Protein AF-0000000080753839 (afdb_homodimer)

Radius of gyration: 36.13 Å; Cα contacts (8 Å, |Δi|>4): 1279; chains: 2; bounding box: 130×116×112 Å

Nearest PDB structures (foldseek):
  6gi2-assembly2_B  TM=8.281E-01  e=1.535E-22  Pseudomonas aeruginosa
  6gug-assembly1_A  TM=8.124E-01  e=8.899E-22  Aspergillus fumigatus Af293
  6gi0-assembly2_B  TM=8.141E-01  e=7.424E-21  Pseudomonas aeruginosa
  6gun-assembly2_C-2  TM=7.912E-01  e=4.572E-21  Aspergillus nidulans FGSC A4
  6gun-assembly1_B  TM=7.885E-01  e=1.135E-20  Aspergillus nidulans FGSC A4

InterPro domains:
  IPR000801 Esterase-like [PF00756] (96-262)
  IPR029058 Alpha/Beta hydrolase fold [G3DSA:3.40.50.1820] (85-363)
  IPR029058 Alpha/Beta hydrolase fold [SSF53474] (83-361)
  IPR052558 Siderophore Hydrolyzing Esterase D [PTHR40841] (93-362)

pLDDT: mean 77.45, std 29.73, range [13.98, 98.94]

Solvent-accessible surface area (backbone atoms only — not comparable to full-atom values): 41559 Å² total; per-residue (Å²): 137,76,89,88,87,86,94,87,88,93,84,90,93,87,92,87,88,90,84,93,84,90,82,90,84,91,85,88,84,85,82,89,83,88,86,84,88,84,87,83,90,83,84,74,82,71,77,75,76,72,75,73,76,73,76,74,72,77,70,76,73,71,76,65,58,38,58,54,59,50,74,76,75,49,67,89,57,63,85,68,51,35,81,47,70,46,76,40,22,31,24,39,71,52,70,37,88,63,66,69,45,52,29,26,38,36,41,36,60,48,66,50,78,61,54,95,64,24,19,28,29,34,40,31,43,46,9,60,48,37,40,66,56,23,52,80,63,48,82,62,68,75,47,89,63,46,42,67,66,57,34,52,70,62,46,74,79,56,68,38,40,35,39,37,18,45,27,41,33,70,43,42,41,70,47,56,43,61,46,38,19,36,26,27,61,66,64,80,49,67,46,82,63,88,68,49,90,53,66,32,28,26,69,36,38,50,44,32,49,64,69,45,50,45,56,59,52,40,73,76,42,61,55,19,88,78,29,27,21,39,37,14,45,30,51,33,5,30,31,40,53,49,37,52,65,74,52,46,84,76,44,27,32,34,36,20,20,42,34,44,55,44,39,16,70,26,40,66,67,70,44,38,70,67,39,62,74,70,62,74,53,96,49,72,27,39,38,40,40,36,31,20,39,33,46,51,63,45,98,68,67,95,39,69,67,55,45,52,50,27,57,70,46,30,45,46,60,49,52,51,48,52,46,52,52,56,53,70,60,63,48,68,47,56,46,74,47,74,46,76,39,64,90,20,36,69,69,50,27,47,57,56,41,34,38,42,39,62,69,66,49,44,51,54,132,138,79,84,73,84,80,82,84,75,86,78,92,78,78,88,83,81,84,71,88,78,80,85,82,80,83,82,86,74,90,79,90,82,84,92,81,86,86,76,82,82,81,83,79,79,81,78,75,80,74,81,72,79,74,76,76,72,76,71,76,73,73,77,65,58,40,58,54,60,49,75,77,77,49,67,90,55,62,84,70,52,34,80,48,70,46,78,38,21,32,25,39,73,52,71,35,88,64,66,70,45,52,29,27,37,36,41,36,59,48,65,49,78,60,55,97,64,24,17,28,30,34,39,30,41,46,10,59,48,36,41,66,56,23,52,81,63,48,80,61,67,78,47,90,65,44,42,66,67,57,34,52,71,63,48,73,79,59,66,38,41,34,38,36,18,45,28,40,33,69,43,42,42,70,48,57,43,60,46,38,18,36,25,26,60,68,66,80,47,65,47,81,62,90,68,48,90,53,65,31,30,27,68,35,38,50,44,33,49,65,70,45,49,44,56,58,52,42,74,77,42,60,56,18,89,79,30,27,20,38,38,13,46,30,51,33,5,31,30,40,53,50,39,54,64,74,53,46,84,76,45,29,30,34,36,20,21,42,35,44,56,43,40,16,71,26,41,65,68,70,43,38,69,65,39,62,74,69,61,74,53,94,50,72,28,39,38,40,37,36,31,20,38,33,46,50,62,45,97,69,67,96,39,69,68,56,46,51,50,27,56,70,46,29,47,46,61,48,53,52,49,51,46,51,51,58,52,70,61,63,48,67,46,56,47,74,47,74,46,75,39,65,91,20,36,70,69,51,27,46,57,56,41,35,38,42,40,62,70,67,49,45,50,54,132

Organism: Azotobacter vinelandii (strain DJ / ATCC BAA-1303) (NCBI:txid322710)

Foldseek 3Di:
DDDDDDDDDDDDDDDDYDDDDDDDDDDDDDDDDDDYDDDDDDDDPPPPPPPPPPPPPPPPPDPPAQVQPDPVQQPPHDPQFGDPRAHQKTWHWDADPLQRFIKIKIKRGWQDAADPLFAQEEEEELQLQLVVLQRVQFLHDDDPVDDPVVNCVNPPDFGTHMYMGIGGPVSDSDPPAVLQAQLAADAPAAFLDPPYDHHHNPVSNVCCVQVPVVVVVCVPGPYRQQFYEYEAAASSLSSQVVCCLPPVRRHQEYERFLYQCPGNVNVCVVCVVVSLVPHADPAQHEYEYEYEPCLQDNPDDPDPVSNVSSVSSVSVVSSVVVQVVVVVSVHPNYHYDYYHHYPDHRVSRSSVRSNCCNNPNRRDD/DCPPPDPPDDDDDDDDDDDPDDDDPDDDDDDDDDDDDDDDDDDDPDPPPPPPPPPPPPPPPDPPAQPQPDPVQQPPHDPQFGDPRAHQKTWHWDADPLQRFIKIKIKRGWQDAADPLFAQEEEEELQLQLVVLQRVQFLHDDDPVDDPVVNCVNPPDFGTHMYMGIGGPVSDSDPPAVLQAQLAADAPADFLDPPYDHHHNPVSNVCCVQVPVVVVVCVPGPHRQQFYEYEAAASSLSSQVVCCLPPVRRHQEYERFLYQCPGNVNVCVVCVVVSLVPRADPAQHEYEYEYEPCLQDNPDDPDPVRNVSSVSSVSVVSSVVVQVVVVVSVHPNYHYDYYHHYPDHRVSRSSVRSNCCNNPNRRDD

Secondary structure (DSSP, 8-state):
-----------------------------------------------------------------S----GGGGTTS-TT-EE-SSTTEEEEEEE-TTT--EEEEEEEPPSSPPBTTBEEEEEESSHHHHHHHHHTTS-----TTS-HHHHHHHHTT----EEEEEEETT--S--HHHHHHHHSPPPSS----SS-S----HHHHHHIIIIIIHHHHHTTS-EEEEEEEEEEETHHHHHHHHHHHH-TTS-SEEEEES--TTHHHHHHHHHHHHHHHH---SS-EEEEEEEEGGGTS-SS-S-HHHHHHHHHH-HHHHHHHHHHHHHHHT-TTEEEEEEEETT--HHHHHHHHHHHIIIIITT--/-----------------------------------------------------------------S----GGGGTTS-TT-EE-SSTTEEEEEEE-TTT--EEEEEEEPPSSPPBTTBEEEEEESSHHHHHHHHHTTS-----TTS-HHHHHHHHTT----EEEEEEETT--S--HHHHHHHHSPPPSS----SS-S----HHHHHHIIIIIIHHHHHTTS-EEEEEEEEEEETHHHHHHHHHHHH-TTS-SEEEEES--TTHHHHHHHHHHHHHHHH---SS-EEEEEEEEGGGTS-SS-S-HHHHHHHHHH-HHHHHHHHHHHHHHHT-TTEEEEEEEETT--HHHHHHHHHHHIIIIITT--

Sequence (730 aa):
MPVEKRRAFSTGTAENRRIGRDRAVTNPRRELILPTHPSRPSARLLTGFGALALALGLMAGMPAHAETPTAEDWAGLPADWRPAGLSRTLGFEMTSKNTGQRYRILVGLPHRAPLPSGYPTLWMLDGLASYPIAEYVRPRPVSAGQSAQWVAKKLKDTPAGLVIGVGYASGDPFDVNARALDYTPVPAGRTGDQFSSEHGGAAAFLKFLTEELRPLIARYFPMNPRQHSLFGFSYGGLFAVHTLLTEPGHFQRYWAASPSLWFGERQLLRQLPERLETLRFEQPTRLMITVGLDEQYPASFPSEEQKRHMQERAIVDLVRDAARRLEAARLPNLQVTARVVPEQDHLDMLMHGARRVVEKFAFTPMPVEKRRAFSTGTAENRRIGRDRAVTNPRRELILPTHPSRPSARLLTGFGALALALGLMAGMPAHAETPTAEDWAGLPADWRPAGLSRTLGFEMTSKNTGQRYRILVGLPHRAPLPSGYPTLWMLDGLASYPIAEYVRPRPVSAGQSAQWVAKKLKDTPAGLVIGVGYASGDPFDVNARALDYTPVPAGRTGDQFSSEHGGAAAFLKFLTEELRPLIARYFPMNPRQHSLFGFSYGGLFAVHTLLTEPGHFQRYWAASPSLWFGERQLLRQLPERLETLRFEQPTRLMITVGLDEQYPASFPSEEQKRHMQERAIVDLVRDAARRLEAARLPNLQVTARVVPEQDHLDMLMHGARRVVEKFAFTP

Structure (mmCIF, N/CA/C/O backbone):
data_AF-0000000080753839-model_v1
#
loop_
_entity.id
_entity.type
_entity.pdbx_description
1 polymer Esterase
#
loop_
_atom_site.group_PDB
_atom_site.id
_atom_site.type_symbol
_atom_site.label_atom_id
_atom_site.label_alt_id
_atom_site.label_comp_id
_atom_site.label_asym_id
_atom_site.label_entity_id
_atom_site.label_seq_id
_atom_site.pdbx_PDB_ins_code
_atom_site.Cartn_x
_atom_site.Cartn_y
_atom_site.Cartn_z
_atom_site.occupancy
_atom_site.B_iso_or_equiv
_atom_site.auth_seq_id
_atom_site.auth_comp_id
_atom_site.auth_asym_id
_atom_site.auth_atom_id
_atom_site.pdbx_PDB_model_num
ATOM 1 N N . MET A 1 1 ? -22.375 -31.094 51.906 1 17.98 1 MET A N 1
ATOM 2 C CA . MET A 1 1 ? -23.047 -32.375 52.156 1 17.98 1 MET A CA 1
ATOM 3 C C . MET A 1 1 ? -23.625 -32.938 50.875 1 17.98 1 MET A C 1
ATOM 5 O O . MET A 1 1 ? -23.625 -32.281 49.844 1 17.98 1 MET A O 1
ATOM 9 N N . PRO A 1 2 ? -24.984 -33.188 50.75 1 15.59 2 PRO A N 1
ATOM 10 C CA . PRO A 1 2 ? -25.797 -34.344 50.438 1 15.59 2 PRO A CA 1
ATOM 11 C C . PRO A 1 2 ? -26.375 -34.312 49 1 15.59 2 PRO A C 1
ATOM 13 O O . PRO A 1 2 ? -27.062 -35.219 48.594 1 15.59 2 PRO A O 1
ATOM 16 N N . VAL A 1 3 ? -26.391 -33.219 48.281 1 17.91 3 VAL A N 1
ATOM 17 C CA . VAL A 1 3 ? -27.609 -33.125 47.5 1 17.91 3 VAL A CA 1
ATOM 18 C C . VAL A 1 3 ? -27.719 -34.281 46.531 1 17.91 3 VAL A C 1
ATOM 20 O O . VAL A 1 3 ? -26.797 -34.531 45.75 1 17.91 3 VAL A O 1
ATOM 23 N N . GLU A 1 4 ? -28.828 -35 46.312 1 15.81 4 GLU A N 1
ATOM 24 C CA . GLU A 1 4 ? -29.531 -36.281 46.125 1 15.81 4 GLU A CA 1
ATOM 25 C C . GLU A 1 4 ? -29.672 -36.594 44.625 1 15.81 4 GLU A C 1
ATOM 27 O O . GLU A 1 4 ? -29.656 -35.688 43.812 1 15.81 4 GLU A O 1
ATOM 32 N N . LYS A 1 5 ? -30.453 -37.812 44.156 1 15.9 5 LYS A N 1
ATOM 33 C CA . LYS A 1 5 ? -30.531 -39.094 43.469 1 15.9 5 LYS A CA 1
ATOM 34 C C . LYS A 1 5 ? -31.375 -39 42.188 1 15.9 5 LYS A C 1
ATOM 36 O O . LYS A 1 5 ? -30.984 -39.5 41.125 1 15.9 5 LYS A O 1
ATOM 41 N N . ARG A 1 6 ? -32.875 -38.812 42.094 1 14.23 6 ARG A N 1
ATOM 42 C CA . ARG A 1 6 ? -33.719 -40 41.906 1 14.23 6 ARG A CA 1
ATOM 43 C C . ARG A 1 6 ? -34.062 -40.188 40.406 1 14.23 6 ARG A C 1
ATOM 45 O O . ARG A 1 6 ? -33.906 -41.281 39.875 1 14.23 6 ARG A O 1
ATOM 52 N N . ARG A 1 7 ? -35.406 -39.75 39.844 1 14.27 7 ARG A N 1
ATOM 53 C CA . ARG A 1 7 ? -36.531 -40.625 39.594 1 14.27 7 ARG A CA 1
ATOM 54 C C . ARG A 1 7 ? -36.531 -41.156 38.156 1 14.27 7 ARG A C 1
ATOM 56 O O . ARG A 1 7 ? -36 -40.5 37.281 1 14.27 7 ARG A O 1
ATOM 63 N N . ALA A 1 8 ? -37.469 -42.25 37.594 1 15.55 8 ALA A N 1
ATOM 64 C CA . ALA A 1 8 ? -37.75 -43.594 37.094 1 15.55 8 ALA A CA 1
ATOM 65 C C . ALA A 1 8 ? -38.406 -43.562 35.719 1 15.55 8 ALA A C 1
ATOM 67 O O . ALA A 1 8 ? -37.969 -44.25 34.812 1 15.55 8 ALA A O 1
ATOM 68 N N . PHE A 1 9 ? -39.812 -43.188 35.531 1 14.33 9 PHE A N 1
ATOM 69 C CA . PHE A 1 9 ? -40.875 -44.125 35.25 1 14.33 9 PHE A CA 1
ATOM 70 C C . PHE A 1 9 ? -41 -44.438 33.781 1 14.33 9 PHE A C 1
ATOM 72 O O . PHE A 1 9 ? -40.5 -43.656 32.938 1 14.33 9 PHE A O 1
ATOM 79 N N . SER A 1 10 ? -42.375 -44.469 33.031 1 14.23 10 SER A N 1
ATOM 80 C CA . SER A 1 10 ? -43.312 -45.531 32.688 1 14.23 10 SER A CA 1
ATOM 81 C C . SER A 1 10 ? -43.344 -45.781 31.188 1 14.23 10 SER A C 1
ATOM 83 O O . SER A 1 10 ? -42.906 -44.938 30.406 1 14.23 10 SER A O 1
ATOM 85 N N . THR A 1 11 ? -44.594 -46.312 30.484 1 14.98 11 THR A N 1
ATOM 86 C CA . THR A 1 11 ? -45.25 -47.531 30.047 1 14.98 11 THR A CA 1
ATOM 87 C C . THR A 1 11 ? -45.562 -47.469 28.547 1 14.98 11 THR A C 1
ATOM 89 O O . THR A 1 11 ? -45.219 -48.406 27.812 1 14.98 11 THR A O 1
ATOM 92 N N . GLY A 1 12 ? -46.781 -46.906 27.984 1 13.98 12 GLY A N 1
ATOM 93 C CA . GLY A 1 12 ? -47.844 -47.75 27.453 1 13.98 12 GLY A CA 1
ATOM 94 C C . GLY A 1 12 ? -47.656 -48.094 26 1 13.98 12 GLY A C 1
ATOM 95 O O . GLY A 1 12 ? -46.812 -47.5 25.312 1 13.98 12 GLY A O 1
ATOM 96 N N . THR A 1 13 ? -48.875 -48.312 25.078 1 14.66 13 THR A N 1
ATOM 97 C CA . THR A 1 13 ? -49.688 -49.406 24.547 1 14.66 13 THR A CA 1
ATOM 98 C C . THR A 1 13 ? -49.562 -49.5 23.031 1 14.66 13 THR A C 1
ATOM 100 O O . THR A 1 13 ? -49.062 -48.562 22.391 1 14.66 13 THR A O 1
ATOM 103 N N . ALA A 1 14 ? -50.812 -49.719 22.062 1 14.32 14 ALA A N 1
ATOM 104 C CA . ALA A 1 14 ? -51.469 -50.844 21.406 1 14.32 14 ALA A CA 1
ATOM 105 C C . ALA A 1 14 ? -51.344 -50.75 19.891 1 14.32 14 ALA A C 1
ATOM 107 O O . ALA A 1 14 ? -50.875 -51.688 19.234 1 14.32 14 ALA A O 1
ATOM 108 N N . GLU A 1 15 ? -52.531 -50.375 19.094 1 14.19 15 GLU A N 1
ATOM 109 C CA . GLU A 1 15 ? -53.406 -51.281 18.359 1 14.19 15 GLU A CA 1
ATOM 110 C C . GLU A 1 15 ? -52.969 -51.438 16.906 1 14.19 15 GLU A C 1
ATOM 112 O O . GLU A 1 15 ? -52.25 -50.594 16.391 1 14.19 15 GLU A O 1
ATOM 117 N N . ASN A 1 16 ? -54 -51.781 15.891 1 14 16 ASN A N 1
ATOM 118 C CA . ASN A 1 16 ? -54.5 -52.906 15.086 1 14 16 ASN A CA 1
ATOM 119 C C . ASN A 1 16 ? -54.156 -52.719 13.609 1 14 16 ASN A C 1
ATOM 121 O O . ASN A 1 16 ? -53.344 -53.438 13.047 1 14 16 ASN A O 1
ATOM 125 N N . ARG A 1 17 ? -55.281 -52.5 12.586 1 14.39 17 ARG A N 1
ATOM 126 C CA . ARG A 1 17 ? -55.875 -53.5 11.711 1 14.39 17 ARG A CA 1
ATOM 127 C C . ARG A 1 17 ? -55.375 -53.375 10.281 1 14.39 17 ARG A C 1
ATOM 129 O O . ARG A 1 17 ? -54.688 -52.375 9.945 1 14.39 17 ARG A O 1
ATOM 136 N N . ARG A 1 18 ? -56.406 -53.156 9.234 1 14.44 18 ARG A N 1
ATOM 137 C CA . ARG A 1 18 ? -56.969 -54.094 8.266 1 14.44 18 ARG A CA 1
ATOM 138 C C . ARG A 1 18 ? -56.344 -53.906 6.895 1 14.44 18 ARG A C 1
ATOM 140 O O . ARG A 1 18 ? -55.719 -52.875 6.617 1 14.44 18 ARG A O 1
ATOM 147 N N . ILE A 1 19 ? -57.062 -54.469 5.68 1 14.3 19 ILE A N 1
ATOM 148 C CA . ILE A 1 19 ? -57.031 -55.531 4.68 1 14.3 19 ILE A CA 1
ATOM 149 C C . ILE A 1 19 ? -56.812 -54.938 3.293 1 14.3 19 ILE A C 1
ATOM 151 O O . ILE A 1 19 ? -55.938 -55.375 2.545 1 14.3 19 ILE A O 1
ATOM 155 N N . GLY A 1 20 ? -57.812 -54.031 2.662 1 14.44 20 GLY A N 1
ATOM 156 C CA . GLY A 1 20 ? -58.531 -54.562 1.521 1 14.44 20 GLY A CA 1
ATOM 157 C C . GLY A 1 20 ? -57.75 -54.531 0.232 1 14.44 20 GLY A C 1
ATOM 158 O O . GLY A 1 20 ? -56.781 -53.781 0.118 1 14.44 20 GLY A O 1
ATOM 159 N N . ARG A 1 21 ? -58.219 -55.25 -0.943 1 14.26 21 ARG A N 1
ATOM 160 C CA . ARG A 1 21 ? -58.062 -56.188 -2.039 1 14.26 21 ARG A CA 1
ATOM 161 C C . ARG A 1 21 ? -57.812 -55.469 -3.357 1 14.26 21 ARG A C 1
ATOM 163 O O . ARG A 1 21 ? -56.875 -55.781 -4.07 1 14.26 21 ARG A O 1
ATOM 170 N N . ASP A 1 22 ? -58.906 -54.906 -4.035 1 14.42 22 ASP A N 1
ATOM 171 C CA . ASP A 1 22 ? -59.406 -55.594 -5.242 1 14.42 22 ASP A CA 1
ATOM 172 C C . ASP A 1 22 ? -58.594 -55.156 -6.465 1 14.42 22 ASP A C 1
ATOM 174 O O . ASP A 1 22 ? -57.906 -54.156 -6.438 1 14.42 22 ASP A O 1
ATOM 178 N N . ARG A 1 23 ? -59.344 -55.031 -7.723 1 14.16 23 ARG A N 1
ATOM 179 C CA . ARG A 1 23 ? -59.5 -55.812 -8.945 1 14.16 23 ARG A CA 1
ATOM 180 C C . ARG A 1 23 ? -58.812 -55.125 -10.125 1 14.16 23 ARG A C 1
ATOM 182 O O . ARG A 1 23 ? -58.031 -55.719 -10.836 1 14.16 23 ARG A O 1
ATOM 189 N N . ALA A 1 24 ? -59.594 -54.156 -10.898 1 15.3 24 ALA A N 1
ATOM 190 C CA . ALA A 1 24 ? -60.094 -54.562 -12.203 1 15.3 24 ALA A CA 1
ATOM 191 C C . ALA A 1 24 ? -59.062 -54.344 -13.305 1 15.3 24 ALA A C 1
ATOM 193 O O . ALA A 1 24 ? -58.156 -53.531 -13.133 1 15.3 24 ALA A O 1
ATOM 194 N N . VAL A 1 25 ? -59.594 -54.312 -14.594 1 14.3 25 VAL A N 1
ATOM 195 C CA . VAL A 1 25 ? -59.625 -55.031 -15.852 1 14.3 25 VAL A CA 1
ATOM 196 C C . VAL A 1 25 ? -58.75 -54.344 -16.891 1 14.3 25 VAL A 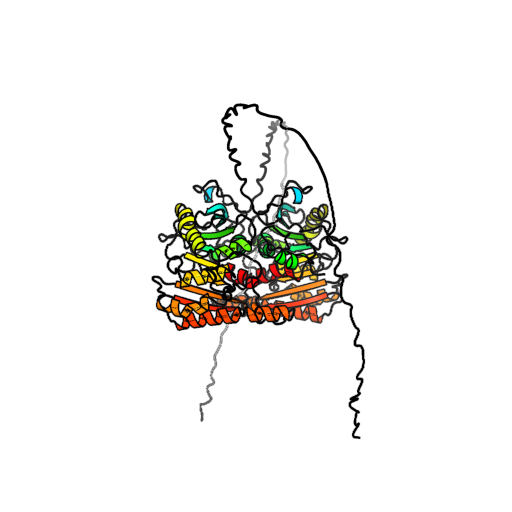C 1
ATOM 198 O O . VAL A 1 25 ? -57.844 -54.969 -17.453 1 14.3 25 VAL A O 1
ATOM 201 N N . THR A 1 26 ? -59.375 -53.594 -17.969 1 14.85 26 THR A N 1
ATOM 202 C CA . THR A 1 26 ? -59.594 -54.062 -19.328 1 14.85 26 THR A CA 1
ATOM 203 C C . THR A 1 26 ? -58.469 -53.594 -20.25 1 14.85 26 THR A C 1
ATOM 205 O O . THR A 1 26 ? -57.719 -52.688 -19.906 1 14.85 26 THR A O 1
ATOM 208 N N . ASN A 1 27 ? -58.75 -53.688 -21.609 1 14.2 27 ASN A N 1
ATOM 209 C CA . ASN A 1 27 ? -58.312 -54.406 -22.812 1 14.2 27 ASN A CA 1
ATOM 210 C C . ASN A 1 27 ? -57.438 -53.531 -23.688 1 14.2 27 ASN A C 1
ATOM 212 O O . ASN A 1 27 ? -56.312 -53.938 -24.016 1 14.2 27 ASN A O 1
ATOM 216 N N . PRO A 1 28 ? -58.031 -52.938 -24.906 1 14.84 28 PRO A N 1
ATOM 217 C CA . PRO A 1 28 ? -57.812 -53.438 -26.266 1 14.84 28 PRO A CA 1
ATOM 218 C C . PRO A 1 28 ? -56.719 -52.688 -27.016 1 14.84 28 PRO A C 1
ATOM 220 O O . PRO A 1 28 ? -56.375 -51.562 -26.656 1 14.84 28 PRO A O 1
ATOM 223 N N . ARG A 1 29 ? -56.156 -53.344 -28.109 1 15.45 29 ARG A N 1
ATOM 224 C CA . ARG A 1 29 ? -55.062 -53.5 -29.031 1 15.45 29 ARG A CA 1
ATOM 225 C C . ARG A 1 29 ? -55.062 -52.438 -30.094 1 15.45 29 ARG A C 1
ATOM 227 O O . ARG A 1 29 ? -54.094 -52.219 -30.812 1 15.45 29 ARG A O 1
ATOM 234 N N . ARG A 1 30 ? -56.406 -51.75 -30.469 1 14.98 30 ARG A N 1
ATOM 235 C CA . ARG A 1 30 ? -56.656 -51.938 -31.891 1 14.98 30 ARG A CA 1
ATOM 236 C C . ARG A 1 30 ? -55.562 -51.281 -32.719 1 14.98 30 ARG A C 1
ATOM 238 O O . ARG A 1 30 ? -54.906 -50.375 -32.281 1 14.98 30 ARG A O 1
ATOM 245 N N . GLU A 1 31 ? -55.938 -51.125 -34.031 1 14.84 31 GLU A N 1
ATOM 246 C CA . GLU A 1 31 ? -55.625 -51.562 -35.406 1 14.84 31 GLU A CA 1
ATOM 247 C C . GLU A 1 31 ? -54.906 -50.469 -36.156 1 14.84 31 GLU A C 1
ATOM 249 O O . GLU A 1 31 ? -53.844 -50.688 -36.719 1 14.84 31 GLU A O 1
ATOM 254 N N . LEU A 1 32 ? -55.719 -49.688 -37.031 1 15.73 32 LEU A N 1
ATOM 255 C CA . LEU A 1 32 ? -55.719 -49.844 -38.469 1 15.73 32 LEU A CA 1
ATOM 256 C C . LEU A 1 32 ? -54.688 -48.938 -39.125 1 15.73 32 LEU A C 1
ATOM 258 O O . LEU A 1 32 ? -54.312 -47.906 -38.562 1 15.73 32 LEU A O 1
ATOM 262 N N . ILE A 1 33 ? -54.969 -48.656 -40.469 1 15.34 33 ILE A N 1
ATOM 263 C CA . ILE A 1 33 ? -54.5 -48.875 -41.812 1 15.34 33 ILE A CA 1
ATOM 264 C C . ILE A 1 33 ? -53.875 -47.594 -42.375 1 15.34 33 ILE A C 1
ATOM 266 O O . ILE A 1 33 ? -52.75 -47.594 -42.875 1 15.34 33 ILE A O 1
ATOM 270 N N . LEU A 1 34 ? -54.781 -46.562 -42.781 1 15.85 34 LEU A N 1
ATOM 271 C CA . LEU A 1 34 ? -54.875 -46.438 -44.25 1 15.85 34 LEU A CA 1
ATOM 272 C C . LEU A 1 34 ? -53.781 -45.562 -44.781 1 15.85 34 LEU A C 1
ATOM 274 O O . LEU A 1 34 ? -53.219 -44.719 -44.062 1 15.85 34 LEU A O 1
ATOM 278 N N . PRO A 1 35 ? -54.125 -45 -46.125 1 16.09 35 PRO A N 1
ATOM 279 C CA . PRO A 1 35 ? -53.5 -45.062 -47.438 1 16.09 35 PRO A CA 1
ATOM 280 C C . PRO A 1 35 ? -52.594 -43.875 -47.75 1 16.09 35 PRO A C 1
ATOM 282 O O . PRO A 1 35 ? -51.406 -44.031 -48.062 1 16.09 35 PRO A O 1
ATOM 285 N N . THR A 1 36 ? -53.25 -42.875 -48.594 1 15.48 36 THR A N 1
ATOM 286 C CA . THR A 1 36 ? -53 -42.719 -50 1 15.48 36 THR A CA 1
ATOM 287 C C . THR A 1 36 ? -52 -41.562 -50.25 1 15.48 36 THR A C 1
ATOM 289 O O . THR A 1 36 ? -50.906 -41.781 -50.75 1 15.48 36 THR A O 1
ATOM 292 N N . HIS A 1 37 ? -52.562 -40.438 -51.031 1 16.39 37 HIS A N 1
ATOM 293 C CA . HIS A 1 37 ? -52.219 -40.125 -52.406 1 16.39 37 HIS A CA 1
ATOM 294 C C . HIS A 1 37 ? -51.125 -39.062 -52.438 1 16.39 37 HIS A C 1
ATOM 296 O O . HIS A 1 37 ? -50.844 -38.375 -51.438 1 16.39 37 HIS A O 1
ATOM 302 N N . PRO A 1 38 ? -51.406 -38.062 -53.5 1 16.52 38 PRO A N 1
ATOM 303 C CA . PRO A 1 38 ? -50.656 -37.812 -54.719 1 16.52 38 PRO A CA 1
ATOM 304 C C . PRO A 1 38 ? -49.688 -36.625 -54.562 1 16.52 38 PRO A C 1
ATOM 306 O O . PRO A 1 38 ? -48.5 -36.75 -54.875 1 16.52 38 PRO A O 1
ATOM 309 N N . SER A 1 39 ? -50.25 -35.312 -54.719 1 16.5 39 SER A N 1
ATOM 310 C CA . SER A 1 39 ? -50.031 -34.531 -55.938 1 16.5 39 SER A CA 1
ATOM 311 C C . SER A 1 39 ? -48.812 -33.656 -55.812 1 16.5 39 SER A C 1
ATOM 313 O O . SER A 1 39 ? -48.375 -33.344 -54.688 1 16.5 39 SER A O 1
ATOM 315 N N . ARG A 1 40 ? -48.688 -32.844 -56.938 1 16.92 40 ARG A N 1
ATOM 316 C CA . ARG A 1 40 ? -47.594 -32.5 -57.844 1 16.92 40 ARG A CA 1
ATOM 317 C C . ARG A 1 40 ? -46.781 -31.297 -57.312 1 16.92 40 ARG A C 1
ATOM 319 O O . ARG A 1 40 ? -45.562 -31.359 -57.219 1 16.92 40 ARG A O 1
ATOM 326 N N . PRO A 1 41 ? -47.312 -29.984 -57.688 1 18.7 41 PRO A N 1
ATOM 327 C CA . PRO A 1 41 ? -46.562 -29.312 -58.75 1 18.7 41 PRO A CA 1
ATOM 328 C C . PRO A 1 41 ? -45.438 -28.438 -58.188 1 18.7 41 PRO A C 1
ATOM 330 O O . PRO A 1 41 ? -45.375 -28.219 -56.969 1 18.7 41 PRO A O 1
ATOM 333 N N . SER A 1 42 ? -45.156 -27.344 -59 1 16.64 42 SER A N 1
ATOM 334 C CA . SER A 1 42 ? -44.062 -26.766 -59.781 1 16.64 42 SER A CA 1
ATOM 335 C C . SER A 1 42 ? -43.375 -25.641 -59 1 16.64 42 SER A C 1
ATOM 337 O O . SER A 1 42 ? -42.156 -25.594 -58.906 1 16.64 42 SER A O 1
ATOM 339 N N . ALA A 1 43 ? -44.125 -24.359 -58.938 1 18.88 43 ALA A N 1
ATOM 340 C CA . ALA A 1 43 ? -43.594 -23.141 -59.562 1 18.88 43 ALA A CA 1
ATOM 341 C C . ALA A 1 43 ? -42.562 -22.484 -58.656 1 18.88 43 ALA A C 1
ATOM 343 O O . ALA A 1 43 ? -42.562 -22.641 -57.438 1 18.88 43 ALA A O 1
ATOM 344 N N . ARG A 1 44 ? -41.719 -21.672 -59.375 1 19.34 44 ARG A N 1
ATOM 345 C CA . ARG A 1 44 ? -40.406 -21.031 -59.5 1 19.34 44 ARG A CA 1
ATOM 346 C C . ARG A 1 44 ? -40.281 -19.828 -58.562 1 19.34 44 ARG A C 1
ATOM 348 O O . ARG A 1 44 ? -39.656 -18.828 -58.906 1 19.34 44 ARG A O 1
ATOM 355 N N . LEU A 1 45 ? -41.062 -19.812 -57.438 1 18.95 45 LEU A N 1
ATOM 356 C CA . LEU A 1 45 ? -41.094 -18.422 -57 1 18.95 45 LEU A CA 1
ATOM 357 C C . LEU A 1 45 ? -39.656 -17.891 -56.812 1 18.95 45 LEU A C 1
ATOM 359 O O . LEU A 1 45 ? -38.844 -18.5 -56.125 1 18.95 45 LEU A O 1
ATOM 363 N N . LEU A 1 46 ? -39.344 -16.938 -57.688 1 21.64 46 LEU A N 1
ATOM 364 C CA . LEU A 1 46 ? -38.219 -16.062 -57.969 1 21.64 46 LEU A CA 1
ATOM 365 C C . LEU A 1 46 ? -37.812 -15.25 -56.75 1 21.64 46 LEU A C 1
ATOM 367 O O . LEU A 1 46 ? -37.656 -14.031 -56.844 1 21.64 46 LEU A O 1
ATOM 371 N N . THR A 1 47 ? -37.938 -15.781 -55.531 1 20.98 47 THR A N 1
ATOM 372 C CA . THR A 1 47 ? -37.812 -14.758 -54.5 1 20.98 47 THR A CA 1
ATOM 373 C C . THR A 1 47 ? -36.469 -14.047 -54.625 1 20.98 47 THR A C 1
ATOM 375 O O . THR A 1 47 ? -35.438 -14.688 -54.844 1 20.98 47 THR A O 1
ATOM 378 N N . GLY A 1 48 ? -36.562 -12.781 -55.062 1 22.12 48 GLY A N 1
ATOM 379 C CA . GLY A 1 48 ? -35.625 -11.664 -55.188 1 22.12 48 GLY A CA 1
ATOM 380 C C . GLY A 1 48 ? -34.781 -11.461 -53.938 1 22.12 48 GLY A C 1
ATOM 381 O O . GLY A 1 48 ? -35.312 -11.258 -52.844 1 22.12 48 GLY A O 1
ATOM 382 N N . PHE A 1 49 ? -33.719 -12.266 -53.812 1 23.53 49 PHE A N 1
ATOM 383 C CA . PHE A 1 49 ? -32.75 -12.227 -52.719 1 23.53 49 PHE A CA 1
ATOM 384 C C . PHE A 1 49 ? -32.156 -10.836 -52.562 1 23.53 49 PHE A C 1
ATOM 386 O O . PHE A 1 49 ? -31.375 -10.406 -53.406 1 23.53 49 PHE A O 1
ATOM 393 N N . GLY A 1 50 ? -33.062 -9.844 -52.188 1 21.23 50 GLY A N 1
ATOM 394 C CA . GLY A 1 50 ? -32.5 -8.547 -51.875 1 21.23 50 GLY A CA 1
ATOM 395 C C . GLY A 1 50 ? -31.281 -8.633 -50.969 1 21.23 50 GLY A C 1
ATOM 396 O O . GLY A 1 50 ? -31.328 -9.312 -49.938 1 21.23 50 GLY A O 1
ATOM 397 N N . ALA A 1 51 ? -30.109 -8.562 -51.594 1 22.88 51 ALA A N 1
ATOM 398 C CA . ALA A 1 51 ? -28.781 -8.539 -51 1 22.88 51 ALA A CA 1
ATOM 399 C C . ALA A 1 51 ? -28.688 -7.496 -49.875 1 22.88 51 ALA A C 1
ATOM 401 O O . ALA A 1 51 ? -28.719 -6.293 -50.156 1 22.88 51 ALA A O 1
ATOM 402 N N . LEU A 1 52 ? -29.531 -7.66 -48.812 1 23.97 52 LEU A N 1
ATOM 403 C CA . LEU A 1 52 ? -29.312 -6.688 -47.75 1 23.97 52 LEU A CA 1
ATOM 404 C C . LEU A 1 52 ? -27.844 -6.672 -47.344 1 23.97 52 LEU A C 1
ATOM 406 O O . LEU A 1 52 ? -27.312 -7.684 -46.875 1 23.97 52 LEU A O 1
ATOM 410 N N . ALA A 1 53 ? -27.031 -5.898 -48.062 1 24.48 53 ALA A N 1
ATOM 411 C CA . ALA A 1 53 ? -25.672 -5.559 -47.688 1 24.48 53 ALA A CA 1
ATOM 412 C C . ALA A 1 53 ? -25.609 -5.105 -46.219 1 24.48 53 ALA A C 1
ATOM 414 O O . ALA A 1 53 ? -26.172 -4.062 -45.875 1 24.48 53 ALA A O 1
ATOM 415 N N . LEU A 1 54 ? -25.703 -6.078 -45.312 1 25.08 54 LEU A N 1
ATOM 416 C CA . LEU A 1 54 ? -25.5 -5.727 -43.906 1 25.08 54 LEU A CA 1
ATOM 417 C C . LEU A 1 54 ? -24.172 -5 -43.719 1 25.08 54 LEU A C 1
ATOM 419 O O . LEU A 1 54 ? -23.109 -5.574 -43.969 1 25.08 54 LEU A O 1
ATOM 423 N N . ALA A 1 55 ? -24.094 -3.717 -44 1 25.81 55 ALA A N 1
ATOM 424 C CA . ALA A 1 55 ? -23.031 -2.836 -43.562 1 25.81 55 ALA A CA 1
ATOM 425 C C . ALA A 1 55 ? -22.672 -3.1 -42.094 1 25.81 55 ALA A C 1
ATOM 427 O O . ALA A 1 55 ? -23.469 -2.807 -41.188 1 25.81 55 ALA A O 1
ATOM 428 N N . LEU A 1 56 ? -22.031 -4.277 -41.875 1 27.59 56 LEU A N 1
ATOM 429 C CA . LEU A 1 56 ? -21.438 -4.508 -40.531 1 27.59 56 LEU A CA 1
ATOM 430 C C . LEU A 1 56 ? -20.625 -3.305 -40.094 1 27.59 56 LEU A C 1
ATOM 432 O O . LEU A 1 56 ? -19.594 -2.977 -40.719 1 27.59 56 LEU A O 1
ATOM 436 N N . GLY A 1 57 ? -21.281 -2.256 -39.625 1 26.34 57 GLY A N 1
ATOM 437 C CA . GLY A 1 57 ? -20.625 -1.186 -38.906 1 26.34 57 GLY A CA 1
ATOM 438 C C . GLY A 1 57 ? -19.562 -1.685 -37.938 1 26.34 57 GLY A C 1
ATOM 439 O O . GLY A 1 57 ? -19.844 -2.504 -37.062 1 26.34 57 GLY A O 1
ATOM 440 N N . LEU A 1 58 ? -18.359 -1.802 -38.438 1 28.94 58 LEU A N 1
ATOM 441 C CA . LEU A 1 58 ? -17.156 -1.912 -37.625 1 28.94 58 LEU A CA 1
ATOM 442 C C . LEU A 1 58 ? -17.219 -0.966 -36.438 1 28.94 58 LEU A C 1
ATOM 444 O O . LEU A 1 58 ? -16.984 0.236 -36.562 1 28.94 58 LEU A O 1
ATOM 448 N N . MET A 1 59 ? -18.234 -1.16 -35.562 1 27.27 59 MET A N 1
ATOM 449 C CA . MET A 1 59 ? -18.047 -0.432 -34.312 1 27.27 59 MET A CA 1
ATOM 450 C C . MET A 1 59 ? -16.656 -0.664 -33.75 1 27.27 59 MET A C 1
ATOM 452 O O . MET A 1 59 ? -16.297 -1.796 -33.406 1 27.27 59 MET A O 1
ATOM 456 N N . ALA A 1 60 ? -15.656 0.099 -34.188 1 29.47 60 ALA A N 1
ATOM 457 C CA . ALA A 1 60 ? -14.422 0.338 -33.438 1 29.47 60 ALA A CA 1
ATOM 458 C C . ALA A 1 60 ? -14.68 0.394 -31.938 1 29.47 60 ALA A C 1
ATOM 460 O O . ALA A 1 60 ? -15.336 1.317 -31.453 1 29.47 60 ALA A O 1
ATOM 461 N N . GLY A 1 61 ? -14.914 -0.758 -31.359 1 28.81 61 GLY A N 1
ATOM 462 C CA . GLY A 1 61 ? -15.008 -0.888 -29.906 1 28.81 61 GLY A CA 1
ATOM 463 C C . GLY A 1 61 ? -13.977 -0.057 -29.172 1 28.81 61 GLY A C 1
ATOM 464 O O . GLY A 1 61 ? -12.766 -0.241 -29.359 1 28.81 61 GLY A O 1
ATOM 465 N N . MET A 1 62 ? -14.367 1.145 -28.875 1 31.33 62 MET A N 1
ATOM 466 C CA . MET A 1 62 ? -13.586 2.025 -28.016 1 31.33 62 MET A CA 1
ATOM 467 C C . MET A 1 62 ? -13.094 1.277 -26.781 1 31.33 62 MET A C 1
ATOM 469 O O . MET A 1 62 ? -13.859 0.566 -26.125 1 31.33 62 MET A O 1
ATOM 473 N N . PRO A 1 63 ? -11.836 0.961 -26.609 1 32.66 63 PRO A N 1
ATOM 474 C CA . PRO A 1 63 ? -11.195 0.249 -25.5 1 32.66 63 PRO A CA 1
ATOM 475 C C . PRO A 1 63 ? -11.742 0.666 -24.141 1 32.66 63 PRO A C 1
ATOM 477 O O . PRO A 1 63 ? -11.961 1.854 -23.891 1 32.66 63 PRO A O 1
ATOM 480 N N . ALA A 1 64 ? -12.57 -0.096 -23.547 1 31.17 64 ALA A N 1
ATOM 481 C CA . ALA A 1 64 ? -13.164 0.116 -22.234 1 31.17 64 ALA A CA 1
ATOM 482 C C . ALA A 1 64 ? -12.109 0.502 -21.203 1 31.17 64 ALA A C 1
ATOM 484 O O . ALA A 1 64 ? -11.281 -0.328 -20.812 1 31.17 64 ALA A O 1
ATOM 485 N N . HIS A 1 65 ? -11.484 1.751 -21.047 1 33.94 65 HIS A N 1
ATOM 486 C CA . HIS A 1 65 ? -10.578 2.455 -20.156 1 33.94 65 HIS A CA 1
ATOM 487 C C . HIS A 1 65 ? -10.984 2.254 -18.688 1 33.94 65 HIS A C 1
ATOM 489 O O . HIS A 1 65 ? -12.148 1.958 -18.406 1 33.94 65 HIS A O 1
ATOM 495 N N . ALA A 1 66 ? -10.18 2.037 -17.688 1 38.38 66 ALA A N 1
ATOM 496 C CA . ALA A 1 66 ? -10.406 2.354 -16.281 1 38.38 66 ALA A CA 1
ATOM 497 C C . ALA A 1 66 ? -11.523 3.381 -16.125 1 38.38 66 ALA A C 1
ATOM 499 O O . ALA A 1 66 ? -11.633 4.312 -16.922 1 38.38 66 ALA A O 1
ATOM 500 N N . GLU A 1 67 ? -12.664 3.049 -15.453 1 43.97 67 GLU A N 1
ATOM 501 C CA . GLU A 1 67 ? -13.742 4.023 -15.555 1 43.97 67 GLU A CA 1
ATOM 502 C C . GLU A 1 67 ? -13.211 5.449 -15.484 1 43.97 67 GLU A C 1
ATOM 504 O O . GLU A 1 67 ? -12.914 5.957 -14.398 1 43.97 67 GLU A O 1
ATOM 509 N N . THR A 1 68 ? -12.312 5.797 -16.469 1 48.62 68 THR A N 1
ATOM 510 C CA . THR A 1 68 ? -12.109 7.227 -16.672 1 48.62 68 THR A CA 1
ATOM 511 C C . THR A 1 68 ? -13.367 8.016 -16.312 1 48.62 68 THR A C 1
ATOM 513 O O . THR A 1 68 ? -14.469 7.641 -16.703 1 48.62 68 THR A O 1
ATOM 516 N N . PRO A 1 69 ? -13.148 8.703 -15.102 1 50.94 69 PRO A N 1
ATOM 517 C CA . PRO A 1 69 ? -14.344 9.516 -14.875 1 50.94 69 PRO A CA 1
ATOM 518 C C . PRO A 1 69 ? -15.102 9.812 -16.172 1 50.94 69 PRO A C 1
ATOM 520 O O . PRO A 1 69 ? -14.484 10.031 -17.219 1 50.94 69 PRO A O 1
ATOM 523 N N . THR A 1 70 ? -16.297 9.273 -16.188 1 54.94 70 THR A N 1
ATOM 524 C CA . THR A 1 70 ? -17.141 9.594 -17.344 1 54.94 70 THR A CA 1
ATOM 525 C C . THR A 1 70 ? -17.359 11.102 -17.453 1 54.94 70 THR A C 1
ATOM 527 O O . THR A 1 70 ? -17.172 11.836 -16.469 1 54.94 70 THR A O 1
ATOM 530 N N . ALA A 1 71 ? -17.375 11.562 -18.656 1 52.94 71 ALA A N 1
ATOM 531 C CA . ALA A 1 71 ? -17.656 12.969 -18.969 1 52.94 71 ALA A CA 1
ATOM 532 C C . ALA A 1 71 ? -18.734 13.531 -18.047 1 52.94 71 ALA A C 1
ATOM 534 O O . ALA A 1 71 ? -18.688 14.703 -17.672 1 52.94 71 ALA A O 1
ATOM 535 N N . GLU A 1 72 ? -19.609 12.695 -17.562 1 57.72 72 GLU A N 1
ATOM 536 C CA . GLU A 1 72 ? -20.688 13.172 -16.719 1 57.72 72 GLU A CA 1
ATOM 537 C C . GLU A 1 72 ? -20.219 13.453 -15.297 1 57.72 72 GLU A C 1
ATOM 539 O O . GLU A 1 72 ? -20.703 14.367 -14.633 1 57.72 72 GLU A O 1
ATOM 544 N N . ASP A 1 73 ? -19.156 12.742 -14.938 1 60.28 73 ASP A N 1
ATOM 545 C CA . ASP A 1 73 ? -18.703 12.867 -13.547 1 60.28 73 ASP A CA 1
ATOM 546 C C . ASP A 1 73 ? -18 14.195 -13.32 1 60.28 73 ASP A C 1
ATOM 548 O O . ASP A 1 73 ? -17.938 14.68 -12.188 1 60.28 73 ASP A O 1
ATOM 552 N N . TRP A 1 74 ? -17.688 14.805 -14.461 1 67.12 74 TRP A N 1
ATOM 553 C CA . TRP A 1 74 ? -16.812 15.961 -14.242 1 67.12 74 TRP A CA 1
ATOM 554 C C . TRP A 1 74 ? -17.375 17.188 -14.93 1 67.12 74 TRP A C 1
ATOM 556 O O . TRP A 1 74 ? -16.672 18.188 -15.125 1 67.12 74 TRP A O 1
ATOM 566 N N . ALA A 1 75 ? -18.562 17.062 -15.242 1 70.19 75 ALA A N 1
ATOM 567 C CA . ALA A 1 75 ? -19.156 18.234 -15.867 1 70.19 75 ALA A CA 1
ATOM 568 C C . ALA A 1 75 ? -19.109 19.438 -14.93 1 70.19 75 ALA A C 1
ATOM 570 O O . ALA A 1 75 ? -19.453 19.328 -13.75 1 70.19 75 ALA A O 1
ATOM 571 N N . GLY A 1 76 ? -18.469 20.547 -15.32 1 83.12 76 GLY A N 1
ATOM 572 C CA . GLY A 1 76 ? -18.453 21.797 -14.562 1 83.12 76 GLY A CA 1
ATOM 573 C C . GLY A 1 76 ? -17.125 22.047 -13.867 1 83.12 76 GLY A C 1
ATOM 574 O O . GLY A 1 76 ? -16.922 23.109 -13.273 1 83.12 76 GLY A O 1
ATOM 575 N N . LEU A 1 77 ? -16.297 21.016 -13.945 1 88.75 77 LEU A N 1
ATOM 576 C CA . LEU A 1 77 ? -14.984 21.203 -13.328 1 88.75 77 LEU A CA 1
ATOM 577 C C . LEU A 1 77 ? -14.023 21.891 -14.289 1 88.75 77 LEU A C 1
ATOM 579 O O . LEU A 1 77 ? -14.273 21.938 -15.492 1 88.75 77 LEU A O 1
ATOM 583 N N . PRO A 1 78 ? -12.984 22.5 -13.734 1 91.44 78 PRO A N 1
ATOM 584 C CA . PRO A 1 78 ? -12.039 23.203 -14.609 1 91.44 78 PRO A CA 1
ATOM 585 C C . PRO A 1 78 ? -11.453 22.297 -15.688 1 91.44 78 PRO A C 1
ATOM 587 O O . PRO A 1 78 ? -11.195 21.109 -15.438 1 91.44 78 PRO A O 1
ATOM 590 N N . ALA A 1 79 ? -11.109 22.891 -16.828 1 87.25 79 ALA A N 1
ATOM 591 C CA . ALA A 1 79 ? -10.648 22.141 -17.984 1 87.25 79 ALA A CA 1
ATOM 592 C C . ALA A 1 79 ? -9.25 21.578 -17.766 1 87.25 79 ALA A C 1
ATOM 594 O O . ALA A 1 79 ? -8.875 20.578 -18.375 1 87.25 79 ALA A O 1
ATOM 595 N N . ASP A 1 80 ? -8.594 22.203 -16.875 1 90.62 80 ASP A N 1
ATOM 596 C CA . ASP A 1 80 ? -7.223 21.766 -16.656 1 90.62 80 ASP A CA 1
ATOM 597 C C . ASP A 1 80 ? -7.16 20.625 -15.648 1 90.62 80 ASP A C 1
ATOM 599 O O . ASP A 1 80 ? -6.09 20.062 -15.391 1 90.62 80 ASP A O 1
ATOM 603 N N . TRP A 1 81 ? -8.289 20.359 -15.078 1 93 81 TRP A N 1
ATOM 604 C CA . TRP A 1 81 ? -8.352 19.125 -14.297 1 93 81 TRP A CA 1
ATOM 605 C C . TRP A 1 81 ? -8.531 17.906 -15.203 1 93 81 TRP A C 1
ATOM 607 O O . TRP A 1 81 ? -9.57 17.766 -15.852 1 93 81 TRP A O 1
ATOM 617 N N . ARG A 1 82 ? -7.605 17.078 -15.219 1 87.62 82 ARG A N 1
ATOM 618 C CA . ARG A 1 82 ? -7.609 15.969 -16.156 1 87.62 82 ARG A CA 1
ATOM 619 C C . ARG A 1 82 ? -7.559 14.633 -15.422 1 87.62 82 ARG A C 1
ATOM 621 O O . ARG A 1 82 ? -7.109 14.57 -14.273 1 87.62 82 ARG A O 1
ATOM 628 N N . PRO A 1 83 ? -8.031 13.602 -16.125 1 82.19 83 PRO A N 1
ATOM 629 C CA . PRO A 1 83 ? -7.895 12.289 -15.492 1 82.19 83 PRO A CA 1
ATOM 630 C C . PRO A 1 83 ? -6.457 11.977 -15.086 1 82.19 83 PRO A C 1
ATOM 632 O O . PRO A 1 83 ? -5.523 12.211 -15.867 1 82.19 83 PRO A O 1
ATOM 635 N N . ALA A 1 84 ? -6.34 11.453 -13.938 1 80.5 84 ALA A N 1
ATOM 636 C CA . ALA A 1 84 ? -5.008 11.266 -13.367 1 80.5 84 ALA A CA 1
ATOM 637 C C . ALA A 1 84 ? -4.574 9.805 -13.461 1 80.5 84 ALA A C 1
ATOM 639 O O . ALA A 1 84 ? -3.594 9.398 -12.836 1 80.5 84 ALA A O 1
ATOM 640 N N . GLY A 1 85 ? -5.324 8.992 -14.133 1 72.12 85 GLY A N 1
ATOM 641 C CA . GLY A 1 85 ? -4.957 7.598 -14.305 1 72.12 85 GLY A CA 1
ATOM 642 C C . GLY A 1 85 ? -5.426 6.711 -13.164 1 72.12 85 GLY A C 1
ATOM 643 O O . GLY A 1 85 ? -5 5.559 -13.047 1 72.12 85 GLY A O 1
ATOM 644 N N . LEU A 1 86 ? -6.023 7.176 -12.25 1 74.94 86 LEU A N 1
ATOM 645 C CA . LEU A 1 86 ? -6.629 6.457 -11.141 1 74.94 86 LEU A CA 1
ATOM 646 C C . LEU A 1 86 ? -8.148 6.543 -11.195 1 74.94 86 LEU A C 1
ATOM 648 O O . LEU A 1 86 ? -8.703 7.438 -11.844 1 74.94 86 LEU A O 1
ATOM 652 N N . SER A 1 87 ? -8.781 5.621 -10.57 1 72.31 87 SER A N 1
ATOM 653 C CA . SER A 1 87 ? -10.234 5.559 -10.625 1 72.31 87 SER A CA 1
ATOM 654 C C . SER A 1 87 ? -10.867 6.828 -10.07 1 72.31 87 SER A C 1
ATOM 656 O O . SER A 1 87 ? -10.555 7.246 -8.953 1 72.31 87 SER A O 1
ATOM 658 N N . ARG A 1 88 ? -11.734 7.465 -10.914 1 80.38 88 ARG A N 1
ATOM 659 C CA . ARG A 1 88 ? -12.516 8.641 -10.523 1 80.38 88 ARG A CA 1
ATOM 660 C C . ARG A 1 88 ? -11.625 9.695 -9.883 1 80.38 88 ARG A C 1
ATOM 662 O O . ARG A 1 88 ? -11.969 10.25 -8.828 1 80.38 88 ARG A O 1
ATOM 669 N N . THR A 1 89 ? -10.516 9.867 -10.43 1 86.81 89 THR A N 1
ATOM 670 C CA . THR A 1 89 ? -9.539 10.805 -9.891 1 86.81 89 THR A CA 1
ATOM 671 C C . THR A 1 89 ? -9.086 11.789 -10.969 1 86.81 89 THR A C 1
ATOM 673 O O . THR A 1 89 ? -8.789 11.391 -12.094 1 86.81 89 THR A O 1
ATOM 676 N N . LEU A 1 90 ? -9.102 12.992 -10.594 1 90.5 90 LEU A N 1
ATOM 677 C CA . LEU A 1 90 ? -8.578 14.047 -11.453 1 90.5 90 LEU A CA 1
ATOM 678 C C . LEU A 1 90 ? -7.277 14.609 -10.891 1 90.5 90 LEU A C 1
ATOM 680 O O . LEU A 1 90 ? -6.988 14.445 -9.703 1 90.5 90 LEU A O 1
ATOM 684 N N . GLY A 1 91 ? -6.535 15.188 -11.789 1 93.06 91 GLY A N 1
ATOM 685 C CA . GLY A 1 91 ? -5.301 15.844 -11.391 1 93.06 91 GLY A CA 1
ATOM 686 C C . GLY A 1 91 ? -5.105 17.203 -12.047 1 93.06 91 GLY A C 1
ATOM 687 O O . GLY A 1 91 ? -5.625 17.438 -13.141 1 93.06 91 GLY A O 1
ATOM 688 N N . PHE A 1 92 ? -4.422 18.016 -11.344 1 95.62 92 PHE A N 1
ATOM 689 C CA . PHE A 1 92 ? -4.004 19.312 -11.891 1 95.62 92 PHE A CA 1
ATOM 690 C C . PHE A 1 92 ? -2.777 19.828 -11.148 1 95.62 92 PHE A C 1
ATOM 692 O O . PHE A 1 92 ? -2.381 19.281 -10.117 1 95.62 92 PHE A O 1
ATOM 699 N N . GLU A 1 93 ? -2.162 20.828 -11.711 1 96.81 93 GLU A N 1
ATOM 700 C CA . GLU A 1 93 ? -1.008 21.453 -11.078 1 96.81 93 GLU A CA 1
ATOM 701 C C . GLU A 1 93 ? -1.289 22.922 -10.75 1 96.81 93 GLU A C 1
ATOM 703 O O . GLU A 1 93 ? -2.094 23.562 -11.422 1 96.81 93 GLU A O 1
ATOM 708 N N . MET A 1 94 ? -0.633 23.438 -9.727 1 97.56 94 MET A N 1
ATOM 709 C CA . MET A 1 94 ? -0.754 24.844 -9.359 1 97.56 94 MET A CA 1
ATOM 710 C C . MET A 1 94 ? 0.497 25.328 -8.633 1 97.56 94 MET A C 1
ATOM 712 O O . MET A 1 94 ? 1.179 24.531 -7.973 1 97.56 94 MET A O 1
ATOM 716 N N . THR A 1 95 ? 0.745 26.562 -8.75 1 98.12 95 THR A N 1
ATOM 717 C CA . THR A 1 95 ? 1.84 27.203 -8.039 1 98.12 95 THR A CA 1
ATOM 718 C C . THR A 1 95 ? 1.312 28.016 -6.848 1 98.12 95 THR A C 1
ATOM 720 O O . THR A 1 95 ? 0.343 28.766 -6.977 1 98.12 95 THR A O 1
ATOM 723 N N . SER A 1 96 ? 1.935 27.812 -5.746 1 98.62 96 SER A N 1
ATOM 724 C CA . SER A 1 96 ? 1.515 28.531 -4.543 1 98.62 96 SER A CA 1
ATOM 725 C C . SER A 1 96 ? 2.217 29.875 -4.422 1 98.62 96 SER A C 1
ATOM 727 O O . SER A 1 96 ? 3.432 29.969 -4.613 1 98.62 96 SER A O 1
ATOM 729 N N . LYS A 1 97 ? 1.499 30.875 -4.008 1 98.31 97 LYS A N 1
ATOM 730 C CA . LYS A 1 97 ? 2.066 32.188 -3.711 1 98.31 97 LYS A CA 1
ATOM 731 C C . LYS A 1 97 ? 2.717 32.219 -2.33 1 98.31 97 LYS A C 1
ATOM 733 O O . LYS A 1 97 ? 3.623 33 -2.074 1 98.31 97 LYS A O 1
ATOM 738 N N . ASN A 1 98 ? 2.289 31.359 -1.499 1 98.44 98 ASN A N 1
ATOM 739 C CA . ASN A 1 98 ? 2.787 31.328 -0.127 1 98.44 98 ASN A CA 1
ATOM 740 C C . ASN A 1 98 ? 4.121 30.594 -0.034 1 98.44 98 ASN A C 1
ATOM 742 O O . ASN A 1 98 ? 4.988 30.969 0.758 1 98.44 98 ASN A O 1
ATOM 746 N N . THR A 1 99 ? 4.289 29.516 -0.859 1 98.31 99 THR A N 1
ATOM 747 C CA . THR A 1 99 ? 5.48 28.672 -0.736 1 98.31 99 THR A CA 1
ATOM 748 C C . THR A 1 99 ? 6.406 28.875 -1.932 1 98.31 99 THR A C 1
ATOM 750 O O . THR A 1 99 ? 7.59 28.531 -1.87 1 98.31 99 THR A O 1
ATOM 753 N N . GLY A 1 100 ? 5.863 29.344 -3.033 1 97.44 100 GLY A N 1
ATOM 754 C CA . GLY A 1 100 ? 6.605 29.406 -4.281 1 97.44 100 GLY A CA 1
ATOM 755 C C . GLY A 1 100 ? 6.762 28.062 -4.961 1 97.44 100 GLY A C 1
ATOM 756 O O . GLY A 1 100 ? 7.34 27.969 -6.047 1 97.44 100 GLY A O 1
ATOM 757 N N . GLN A 1 101 ? 6.234 27.031 -4.434 1 97.06 101 GLN A N 1
ATOM 758 C CA . GLN A 1 101 ? 6.344 25.672 -4.949 1 97.06 101 GLN A CA 1
ATOM 759 C C . GLN A 1 101 ? 5.238 25.375 -5.953 1 97.06 101 GLN A C 1
ATOM 761 O O . GLN A 1 101 ? 4.16 25.969 -5.895 1 97.06 101 GLN A O 1
ATOM 766 N N . ARG A 1 102 ? 5.562 24.516 -6.855 1 97.25 102 ARG A N 1
ATOM 767 C CA . ARG A 1 102 ? 4.555 23.969 -7.758 1 97.25 102 ARG A CA 1
ATOM 768 C C . ARG A 1 102 ? 4.086 22.594 -7.289 1 97.25 102 ARG A C 1
ATOM 770 O O . ARG A 1 102 ? 4.898 21.688 -7.09 1 97.25 102 ARG A O 1
ATOM 777 N N . TYR A 1 103 ? 2.789 22.484 -7.129 1 97.94 103 TYR A N 1
ATOM 778 C CA . TYR A 1 103 ? 2.219 21.25 -6.586 1 97.94 103 TYR A CA 1
ATOM 779 C C . TYR A 1 103 ? 1.431 20.5 -7.652 1 97.94 103 TYR A C 1
ATOM 781 O O . TYR A 1 103 ? 0.928 21.094 -8.602 1 97.94 103 TYR A O 1
ATOM 789 N N . ARG A 1 104 ? 1.457 19.234 -7.566 1 95.62 104 ARG A N 1
ATOM 790 C CA . ARG A 1 104 ? 0.536 18.359 -8.273 1 95.62 104 ARG A CA 1
ATOM 791 C C . ARG A 1 104 ? -0.56 17.844 -7.336 1 95.62 104 ARG A C 1
ATOM 793 O O . ARG A 1 104 ? -0.275 17.188 -6.34 1 95.62 104 ARG A O 1
ATOM 800 N N . ILE A 1 105 ? -1.788 18.141 -7.754 1 97.56 105 ILE A N 1
ATOM 801 C CA . ILE A 1 105 ? -2.922 17.859 -6.883 1 97.56 105 ILE A CA 1
ATOM 802 C C . ILE A 1 105 ? -3.76 16.734 -7.484 1 97.56 105 ILE A C 1
ATOM 804 O O . ILE A 1 105 ? -4.051 16.734 -8.688 1 97.56 105 ILE A O 1
ATOM 808 N N . LEU A 1 106 ? -4.062 15.781 -6.656 1 93.69 106 LEU A N 1
ATOM 809 C CA . LEU A 1 106 ? -5.023 14.742 -7.016 1 93.69 106 LEU A CA 1
ATOM 810 C C . LEU A 1 106 ? -6.352 14.953 -6.297 1 93.69 106 LEU A C 1
ATOM 812 O O . LEU A 1 106 ? -6.371 15.258 -5.102 1 93.69 106 LEU A O 1
ATOM 816 N N . VAL A 1 107 ? -7.422 14.812 -7.016 1 95.12 107 VAL A N 1
ATOM 817 C CA . VAL A 1 107 ? -8.766 14.977 -6.461 1 95.12 107 VAL A CA 1
ATOM 818 C C . VAL A 1 107 ? -9.57 13.703 -6.672 1 95.12 107 VAL A C 1
ATOM 820 O O . VAL A 1 107 ? -9.945 13.375 -7.801 1 95.12 107 VAL A O 1
ATOM 823 N N . GLY A 1 108 ? -9.781 12.977 -5.605 1 91.38 108 GLY A N 1
ATOM 824 C CA . GLY A 1 108 ? -10.672 11.828 -5.637 1 91.38 108 GLY A CA 1
ATOM 825 C C . GLY A 1 108 ? -12.141 12.203 -5.531 1 91.38 108 GLY A C 1
ATOM 826 O O . GLY A 1 108 ? -12.594 12.656 -4.48 1 91.38 108 GLY A O 1
ATOM 827 N N . LEU A 1 109 ? -12.867 11.898 -6.496 1 88.44 109 LEU A N 1
ATOM 828 C CA . LEU A 1 109 ? -14.258 12.344 -6.594 1 88.44 109 LEU A CA 1
ATOM 829 C C . LEU A 1 109 ? -15.156 11.5 -5.699 1 88.44 109 LEU A C 1
ATOM 831 O O . LEU A 1 109 ? -15.016 10.281 -5.637 1 88.44 109 LEU A O 1
ATOM 835 N N . PRO A 1 110 ? -16.062 12.242 -4.934 1 86.94 110 PRO A N 1
ATOM 836 C CA . PRO A 1 110 ? -17.016 11.477 -4.137 1 86.94 110 PRO A CA 1
ATOM 837 C C . PRO A 1 110 ? -17.953 10.633 -4.996 1 86.94 110 PRO A C 1
ATOM 839 O O . PRO A 1 110 ? -18.219 10.969 -6.156 1 86.94 110 PRO A O 1
ATOM 842 N N . HIS A 1 111 ? -18.422 9.508 -4.418 1 79.12 111 HIS A N 1
ATOM 843 C CA . HIS A 1 111 ? -19.219 8.562 -5.191 1 79.12 111 HIS A CA 1
ATOM 844 C C . HIS A 1 111 ? -20.688 8.961 -5.199 1 79.12 111 HIS A C 1
ATOM 846 O O . HIS A 1 111 ? -21.484 8.375 -5.934 1 79.12 111 HIS A O 1
ATOM 852 N N . ARG A 1 112 ? -21.031 9.922 -4.379 1 83.06 112 ARG A N 1
ATOM 853 C CA . ARG A 1 112 ? -22.406 10.422 -4.336 1 83.06 112 ARG A CA 1
ATOM 854 C C . ARG A 1 112 ? -22.438 11.875 -3.857 1 83.06 112 ARG A C 1
ATOM 856 O O . ARG A 1 112 ? -21.406 12.43 -3.475 1 83.06 112 ARG A O 1
ATOM 863 N N . ALA A 1 113 ? -23.594 12.461 -3.941 1 86.25 113 ALA A N 1
ATOM 864 C CA . ALA A 1 113 ? -23.781 13.852 -3.523 1 86.25 113 ALA A CA 1
ATOM 865 C C . ALA A 1 113 ? -23.516 14.016 -2.027 1 86.25 113 ALA A C 1
ATOM 867 O O . ALA A 1 113 ? -23.703 13.07 -1.255 1 86.25 113 ALA A O 1
ATOM 868 N N . PRO A 1 114 ? -23.141 15.211 -1.698 1 89.06 114 PRO A N 1
ATOM 869 C CA . PRO A 1 114 ? -22.859 15.438 -0.281 1 89.06 114 PRO A CA 1
ATOM 870 C C . PRO A 1 114 ? -24.109 15.516 0.574 1 89.06 114 PRO A C 1
ATOM 872 O O . PRO A 1 114 ? -25.203 15.781 0.055 1 89.06 114 PRO A O 1
ATOM 875 N N . LEU A 1 115 ? -23.891 15.32 1.88 1 89.56 115 LEU A N 1
ATOM 876 C CA . LEU A 1 115 ? -24.906 15.734 2.85 1 89.56 115 LEU A CA 1
ATOM 877 C C . LEU A 1 115 ? -25.016 17.25 2.908 1 89.56 115 LEU A C 1
ATOM 879 O O . LEU A 1 115 ? -24.172 17.953 2.354 1 89.56 115 LEU A O 1
ATOM 883 N N . PRO A 1 116 ? -26.031 17.672 3.547 1 92.25 116 PRO A N 1
ATOM 884 C CA . PRO A 1 116 ? -26.172 19.125 3.668 1 92.25 116 PRO A CA 1
ATOM 885 C C . PRO A 1 116 ? -24.969 19.781 4.34 1 92.25 116 PRO A C 1
ATOM 887 O O . PRO A 1 116 ? -24.641 20.938 4.027 1 92.25 116 PRO A O 1
ATOM 890 N N . SER A 1 117 ? -24.281 19.078 5.152 1 93.69 117 SER A N 1
ATOM 891 C CA . SER A 1 117 ? -23.125 19.609 5.863 1 93.69 117 SER A CA 1
ATOM 892 C C . SER A 1 117 ? -21.906 19.703 4.953 1 93.69 117 SER A C 1
ATOM 894 O O . SER A 1 117 ? -20.906 20.328 5.309 1 93.69 117 SER A O 1
ATOM 896 N N . GLY A 1 118 ? -21.984 19.109 3.783 1 95.5 118 GLY A N 1
ATOM 897 C CA . GLY A 1 118 ? -20.859 19.062 2.867 1 95.5 118 GLY A CA 1
ATOM 898 C C . GLY A 1 118 ? -20.078 17.766 2.939 1 95.5 118 GLY A C 1
ATOM 899 O O . GLY A 1 118 ? -20.406 16.875 3.734 1 95.5 118 GLY A O 1
ATOM 900 N N . TYR A 1 119 ? -19.047 17.703 2.086 1 95.75 119 TYR A N 1
ATOM 901 C CA . TYR A 1 119 ? -18.219 16.5 2.047 1 95.75 119 TYR A CA 1
ATOM 902 C C . TYR A 1 119 ? -17.203 16.5 3.189 1 95.75 119 TYR A C 1
ATOM 904 O O . TYR A 1 119 ? -16.438 17.438 3.35 1 95.75 119 TYR A O 1
ATOM 912 N N . PRO A 1 120 ? -17.234 15.422 4.062 1 96.25 120 PRO A N 1
ATOM 913 C CA . PRO A 1 120 ? -15.977 15.219 4.797 1 96.25 120 PRO A CA 1
ATOM 914 C C . PRO A 1 120 ? -14.766 15.109 3.875 1 96.25 120 PRO A C 1
ATOM 916 O O . PRO A 1 120 ? -14.859 14.547 2.783 1 96.25 120 PRO A O 1
ATOM 919 N N . THR A 1 121 ? -13.648 15.75 4.285 1 97.38 121 THR A N 1
ATOM 920 C CA . THR A 1 121 ? -12.539 15.891 3.35 1 97.38 121 THR A CA 1
ATOM 921 C C . THR A 1 121 ? -11.234 15.383 3.971 1 97.38 121 THR A C 1
ATOM 923 O O . THR A 1 121 ? -10.914 15.727 5.109 1 97.38 121 THR A O 1
ATOM 926 N N . LEU A 1 122 ? -10.609 14.5 3.229 1 97.5 122 LEU A N 1
ATOM 927 C CA . LEU A 1 122 ? -9.305 13.977 3.611 1 97.5 122 LEU A CA 1
ATOM 928 C C . LEU A 1 122 ? -8.195 14.617 2.787 1 97.5 122 LEU A C 1
ATOM 930 O O . LEU A 1 122 ? -8.227 14.578 1.555 1 97.5 122 LEU A O 1
ATOM 934 N N . TRP A 1 123 ? -7.246 15.227 3.455 1 98.75 123 TRP A N 1
ATOM 935 C CA . TRP A 1 123 ? -6.035 15.781 2.861 1 98.75 123 TRP A CA 1
ATOM 936 C C . TRP A 1 123 ? -4.844 14.859 3.084 1 98.75 123 TRP A C 1
ATOM 938 O O . TRP A 1 123 ? -4.41 14.664 4.219 1 98.75 123 TRP A O 1
ATOM 948 N N . MET A 1 124 ? -4.34 14.32 2.021 1 98.12 124 MET A N 1
ATOM 949 C CA . MET A 1 124 ? -3.23 13.375 2.137 1 98.12 124 MET A CA 1
ATOM 950 C C . MET A 1 124 ? -1.926 14.016 1.671 1 98.12 124 MET A C 1
ATOM 952 O O . MET A 1 124 ? -1.784 14.359 0.497 1 98.12 124 MET A O 1
ATOM 956 N N . LEU A 1 125 ? -0.989 14.156 2.572 1 98.56 125 LEU A N 1
ATOM 957 C CA . LEU A 1 125 ? 0.341 14.641 2.213 1 98.56 125 LEU A CA 1
ATOM 958 C C . LEU A 1 125 ? 1.141 13.547 1.512 1 98.56 125 LEU A C 1
ATOM 960 O O . LEU A 1 125 ? 0.773 12.367 1.566 1 98.56 125 LEU A O 1
ATOM 964 N N . ASP A 1 126 ? 2.232 14.016 0.815 1 95.69 126 ASP A N 1
ATOM 965 C CA . ASP A 1 126 ? 2.895 13.07 -0.082 1 95.69 126 ASP A CA 1
ATOM 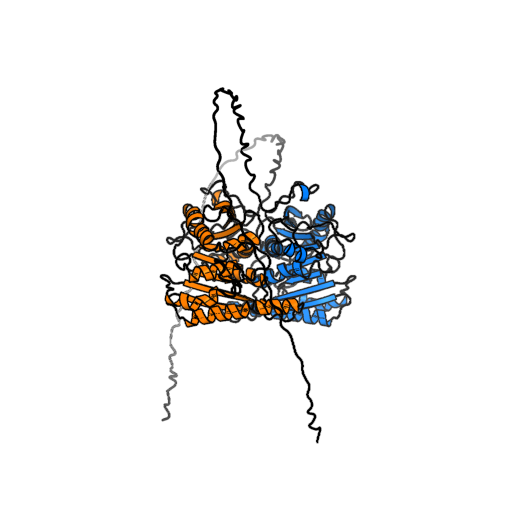966 C C . ASP A 1 126 ? 1.878 12.312 -0.933 1 95.69 126 ASP A C 1
ATOM 968 O O . ASP A 1 126 ? 1.907 11.086 -0.996 1 95.69 126 ASP A O 1
ATOM 972 N N . GLY A 1 127 ? 1.074 13.094 -1.605 1 94.62 127 GLY A N 1
ATOM 973 C CA . GLY A 1 127 ? -0.127 12.555 -2.229 1 94.62 127 GLY A CA 1
ATOM 974 C C . GLY A 1 127 ? 0.166 11.555 -3.33 1 94.62 127 GLY A C 1
ATOM 975 O O . GLY A 1 127 ? -0.635 10.656 -3.584 1 94.62 127 GLY A O 1
ATOM 976 N N . LEU A 1 128 ? 1.268 11.719 -3.982 1 87.75 128 LEU A N 1
ATOM 977 C CA . LEU A 1 128 ? 1.582 10.805 -5.074 1 87.75 128 LEU A CA 1
ATOM 978 C C . LEU A 1 128 ? 2.029 9.453 -4.535 1 87.75 128 LEU A C 1
ATOM 980 O O . LEU A 1 128 ? 2.051 8.461 -5.27 1 87.75 128 LEU A O 1
ATOM 984 N N . ALA A 1 129 ? 2.375 9.438 -3.305 1 87.19 129 ALA A N 1
ATOM 985 C CA . ALA A 1 129 ? 2.713 8.164 -2.66 1 87.19 129 ALA A CA 1
ATOM 986 C C . ALA A 1 129 ? 1.525 7.617 -1.877 1 87.19 129 ALA A C 1
ATOM 988 O O . ALA A 1 129 ? 1.207 6.43 -1.972 1 87.19 129 ALA A O 1
ATOM 989 N N . SER A 1 130 ? 0.877 8.438 -1.144 1 92.5 130 SER A N 1
ATOM 990 C CA . SER A 1 130 ? -0.136 8.008 -0.186 1 92.5 130 SER A CA 1
ATOM 991 C C . SER A 1 130 ? -1.476 7.758 -0.873 1 92.5 130 SER A C 1
ATOM 993 O O . SER A 1 130 ? -2.168 6.789 -0.56 1 92.5 130 SER A O 1
ATOM 995 N N . TYR A 1 131 ? -1.857 8.516 -1.806 1 90.5 131 TYR A N 1
ATOM 996 C CA . TYR A 1 131 ? -3.176 8.484 -2.428 1 90.5 131 TYR A CA 1
ATOM 997 C C . TYR A 1 131 ? -3.391 7.18 -3.188 1 90.5 131 TYR A C 1
ATOM 999 O O . TYR A 1 131 ? -4.441 6.547 -3.061 1 90.5 131 TYR A O 1
ATOM 1007 N N . PRO A 1 132 ? -2.42 6.723 -3.988 1 82.5 132 PRO A N 1
ATOM 1008 C CA . PRO A 1 132 ? -2.645 5.469 -4.715 1 82.5 132 PRO A CA 1
ATOM 1009 C C . PRO A 1 132 ? -2.902 4.285 -3.781 1 82.5 132 PRO A C 1
ATOM 1011 O O . PRO A 1 132 ? -3.65 3.371 -4.133 1 82.5 132 PRO A O 1
ATOM 1014 N N . ILE A 1 133 ? -2.273 4.309 -2.66 1 82.12 133 ILE A N 1
ATOM 1015 C CA . ILE A 1 133 ? -2.482 3.252 -1.677 1 82.12 133 ILE A CA 1
ATOM 1016 C C . ILE A 1 133 ? -3.924 3.291 -1.174 1 82.12 133 ILE A C 1
ATOM 1018 O O . ILE A 1 133 ? -4.559 2.246 -1.007 1 82.12 133 ILE A O 1
ATOM 1022 N N . ALA A 1 134 ? -4.438 4.43 -0.953 1 81.06 134 ALA A N 1
ATOM 1023 C CA . ALA A 1 134 ? -5.777 4.656 -0.422 1 81.06 134 ALA A CA 1
ATOM 1024 C C . ALA A 1 134 ? -6.84 4.387 -1.483 1 81.06 134 ALA A C 1
ATOM 1026 O O . ALA A 1 134 ? -7.988 4.066 -1.157 1 81.06 134 ALA A O 1
ATOM 1027 N N . GLU A 1 135 ? -6.516 4.535 -2.682 1 73.69 135 GLU A N 1
ATOM 1028 C CA . GLU A 1 135 ? -7.453 4.449 -3.797 1 73.69 135 GLU A CA 1
ATOM 1029 C C . GLU A 1 135 ? -8.188 3.111 -3.803 1 73.69 135 GLU A C 1
ATOM 1031 O O . GLU A 1 135 ? -9.391 3.059 -4.066 1 73.69 135 GLU A O 1
ATOM 1036 N N . TYR A 1 136 ? -7.539 2.088 -3.447 1 67 136 TYR A N 1
ATOM 1037 C CA . TYR A 1 136 ? -8.141 0.765 -3.58 1 67 136 TYR A CA 1
ATOM 1038 C C . TYR A 1 136 ? -9.25 0.563 -2.557 1 67 136 TYR A C 1
ATOM 1040 O O . TYR A 1 136 ? -10.125 -0.28 -2.746 1 67 136 TYR A O 1
ATOM 1048 N N . VAL A 1 137 ? -9.172 1.426 -1.526 1 74.12 137 VAL A N 1
ATOM 1049 C CA . VAL A 1 137 ? -10.148 1.205 -0.467 1 74.12 137 VAL A CA 1
ATOM 1050 C C . VAL A 1 137 ? -11.188 2.326 -0.478 1 74.12 137 VAL A C 1
ATOM 1052 O O . VAL A 1 137 ? -12.094 2.352 0.358 1 74.12 137 VAL A O 1
ATOM 1055 N N . ARG A 1 138 ? -11.031 3.232 -1.406 1 76.38 138 ARG A N 1
ATOM 1056 C CA . ARG A 1 138 ? -12.031 4.289 -1.519 1 76.38 138 ARG A CA 1
ATOM 1057 C C . ARG A 1 138 ? -13.375 3.723 -1.952 1 76.38 138 ARG A C 1
ATOM 1059 O O . ARG A 1 138 ? -13.438 2.846 -2.816 1 76.38 138 ARG A O 1
ATOM 1066 N N . PRO A 1 139 ? -14.414 4.164 -1.243 1 66 139 PRO A N 1
ATOM 1067 C CA . PRO A 1 139 ? -15.734 3.709 -1.674 1 66 139 PRO A CA 1
ATOM 1068 C C . PRO A 1 139 ? -16.016 4.012 -3.145 1 66 139 PRO A C 1
ATOM 1070 O O . PRO A 1 139 ? -15.633 5.074 -3.643 1 66 139 PRO A O 1
ATOM 1073 N N . ARG A 1 140 ? -16.422 3.012 -3.934 1 62.25 140 ARG A N 1
ATOM 1074 C CA . ARG A 1 140 ? -16.719 3.158 -5.352 1 62.25 140 ARG A CA 1
ATOM 1075 C C . ARG A 1 140 ? -18.172 2.771 -5.641 1 62.25 140 ARG A C 1
ATOM 1077 O O . ARG A 1 140 ? -18.781 2.01 -4.887 1 62.25 140 ARG A O 1
ATOM 1084 N N . PRO A 1 141 ? -18.594 3.578 -6.762 1 59.69 141 PRO A N 1
ATOM 1085 C CA . PRO A 1 141 ? -19.922 3.143 -7.195 1 59.69 141 PRO A CA 1
ATOM 1086 C C . PRO A 1 141 ? -19.938 1.684 -7.645 1 59.69 141 PRO A C 1
ATOM 1088 O O . PRO A 1 141 ? -18.922 1.152 -8.086 1 59.69 141 PRO A O 1
ATOM 1091 N N . VAL A 1 142 ? -21 1.016 -7.406 1 53.12 142 VAL A N 1
ATOM 1092 C CA . VAL A 1 142 ? -21.219 -0.376 -7.781 1 53.12 142 VAL A CA 1
ATOM 1093 C C . VAL A 1 142 ? -20.984 -0.556 -9.281 1 53.12 142 VAL A C 1
ATOM 1095 O O . VAL A 1 142 ? -21.5 0.207 -10.094 1 53.12 142 VAL A O 1
ATOM 1098 N N . SER A 1 143 ? -19.812 -1.064 -9.688 1 53.09 143 SER A N 1
ATOM 1099 C CA . SER A 1 143 ? -19.562 -1.335 -11.102 1 53.09 143 SER A CA 1
ATOM 1100 C C . SER A 1 143 ? -20.172 -2.674 -11.516 1 53.09 143 SER A C 1
ATOM 1102 O O . SER A 1 143 ? -20.469 -3.518 -10.672 1 53.09 143 SER A O 1
ATOM 1104 N N . ALA A 1 144 ? -20.641 -2.734 -12.734 1 46.69 144 ALA A N 1
ATOM 1105 C CA . ALA A 1 144 ? -21.25 -3.922 -13.328 1 46.69 144 ALA A CA 1
ATOM 1106 C C . ALA A 1 144 ? -20.469 -5.18 -12.969 1 46.69 144 ALA A C 1
ATOM 1108 O O . ALA A 1 144 ? -21.047 -6.258 -12.812 1 46.69 144 ALA A O 1
ATOM 1109 N N . GLY A 1 145 ? -19.188 -5.051 -12.883 1 50.31 145 GLY A N 1
ATOM 1110 C CA . GLY A 1 145 ? -18.406 -6.258 -12.648 1 50.31 145 GLY A CA 1
ATOM 1111 C C . GLY A 1 145 ? -18.375 -6.672 -11.188 1 50.31 145 GLY A C 1
ATOM 1112 O O . GLY A 1 145 ? -17.75 -7.668 -10.836 1 50.31 145 GLY A O 1
ATOM 1113 N N . GLN A 1 146 ? -18.969 -5.809 -10.312 1 54.75 146 GLN A N 1
ATOM 1114 C CA . GLN A 1 146 ? -19 -6.156 -8.898 1 54.75 146 GLN A CA 1
ATOM 1115 C C . GLN A 1 146 ? -20.312 -6.871 -8.539 1 54.75 146 GLN A C 1
ATOM 1117 O O . GLN A 1 146 ? -21.344 -6.641 -9.172 1 54.75 146 GLN A O 1
ATOM 1122 N N . SER A 1 147 ? -20.203 -7.941 -7.805 1 52.69 147 SER A N 1
ATOM 1123 C CA . SER A 1 147 ? -21.391 -8.602 -7.293 1 52.69 147 SER A CA 1
ATOM 1124 C C . SER A 1 147 ? -22.281 -7.617 -6.535 1 52.69 147 SER A C 1
ATOM 1126 O O . SER A 1 147 ? -21.797 -6.805 -5.75 1 52.69 147 SER A O 1
ATOM 1128 N N . ALA A 1 148 ? -23.547 -7.465 -7.066 1 51.03 148 ALA A N 1
ATOM 1129 C CA . ALA A 1 148 ? -24.547 -6.621 -6.418 1 51.03 148 ALA A CA 1
ATOM 1130 C C . ALA A 1 148 ? -24.5 -6.777 -4.902 1 51.03 148 ALA A C 1
ATOM 1132 O O . ALA A 1 148 ? -24.672 -5.805 -4.164 1 51.03 148 ALA A O 1
ATOM 1133 N N . GLN A 1 149 ? -24.281 -7.953 -4.523 1 50.81 149 GLN A N 1
ATOM 1134 C CA . GLN A 1 149 ? -24.281 -8.234 -3.094 1 50.81 149 GLN A CA 1
ATOM 1135 C C . GLN A 1 149 ? -23.078 -7.594 -2.408 1 50.81 149 GLN A C 1
ATOM 1137 O O . GLN A 1 149 ? -23.203 -7.047 -1.31 1 50.81 149 GLN A O 1
ATOM 1142 N N . TRP A 1 150 ? -21.969 -7.582 -3.025 1 54.12 150 TRP A N 1
ATOM 1143 C CA . TRP A 1 150 ? -20.766 -6.973 -2.475 1 54.12 150 TRP A CA 1
ATOM 1144 C C . TRP A 1 150 ? -20.922 -5.461 -2.355 1 54.12 150 TRP A C 1
ATOM 1146 O O . TRP A 1 150 ? -20.578 -4.871 -1.326 1 54.12 150 TRP A O 1
ATOM 1156 N N . VAL A 1 151 ? -21.469 -4.992 -3.41 1 53.97 151 VAL A N 1
ATOM 1157 C CA . VAL A 1 151 ? -21.688 -3.551 -3.463 1 53.97 151 VAL A CA 1
ATOM 1158 C C . VAL A 1 151 ? -22.672 -3.135 -2.367 1 53.97 151 VAL A C 1
ATOM 1160 O O . VAL A 1 151 ? -22.453 -2.133 -1.682 1 53.97 151 VAL A O 1
ATOM 1163 N N . ALA A 1 152 ? -23.766 -3.891 -2.354 1 50.69 152 ALA A N 1
ATOM 1164 C CA . ALA A 1 152 ? -24.766 -3.555 -1.349 1 50.69 152 ALA A CA 1
ATOM 1165 C C . ALA A 1 152 ? -24.172 -3.557 0.054 1 50.69 152 ALA A C 1
ATOM 1167 O O . ALA A 1 152 ? -24.484 -2.691 0.874 1 50.69 152 ALA A O 1
ATOM 1168 N N . LYS A 1 153 ? -23.469 -4.422 0.313 1 54.34 153 LYS A N 1
ATOM 1169 C CA . LYS A 1 153 ? -22.859 -4.543 1.638 1 54.34 153 LYS A CA 1
ATOM 1170 C C . LYS A 1 153 ? -21.859 -3.422 1.891 1 54.34 153 LYS A C 1
ATOM 1172 O O . LYS A 1 153 ? -21.781 -2.898 3.004 1 54.34 153 LYS A O 1
ATOM 1177 N N . LYS A 1 154 ? -21.125 -3.1 0.867 1 54.97 154 LYS A N 1
ATOM 1178 C CA . LYS A 1 154 ? -20.047 -2.141 1.064 1 54.97 154 LYS A CA 1
ATOM 1179 C C . LYS A 1 154 ? -20.562 -0.707 1.021 1 54.97 154 LYS A C 1
ATOM 1181 O O . LYS A 1 154 ? -20.109 0.147 1.786 1 54.97 154 LYS A O 1
ATOM 1186 N N . LEU A 1 155 ? -21.516 -0.35 0.003 1 51.66 155 LEU A N 1
ATOM 1187 C CA . LEU A 1 155 ? -21.844 1.043 -0.287 1 51.66 155 LEU A CA 1
ATOM 1188 C C . LEU A 1 155 ? -22.938 1.549 0.636 1 51.66 155 LEU A C 1
ATOM 1190 O O . LEU A 1 155 ? -23.094 2.758 0.821 1 51.66 155 LEU A O 1
ATOM 1194 N N . LYS A 1 156 ? -23.953 0.665 0.945 1 50.06 156 LYS A N 1
ATOM 1195 C CA . LYS A 1 156 ? -25.172 1.254 1.509 1 50.06 156 LYS A CA 1
ATOM 1196 C C . LYS A 1 156 ? -24.828 2.391 2.469 1 50.06 156 LYS A C 1
ATOM 1198 O O . LYS A 1 156 ? -25.5 3.426 2.475 1 50.06 156 LYS A O 1
ATOM 1203 N N . ASP A 1 157 ? -23.844 2.275 3.359 1 57.25 157 ASP A N 1
ATOM 1204 C CA . ASP A 1 157 ? -23.922 3.262 4.434 1 57.25 157 ASP A CA 1
ATOM 1205 C C . ASP A 1 157 ? -22.625 4.066 4.523 1 57.25 157 ASP A C 1
ATOM 1207 O O . ASP A 1 157 ? -22.391 4.785 5.5 1 57.25 157 ASP A O 1
ATOM 1211 N N . THR A 1 158 ? -21.828 4.125 3.379 1 61.69 158 THR A N 1
ATOM 1212 C CA . THR A 1 158 ? -20.594 4.844 3.652 1 61.69 158 THR A CA 1
ATOM 1213 C C . THR A 1 158 ? -20.672 6.277 3.137 1 61.69 158 THR A C 1
ATOM 1215 O O . THR A 1 158 ? -21 6.504 1.971 1 61.69 158 THR A O 1
ATOM 1218 N N . PRO A 1 159 ? -20.562 7.27 4.047 1 66.38 159 PRO A N 1
ATOM 1219 C CA . PRO A 1 159 ? -20.562 8.648 3.564 1 66.38 159 PRO A CA 1
ATOM 1220 C C . PRO A 1 159 ? -19.562 8.867 2.426 1 66.38 159 PRO A C 1
ATOM 1222 O O . PRO A 1 159 ? -18.5 8.234 2.389 1 66.38 159 PRO A O 1
ATOM 1225 N N . ALA A 1 160 ? -20.031 9.742 1.479 1 83.19 160 ALA A N 1
ATOM 1226 C CA . ALA A 1 160 ? -19.172 10.109 0.358 1 83.19 160 ALA A CA 1
ATOM 1227 C C . ALA A 1 160 ? -18.109 11.109 0.792 1 83.19 160 ALA A C 1
ATOM 1229 O O . ALA A 1 160 ? -18.422 12.188 1.304 1 83.19 160 ALA A O 1
ATOM 1230 N N . GLY A 1 161 ? -16.859 10.719 0.783 1 90.94 161 GLY A N 1
ATOM 1231 C CA . GLY A 1 161 ? -15.773 11.586 1.176 1 90.94 161 GLY A CA 1
ATOM 1232 C C . GLY A 1 161 ? -14.977 12.109 -0.003 1 90.94 161 GLY A C 1
ATOM 1233 O O . GLY A 1 161 ? -14.93 11.477 -1.061 1 90.94 161 GLY A O 1
ATOM 1234 N N . LEU A 1 162 ? -14.555 13.336 0.132 1 94.31 162 LEU A N 1
ATOM 1235 C CA . LEU A 1 162 ? -13.609 13.953 -0.792 1 94.31 162 LEU A CA 1
ATOM 1236 C C . LEU A 1 162 ? -12.172 13.695 -0.351 1 94.31 162 LEU A C 1
ATOM 1238 O O . LEU A 1 162 ? -11.836 13.875 0.821 1 94.31 162 LEU A O 1
ATOM 1242 N N . VAL A 1 163 ? -11.367 13.172 -1.279 1 95.75 163 VAL A N 1
ATOM 1243 C CA . VAL A 1 163 ? -9.969 12.883 -0.959 1 95.75 163 VAL A CA 1
ATOM 1244 C C . VAL A 1 163 ? -9.055 13.75 -1.82 1 95.75 163 VAL A C 1
ATOM 1246 O O . VAL A 1 163 ? -9.148 13.727 -3.051 1 95.75 163 VAL A O 1
ATOM 1249 N N . ILE A 1 164 ? -8.195 14.492 -1.197 1 97.75 164 ILE A N 1
ATOM 1250 C CA . ILE A 1 164 ? -7.25 15.367 -1.879 1 97.75 164 ILE A CA 1
ATOM 1251 C C . ILE A 1 164 ? -5.824 14.891 -1.605 1 97.75 164 ILE A C 1
ATOM 1253 O O . ILE A 1 164 ? -5.398 14.812 -0.45 1 97.75 164 ILE A O 1
ATOM 1257 N N . GLY A 1 165 ? -5.121 14.477 -2.637 1 97.19 165 GLY A N 1
ATOM 1258 C CA . GLY A 1 165 ? -3.697 14.195 -2.539 1 97.19 165 GLY A CA 1
ATOM 1259 C C . GLY A 1 165 ? -2.826 15.375 -2.938 1 97.19 165 GLY A C 1
ATOM 1260 O O . GLY A 1 165 ? -2.979 15.922 -4.027 1 97.19 165 GLY A O 1
ATOM 1261 N N . VAL A 1 166 ? -1.907 15.758 -2.07 1 98.44 166 VAL A N 1
ATOM 1262 C CA . VAL A 1 166 ? -1.021 16.891 -2.336 1 98.44 166 VAL A CA 1
ATOM 1263 C C . VAL A 1 166 ? 0.39 16.375 -2.625 1 98.44 166 VAL A C 1
ATOM 1265 O O . VAL A 1 166 ? 1.092 15.93 -1.718 1 98.44 166 VAL A O 1
ATOM 1268 N N . GLY A 1 167 ? 0.746 16.422 -3.838 1 95.75 167 GLY A N 1
ATOM 1269 C CA . GLY A 1 167 ? 2.088 16.062 -4.262 1 95.75 167 GLY A CA 1
ATOM 1270 C C . GLY A 1 167 ? 2.852 17.219 -4.883 1 95.75 167 GLY A C 1
ATOM 1271 O O . GLY A 1 167 ? 2.48 18.391 -4.703 1 95.75 167 GLY A O 1
ATOM 1272 N N . TYR A 1 168 ? 3.953 16.906 -5.441 1 93.5 168 TYR A N 1
ATOM 1273 C CA . TYR A 1 168 ? 4.793 17.922 -6.078 1 93.5 168 TYR A CA 1
ATOM 1274 C C . TYR A 1 168 ? 4.863 17.703 -7.586 1 93.5 168 TYR A C 1
ATOM 1276 O O . TYR A 1 168 ? 4.727 16.562 -8.062 1 93.5 168 TYR A O 1
ATOM 1284 N N . ALA A 1 169 ? 5.09 18.75 -8.297 1 90.94 169 ALA A N 1
ATOM 1285 C CA . ALA A 1 169 ? 5.059 18.719 -9.758 1 90.94 169 ALA A CA 1
ATOM 1286 C C . ALA A 1 169 ? 6.23 17.906 -10.312 1 90.94 169 ALA A C 1
ATOM 1288 O O . ALA A 1 169 ? 6.254 17.578 -11.5 1 90.94 169 ALA A O 1
ATOM 1289 N N . SER A 1 170 ? 7.215 17.625 -9.461 1 82.62 170 SER A N 1
ATOM 1290 C CA . SER A 1 170 ? 8.297 16.75 -9.891 1 82.62 170 SER A CA 1
ATOM 1291 C C . SER A 1 170 ? 7.77 15.398 -10.359 1 82.62 170 SER A C 1
ATOM 1293 O O . SER A 1 170 ? 8.422 14.711 -11.148 1 82.62 170 SER A O 1
ATOM 1295 N N . GLY A 1 171 ? 6.594 15.086 -9.758 1 80.5 171 GLY A N 1
ATOM 1296 C CA . GLY A 1 171 ? 6.016 13.797 -10.102 1 80.5 171 GLY A CA 1
ATOM 1297 C C . GLY A 1 171 ? 6.523 12.664 -9.234 1 80.5 171 GLY A C 1
ATOM 1298 O O . GLY A 1 171 ? 6.016 11.539 -9.312 1 80.5 171 GLY A O 1
ATOM 1299 N N . ASP A 1 172 ? 7.539 12.984 -8.398 1 80.38 172 ASP A N 1
ATOM 1300 C CA . ASP A 1 172 ? 8.07 11.969 -7.492 1 80.38 172 ASP A CA 1
ATOM 1301 C C . ASP A 1 172 ? 7.082 11.664 -6.367 1 80.38 172 ASP A C 1
ATOM 1303 O O . ASP A 1 172 ? 6.469 12.578 -5.812 1 80.38 172 ASP A O 1
ATOM 1307 N N . PRO A 1 173 ? 6.922 10.383 -6.094 1 83.75 173 PRO A N 1
ATOM 1308 C CA . PRO A 1 173 ? 6.07 10.07 -4.938 1 83.75 173 PRO A CA 1
ATOM 1309 C C . PRO A 1 173 ? 6.516 10.797 -3.668 1 83.75 173 PRO A C 1
ATOM 1311 O O . PRO A 1 173 ? 5.676 11.266 -2.896 1 83.75 173 PRO A O 1
ATOM 1314 N N . PHE A 1 174 ? 7.84 10.836 -3.506 1 87.56 174 PHE A N 1
ATOM 1315 C CA . PHE A 1 174 ? 8.445 11.625 -2.438 1 87.56 174 PHE A CA 1
ATOM 1316 C C . PHE A 1 174 ? 9.461 12.609 -3.002 1 87.56 174 PHE A C 1
ATOM 1318 O O . PHE A 1 174 ? 10.539 12.211 -3.438 1 87.56 174 PHE A O 1
ATOM 1325 N N . ASP A 1 175 ? 9.07 13.812 -3.061 1 88.31 175 ASP A N 1
ATOM 1326 C CA . ASP A 1 175 ? 10.055 14.852 -3.334 1 88.31 175 ASP A CA 1
ATOM 1327 C C . ASP A 1 175 ? 10.82 15.227 -2.068 1 88.31 175 ASP A C 1
ATOM 1329 O O . ASP A 1 175 ? 10.391 16.109 -1.312 1 88.31 175 ASP A O 1
ATOM 1333 N N . VAL A 1 176 ? 11.953 14.656 -1.895 1 89.25 176 VAL A N 1
ATOM 1334 C CA . VAL A 1 176 ? 12.672 14.641 -0.627 1 89.25 176 VAL A CA 1
ATOM 1335 C C . VAL A 1 176 ? 13 16.062 -0.199 1 89.25 176 VAL A C 1
ATOM 1337 O O . VAL A 1 176 ? 12.797 16.438 0.96 1 89.25 176 VAL A O 1
ATOM 1340 N N . ASN A 1 177 ? 13.461 16.875 -1.073 1 91.5 177 ASN A N 1
ATOM 1341 C CA . ASN A 1 177 ? 13.844 18.234 -0.722 1 91.5 177 ASN A CA 1
ATOM 1342 C C . ASN A 1 177 ? 12.617 19.125 -0.512 1 91.5 177 ASN A C 1
ATOM 1344 O O . ASN A 1 177 ? 12.562 19.891 0.454 1 91.5 177 ASN A O 1
ATOM 1348 N N . ALA A 1 178 ? 11.664 19.031 -1.374 1 95.19 178 ALA A N 1
ATOM 1349 C CA . ALA A 1 178 ? 10.484 19.891 -1.266 1 95.19 178 ALA A CA 1
ATOM 1350 C C . ALA A 1 178 ? 9.719 19.594 0.022 1 95.19 178 ALA A C 1
ATOM 1352 O O . ALA A 1 178 ? 9.297 20.516 0.722 1 95.19 178 ALA A O 1
ATOM 1353 N N . ARG A 1 179 ? 9.586 18.359 0.331 1 96.69 179 ARG A N 1
ATOM 1354 C CA . ARG A 1 179 ? 8.82 18.016 1.522 1 96.69 179 ARG A CA 1
ATOM 1355 C C . ARG A 1 179 ? 9.586 18.359 2.791 1 96.69 179 ARG A C 1
ATOM 1357 O O . ARG A 1 179 ? 8.984 18.703 3.814 1 96.69 179 ARG A O 1
ATOM 1364 N N . ALA A 1 180 ? 10.93 18.297 2.732 1 97 180 ALA A N 1
ATOM 1365 C CA . ALA A 1 180 ? 11.727 18.703 3.887 1 97 180 ALA A CA 1
ATOM 1366 C C . ALA A 1 180 ? 11.5 20.188 4.203 1 97 180 ALA A C 1
ATOM 1368 O O . ALA A 1 180 ? 11.422 20.562 5.375 1 97 180 ALA A O 1
ATOM 1369 N N . LEU A 1 181 ? 11.406 20.922 3.215 1 98 181 LEU A N 1
ATOM 1370 C CA . LEU A 1 181 ? 11.117 22.344 3.41 1 98 181 LEU A CA 1
ATOM 1371 C C . LEU A 1 181 ? 9.68 22.547 3.869 1 98 181 LEU A C 1
ATOM 1373 O O . LEU A 1 181 ? 9.438 23.156 4.914 1 98 181 LEU A O 1
ATOM 1377 N N . ASP A 1 182 ? 8.711 21.984 3.211 1 98.75 182 ASP A N 1
ATOM 1378 C CA . ASP A 1 182 ? 7.297 22.281 3.391 1 98.75 182 ASP A CA 1
ATOM 1379 C C . ASP A 1 182 ? 6.777 21.688 4.703 1 98.75 182 ASP A C 1
ATOM 1381 O O . ASP A 1 182 ? 5.887 22.25 5.336 1 98.75 182 ASP A O 1
ATOM 1385 N N . TYR A 1 183 ? 7.309 20.531 5.137 1 98.88 183 TYR A N 1
ATOM 1386 C CA . TYR A 1 183 ? 6.641 19.766 6.184 1 98.88 183 TYR A CA 1
ATOM 1387 C C . TYR A 1 183 ? 7.297 20.016 7.539 1 98.88 183 TYR A C 1
ATOM 1389 O O . TYR A 1 183 ? 6.805 19.547 8.57 1 98.88 183 TYR A O 1
ATOM 1397 N N . THR A 1 184 ? 8.391 20.797 7.586 1 98.81 184 THR A N 1
ATOM 1398 C CA . THR A 1 184 ? 9.094 20.938 8.852 1 98.81 184 THR A CA 1
ATOM 1399 C C . THR A 1 184 ? 8.922 22.344 9.422 1 98.81 184 THR A C 1
ATOM 1401 O O . THR A 1 184 ? 8.828 23.312 8.664 1 98.81 184 THR A O 1
ATOM 1404 N N . PRO A 1 185 ? 8.852 22.469 10.781 1 98.5 185 PRO A N 1
ATOM 1405 C CA . PRO A 1 185 ? 8.906 23.797 11.406 1 98.5 185 PRO A CA 1
ATOM 1406 C C . PRO A 1 185 ? 10.289 24.438 11.305 1 98.5 185 PRO A C 1
ATOM 1408 O O . PRO A 1 185 ? 11.258 23.766 10.945 1 98.5 185 PRO A O 1
ATOM 1411 N N . VAL A 1 186 ? 10.305 25.719 11.594 1 98.25 186 VAL A N 1
ATOM 1412 C CA . VAL A 1 186 ? 11.602 26.375 11.688 1 98.25 186 VAL A CA 1
ATOM 1413 C C . VAL A 1 186 ? 12.469 25.656 12.727 1 98.25 186 VAL A C 1
ATOM 1415 O O . VAL A 1 186 ? 12.062 25.5 13.883 1 98.25 186 VAL A O 1
ATOM 1418 N N . PRO A 1 187 ? 13.625 25.219 12.25 1 97.81 187 PRO A N 1
ATOM 1419 C CA . PRO A 1 187 ? 14.445 24.438 13.172 1 97.81 187 PRO A CA 1
ATOM 1420 C C . PRO A 1 187 ? 14.898 25.234 14.391 1 97.81 187 PRO A C 1
ATOM 1422 O O . PRO A 1 187 ? 15.32 26.375 14.266 1 97.81 187 PRO A O 1
ATOM 1425 N N . ALA A 1 188 ? 14.789 24.625 15.531 1 95.38 188 ALA A N 1
ATOM 1426 C CA . ALA A 1 188 ? 15.234 25.219 16.781 1 95.38 188 ALA A CA 1
ATOM 1427 C C . ALA A 1 188 ? 16.531 24.594 17.266 1 95.38 188 ALA A C 1
ATOM 1429 O O . ALA A 1 188 ? 16.906 24.734 18.438 1 95.38 188 ALA A O 1
ATOM 1430 N N . GLY A 1 189 ? 17.188 23.844 16.453 1 93.25 189 GLY A N 1
ATOM 1431 C CA . GLY A 1 189 ? 18.438 23.125 16.656 1 93.25 189 GLY A CA 1
ATOM 1432 C C . GLY A 1 189 ? 18.891 22.359 15.422 1 93.25 189 GLY A C 1
ATOM 1433 O O . GLY A 1 189 ? 18.438 22.641 14.312 1 93.25 189 GLY A O 1
ATOM 1434 N N . ARG A 1 190 ? 19.906 21.438 15.711 1 94.06 190 ARG A N 1
ATOM 1435 C CA . ARG A 1 190 ? 20.312 20.562 14.617 1 94.06 190 ARG A CA 1
ATOM 1436 C C . ARG A 1 190 ? 19.141 19.766 14.086 1 94.06 190 ARG A C 1
ATOM 1438 O O . ARG A 1 190 ? 18.438 19.094 14.859 1 94.06 190 ARG A O 1
ATOM 1445 N N . THR A 1 191 ? 18.859 19.828 12.789 1 96.75 191 THR A N 1
ATOM 1446 C CA . THR A 1 191 ? 17.672 19.234 12.211 1 96.75 191 THR A CA 1
ATOM 1447 C C . THR A 1 191 ? 17.703 17.719 12.344 1 96.75 191 THR A C 1
ATOM 1449 O O . THR A 1 191 ? 16.656 17.078 12.523 1 96.75 191 THR A O 1
ATOM 1452 N N . GLY A 1 192 ? 18.906 17.156 12.25 1 93.81 192 GLY A N 1
ATOM 1453 C CA . GLY A 1 192 ? 19.062 15.711 12.188 1 93.81 192 GLY A CA 1
ATOM 1454 C C . GLY A 1 192 ? 18.828 15.141 10.805 1 93.81 192 GLY A C 1
ATOM 1455 O O . GLY A 1 192 ? 19.016 13.945 10.586 1 93.81 192 GLY A O 1
ATOM 1456 N N . ASP A 1 193 ? 18.375 15.938 9.852 1 92.94 193 ASP A N 1
ATOM 1457 C CA . ASP A 1 193 ? 18.156 15.531 8.461 1 92.94 193 ASP A CA 1
ATOM 1458 C C . ASP A 1 193 ? 19.484 15.43 7.711 1 92.94 193 ASP A C 1
ATOM 1460 O O . ASP A 1 193 ? 20.234 16.406 7.637 1 92.94 193 ASP A O 1
ATOM 1464 N N . GLN A 1 194 ? 19.812 14.312 7.203 1 85.12 194 GLN A N 1
ATOM 1465 C CA . GLN A 1 194 ? 21.094 14.078 6.562 1 85.12 194 GLN A CA 1
ATOM 1466 C C . GLN A 1 194 ? 21 14.234 5.047 1 85.12 194 GLN A C 1
ATOM 1468 O O . GLN A 1 194 ? 22 14.133 4.34 1 85.12 194 GLN A O 1
ATOM 1473 N N . PHE A 1 195 ? 19.844 14.57 4.594 1 83.25 195 PHE A N 1
ATOM 1474 C CA . PHE A 1 195 ? 19.641 14.492 3.152 1 83.25 195 PHE A CA 1
ATOM 1475 C C . PHE A 1 195 ? 19.281 15.859 2.58 1 83.25 195 PHE A C 1
ATOM 1477 O O . PHE A 1 195 ? 19.75 16.219 1.5 1 83.25 195 PHE A O 1
ATOM 1484 N N . SER A 1 196 ? 18.484 16.578 3.277 1 90.62 196 SER A N 1
ATOM 1485 C CA . SER A 1 196 ? 17.953 17.828 2.742 1 90.62 196 SER A CA 1
ATOM 1486 C C . SER A 1 196 ? 18.609 19.031 3.406 1 90.62 196 SER A C 1
ATOM 1488 O O . SER A 1 196 ? 18.969 18.984 4.586 1 90.62 196 SER A O 1
ATOM 1490 N N . SER A 1 197 ? 18.672 20.141 2.639 1 90.12 197 SER A N 1
ATOM 1491 C CA . SER A 1 197 ? 19.391 21.297 3.145 1 90.12 197 SER A CA 1
ATOM 1492 C C . SER A 1 197 ? 18.422 22.406 3.582 1 90.12 197 SER A C 1
ATOM 1494 O O . SER A 1 197 ? 18.812 23.312 4.324 1 90.12 197 SER A O 1
ATOM 1496 N N . GLU A 1 198 ? 17.281 22.391 3.094 1 95.44 198 GLU A N 1
ATOM 1497 C CA . GLU A 1 198 ? 16.328 23.453 3.424 1 95.44 198 GLU A CA 1
ATOM 1498 C C . GLU A 1 198 ? 15.156 22.891 4.238 1 95.44 198 GLU A C 1
ATOM 1500 O O . GLU A 1 198 ? 14.641 21.812 3.939 1 95.44 198 GLU A O 1
ATOM 1505 N N . HIS A 1 199 ? 14.773 23.625 5.32 1 98.06 199 HIS A N 1
ATOM 1506 C CA . HIS A 1 199 ? 13.695 23.25 6.234 1 98.06 199 HIS A CA 1
ATOM 1507 C C . HIS A 1 199 ? 12.93 24.484 6.703 1 98.06 199 HIS A C 1
ATOM 1509 O O . HIS A 1 199 ? 13.344 25.625 6.434 1 98.06 199 HIS A O 1
ATOM 1515 N N . GLY A 1 200 ? 11.773 24.328 7.359 1 98.56 200 GLY A N 1
ATOM 1516 C CA . GLY A 1 200 ? 11.148 25.422 8.102 1 98.56 200 GLY A CA 1
ATOM 1517 C C . GLY A 1 200 ? 9.977 26.031 7.363 1 98.56 200 GLY A C 1
ATOM 1518 O O . GLY A 1 200 ? 9.531 27.141 7.711 1 98.56 200 GLY A O 1
ATOM 1519 N N . GLY A 1 201 ? 9.438 25.406 6.387 1 98.75 201 GLY A N 1
ATOM 1520 C CA . GLY A 1 201 ? 8.391 25.984 5.57 1 98.75 201 GLY A CA 1
ATOM 1521 C C . GLY A 1 201 ? 6.992 25.594 6.016 1 98.75 201 GLY A C 1
ATOM 1522 O O . GLY A 1 201 ? 6.012 25.859 5.312 1 98.75 201 GLY A O 1
ATOM 1523 N N . ALA A 1 202 ? 6.801 25.047 7.188 1 98.75 202 ALA A N 1
ATOM 1524 C CA . ALA A 1 202 ? 5.531 24.469 7.617 1 98.75 202 ALA A CA 1
ATOM 1525 C C . ALA A 1 202 ? 4.426 25.516 7.641 1 98.75 202 ALA A C 1
ATOM 1527 O O . ALA A 1 202 ? 3.297 25.25 7.227 1 98.75 202 ALA A O 1
ATOM 1528 N N . ALA A 1 203 ? 4.746 26.719 8.117 1 98.62 203 ALA A N 1
ATOM 1529 C CA . ALA A 1 203 ? 3.738 27.766 8.203 1 98.62 203 ALA A CA 1
ATOM 1530 C C . ALA A 1 203 ? 3.26 28.188 6.816 1 98.62 203 ALA A C 1
ATOM 1532 O O . ALA A 1 203 ? 2.057 28.328 6.59 1 98.62 203 ALA A O 1
ATOM 1533 N N . ALA A 1 204 ? 4.176 28.359 5.93 1 98.81 204 ALA A N 1
ATOM 1534 C CA . ALA A 1 204 ? 3.83 28.719 4.559 1 98.81 204 ALA A CA 1
ATOM 1535 C C . ALA A 1 204 ? 3.033 27.609 3.883 1 98.81 204 ALA A C 1
ATOM 1537 O O . ALA A 1 204 ? 2.086 27.875 3.141 1 98.81 204 ALA A O 1
ATOM 1538 N N . PHE A 1 205 ? 3.408 26.422 4.133 1 98.88 205 PHE A N 1
ATOM 1539 C CA . PHE A 1 205 ? 2.717 25.297 3.531 1 98.88 205 PHE A CA 1
ATOM 1540 C C . PHE A 1 205 ? 1.29 25.188 4.059 1 98.88 205 PHE A C 1
ATOM 1542 O O . PHE A 1 205 ? 0.36 24.922 3.293 1 98.88 205 PHE A O 1
ATOM 1549 N N . LEU A 1 206 ? 1.114 25.391 5.375 1 98.88 206 LEU A N 1
ATOM 1550 C CA . LEU A 1 206 ? -0.234 25.406 5.934 1 98.88 206 LEU A CA 1
ATOM 1551 C C . LEU A 1 206 ? -1.096 26.469 5.258 1 98.88 206 LEU A C 1
ATOM 1553 O O . LEU A 1 206 ? -2.266 26.219 4.957 1 98.88 206 LEU A O 1
ATOM 1557 N N . LYS A 1 207 ? -0.51 27.594 5.023 1 98.81 207 LYS A N 1
ATOM 1558 C CA . LYS A 1 207 ? -1.234 28.656 4.332 1 98.81 207 LYS A CA 1
ATOM 1559 C C . LYS A 1 207 ? -1.619 28.234 2.918 1 98.81 207 LYS A C 1
ATOM 1561 O O . LYS A 1 207 ? -2.725 28.531 2.455 1 98.81 207 LYS A O 1
ATOM 1566 N N . PHE A 1 208 ? -0.697 27.562 2.266 1 98.88 208 PHE A N 1
ATOM 1567 C CA . PHE A 1 208 ? -1.021 27.031 0.947 1 98.88 208 PHE A CA 1
ATOM 1568 C C . PHE A 1 208 ? -2.24 26.109 1.015 1 98.88 208 PHE A C 1
ATOM 1570 O O . PHE A 1 208 ? -3.18 26.266 0.231 1 98.88 208 PHE A O 1
ATOM 1577 N N . LEU A 1 209 ? -2.266 25.188 1.964 1 98.88 209 LEU A N 1
ATOM 1578 C CA . LEU A 1 209 ? -3.357 24.219 2.086 1 98.88 209 LEU A CA 1
ATOM 1579 C C . LEU A 1 209 ? -4.672 24.938 2.393 1 98.88 209 LEU A C 1
ATOM 1581 O O . LEU A 1 209 ? -5.695 24.641 1.766 1 98.88 209 LEU A O 1
ATOM 1585 N N . THR A 1 210 ? -4.656 25.969 3.281 1 98.44 210 THR A N 1
ATOM 1586 C CA . THR A 1 210 ? -5.883 26.453 3.902 1 98.44 210 THR A CA 1
ATOM 1587 C C . THR A 1 210 ? -6.375 27.719 3.219 1 98.44 210 THR A C 1
ATOM 1589 O O . THR A 1 210 ? -7.57 28.016 3.229 1 98.44 210 THR A O 1
ATOM 1592 N N . GLU A 1 211 ? -5.449 28.422 2.582 1 98.56 211 GLU A N 1
ATOM 1593 C CA . GLU A 1 211 ? -5.836 29.719 2.027 1 98.56 211 GLU A CA 1
ATOM 1594 C C . GLU A 1 211 ? -5.848 29.688 0.501 1 98.56 211 GLU A C 1
ATOM 1596 O O . GLU A 1 211 ? -6.395 30.578 -0.143 1 98.56 211 GLU A O 1
ATOM 1601 N N . GLU A 1 212 ? -5.25 28.703 -0.085 1 98.75 212 GLU A N 1
ATOM 1602 C CA . GLU A 1 212 ? -5.215 28.625 -1.542 1 98.75 212 GLU A CA 1
ATOM 1603 C C . GLU A 1 212 ? -5.922 27.375 -2.047 1 98.75 212 GLU A C 1
ATOM 1605 O O . GLU A 1 212 ? -6.965 27.453 -2.695 1 98.75 212 GLU A O 1
ATOM 1610 N N . LEU A 1 213 ? -5.43 26.234 -1.638 1 98.75 213 LEU A N 1
ATOM 1611 C CA . LEU A 1 213 ? -5.91 24.984 -2.213 1 98.75 213 LEU A CA 1
ATOM 1612 C C . LEU A 1 213 ? -7.336 24.688 -1.752 1 98.75 213 LEU A C 1
ATOM 1614 O O . LEU A 1 213 ? -8.203 24.359 -2.568 1 98.75 213 LEU A O 1
ATOM 1618 N N . ARG A 1 214 ? -7.602 24.797 -0.435 1 98.62 214 ARG A N 1
ATOM 1619 C CA . ARG A 1 214 ? -8.914 24.469 0.115 1 98.62 214 ARG A CA 1
ATOM 1620 C C . ARG A 1 214 ? -10 25.344 -0.497 1 98.62 214 ARG A C 1
ATOM 1622 O O . ARG A 1 214 ? -11 24.844 -1.005 1 98.62 214 ARG A O 1
ATOM 1629 N N . PRO A 1 215 ? -9.781 26.703 -0.546 1 98.31 215 PRO A N 1
ATOM 1630 C CA . PRO A 1 215 ? -10.828 27.516 -1.178 1 98.31 215 PRO A CA 1
ATOM 1631 C C . PRO A 1 215 ? -11.008 27.188 -2.658 1 98.31 215 PRO A C 1
ATOM 1633 O O . PRO A 1 215 ? -12.133 27.25 -3.172 1 98.31 215 PRO A O 1
ATOM 1636 N N . LEU A 1 216 ? -9.977 26.859 -3.348 1 98 216 LEU A N 1
ATOM 1637 C CA . LEU A 1 216 ? -10.086 26.5 -4.758 1 98 216 LEU A CA 1
ATOM 1638 C C . LEU A 1 216 ? -10.977 25.266 -4.941 1 98 216 LEU A C 1
ATOM 1640 O O . LEU A 1 216 ? -11.891 25.281 -5.762 1 98 216 LEU A O 1
ATOM 1644 N N . ILE A 1 217 ? -10.711 24.25 -4.223 1 97.69 217 ILE A N 1
ATOM 1645 C CA . ILE A 1 217 ? -11.461 23.016 -4.352 1 97.69 217 ILE A CA 1
ATOM 1646 C C . ILE A 1 217 ? -12.898 23.219 -3.871 1 97.69 217 ILE A C 1
ATOM 1648 O O . ILE A 1 217 ? -13.836 22.672 -4.453 1 97.69 217 ILE A O 1
ATOM 1652 N N . ALA A 1 218 ? -13.094 24.047 -2.855 1 97.25 218 ALA A N 1
ATOM 1653 C CA . ALA A 1 218 ? -14.406 24.281 -2.25 1 97.25 218 ALA A CA 1
ATOM 1654 C C . ALA A 1 218 ? -15.352 24.953 -3.244 1 97.25 218 ALA A C 1
ATOM 1656 O O . ALA A 1 218 ? -16.578 24.906 -3.074 1 97.25 218 ALA A O 1
ATOM 1657 N N . ARG A 1 219 ? -14.836 25.578 -4.234 1 96.44 219 ARG A N 1
ATOM 1658 C CA . ARG A 1 219 ? -15.664 26.188 -5.27 1 96.44 219 ARG A CA 1
ATOM 1659 C C . ARG A 1 219 ? -16.469 25.141 -6.02 1 96.44 219 ARG A C 1
ATOM 1661 O O . ARG A 1 219 ? -17.547 25.422 -6.555 1 96.44 219 ARG A O 1
ATOM 1668 N N . TYR A 1 220 ? -15.977 23.969 -5.98 1 94.88 220 TYR A N 1
ATOM 1669 C CA . TYR A 1 220 ? -16.594 22.938 -6.809 1 94.88 220 TYR A CA 1
ATOM 1670 C C . TYR A 1 220 ? -17.188 21.828 -5.945 1 94.88 220 TYR A C 1
ATOM 1672 O O . TYR A 1 220 ? -18.094 21.125 -6.379 1 94.88 220 TYR A O 1
ATOM 1680 N N . PHE A 1 221 ? -16.609 21.688 -4.801 1 95.5 221 PHE A N 1
ATOM 1681 C CA . PHE A 1 221 ? -17.062 20.656 -3.869 1 95.5 221 PHE A CA 1
ATOM 1682 C C . PHE A 1 221 ? -17.359 21.25 -2.5 1 95.5 221 PHE A C 1
ATOM 1684 O O . PHE A 1 221 ? -16.438 21.562 -1.742 1 95.5 221 PHE A O 1
ATOM 1691 N N . PRO A 1 222 ? -18.688 21.391 -2.176 1 96 222 PRO A N 1
ATOM 1692 C CA . PRO A 1 222 ? -18.969 21.875 -0.823 1 96 222 PRO A CA 1
ATOM 1693 C C . PRO A 1 222 ? -18.375 20.984 0.26 1 96 222 PRO A C 1
ATOM 1695 O O . PRO A 1 222 ? -18.609 19.766 0.265 1 96 222 PRO A O 1
ATOM 1698 N N . MET A 1 223 ? -17.641 21.547 1.146 1 97.12 223 MET A N 1
ATOM 1699 C CA . MET A 1 223 ? -16.906 20.781 2.16 1 97.12 223 MET A CA 1
ATOM 1700 C C . MET A 1 223 ? -17.531 20.984 3.537 1 97.12 223 MET A C 1
ATOM 1702 O O . MET A 1 223 ? -18 22.078 3.859 1 97.12 223 MET A O 1
ATOM 1706 N N . ASN A 1 224 ? -17.547 19.906 4.312 1 96.44 224 ASN A N 1
ATOM 1707 C CA . ASN A 1 224 ? -17.953 19.984 5.715 1 96.44 224 ASN A CA 1
ATOM 1708 C C . ASN A 1 224 ? -16.875 20.656 6.562 1 96.44 224 ASN A C 1
ATOM 1710 O O . ASN A 1 224 ? -15.781 20.109 6.746 1 96.44 224 ASN A O 1
ATOM 1714 N N . PRO A 1 225 ? -17.109 21.797 7.062 1 95.75 225 PRO A N 1
ATOM 1715 C CA . PRO A 1 225 ? -16.062 22.531 7.781 1 95.75 225 PRO A CA 1
ATOM 1716 C C . PRO A 1 225 ? -15.656 21.859 9.086 1 95.75 225 PRO A C 1
ATOM 1718 O O . PRO A 1 225 ? -14.641 22.219 9.68 1 95.75 225 PRO A O 1
ATOM 1721 N N . ARG A 1 226 ? -16.375 20.875 9.531 1 95.44 226 ARG A N 1
ATOM 1722 C CA . ARG A 1 226 ? -16.109 20.234 10.812 1 95.44 226 ARG A CA 1
ATOM 1723 C C . ARG A 1 226 ? -15.492 18.844 10.617 1 95.44 226 ARG A C 1
ATOM 1725 O O . ARG A 1 226 ? -15.344 18.094 11.57 1 95.44 226 ARG A O 1
ATOM 1732 N N . GLN A 1 227 ? -15.172 18.578 9.383 1 96.25 227 GLN A N 1
ATOM 1733 C CA . GLN A 1 227 ? -14.664 17.234 9.148 1 96.25 227 GLN A CA 1
ATOM 1734 C C . GLN A 1 227 ? -13.547 17.234 8.102 1 96.25 227 GLN A C 1
ATOM 1736 O O . GLN A 1 227 ? -13.641 16.531 7.094 1 96.25 227 GLN A O 1
ATOM 1741 N N . HIS A 1 228 ? -12.539 17.953 8.422 1 98.19 228 HIS A N 1
ATOM 1742 C CA . HIS A 1 228 ? -11.289 17.906 7.676 1 98.19 228 HIS A CA 1
ATOM 1743 C C . HIS A 1 228 ? -10.258 17.031 8.367 1 98.19 228 HIS A C 1
ATOM 1745 O O . HIS A 1 228 ? -9.969 17.203 9.555 1 98.19 228 HIS A O 1
ATOM 1751 N N . SER A 1 229 ? -9.797 16.031 7.664 1 98.44 229 SER A N 1
ATOM 1752 C CA . SER A 1 229 ? -8.773 15.117 8.172 1 98.44 229 SER A CA 1
ATOM 1753 C C . SER A 1 229 ? -7.441 15.344 7.465 1 98.44 229 SER A C 1
ATOM 1755 O O . SER A 1 229 ? -7.391 15.445 6.238 1 98.44 229 SER A O 1
ATOM 1757 N N . LEU A 1 230 ? -6.375 15.469 8.188 1 98.88 230 LEU A N 1
ATOM 1758 C CA . LEU A 1 230 ? -5.023 15.602 7.66 1 98.88 230 LEU A CA 1
ATOM 1759 C C . LEU A 1 230 ? -4.215 14.336 7.895 1 98.88 230 LEU A C 1
ATOM 1761 O O . LEU A 1 230 ? -4.008 13.93 9.039 1 98.88 230 LEU A O 1
ATOM 1765 N N . PHE A 1 231 ? -3.836 13.68 6.805 1 98.75 231 PHE A N 1
ATOM 1766 C CA . PHE A 1 231 ? -2.977 12.508 6.879 1 98.75 231 PHE A CA 1
ATOM 1767 C C . PHE A 1 231 ? -1.542 12.859 6.508 1 98.75 231 PHE A C 1
ATOM 1769 O O . PHE A 1 231 ? -1.293 13.43 5.445 1 98.75 231 PHE A O 1
ATOM 1776 N N . GLY A 1 232 ? -0.639 12.453 7.359 1 98.81 232 GLY A N 1
ATOM 1777 C CA . GLY A 1 232 ? 0.778 12.641 7.09 1 98.81 232 GLY A CA 1
ATOM 1778 C C . GLY A 1 232 ? 1.631 11.469 7.527 1 98.81 232 GLY A C 1
ATOM 1779 O O . GLY A 1 232 ? 1.345 10.828 8.539 1 98.81 232 GLY A O 1
ATOM 1780 N N . PHE A 1 233 ? 2.729 11.219 6.812 1 98.19 233 PHE A N 1
ATOM 1781 C CA . PHE A 1 233 ? 3.705 10.164 7.047 1 98.19 233 PHE A CA 1
ATOM 1782 C C . PHE A 1 233 ? 5.109 10.742 7.18 1 98.19 233 PHE A C 1
ATOM 1784 O O . PHE A 1 233 ? 5.535 11.539 6.344 1 98.19 233 PHE A O 1
ATOM 1791 N N . SER A 1 234 ? 5.859 10.266 8.242 1 98.12 234 SER A N 1
ATOM 1792 C CA . SER A 1 234 ? 7.23 10.727 8.438 1 98.12 234 SER A CA 1
ATOM 1793 C C . SER A 1 234 ? 7.281 12.242 8.625 1 98.12 234 SER A C 1
ATOM 1795 O O . SER A 1 234 ? 6.645 12.781 9.523 1 98.12 234 SER A O 1
ATOM 1797 N N . TYR A 1 235 ? 7.918 12.969 7.703 1 98.56 235 TYR A N 1
ATOM 1798 C CA . TYR A 1 235 ? 7.895 14.422 7.766 1 98.56 235 TYR A CA 1
ATOM 1799 C C . TYR A 1 235 ? 6.473 14.953 7.637 1 98.56 235 TYR A C 1
ATOM 1801 O O . TYR A 1 235 ? 6.113 15.953 8.273 1 98.56 235 TYR A O 1
ATOM 1809 N N . GLY A 1 236 ? 5.625 14.258 6.84 1 98.81 236 GLY A N 1
ATOM 1810 C CA . GLY A 1 236 ? 4.219 14.617 6.801 1 98.81 236 GLY A CA 1
ATOM 1811 C C . GLY A 1 236 ? 3.52 14.438 8.133 1 98.81 236 GLY A C 1
ATOM 1812 O O . GLY A 1 236 ? 2.641 15.227 8.492 1 98.81 236 GLY A O 1
ATOM 1813 N N . GLY A 1 237 ? 3.889 13.367 8.836 1 98.88 237 GLY A N 1
ATOM 1814 C CA . GLY A 1 237 ? 3.385 13.18 10.188 1 98.88 237 GLY A CA 1
ATOM 1815 C C . GLY A 1 237 ? 3.838 14.266 11.148 1 98.88 237 GLY A C 1
ATOM 1816 O O . GLY A 1 237 ? 3.062 14.711 11.992 1 98.88 237 GLY A O 1
ATOM 1817 N N . LEU A 1 238 ? 5.09 14.68 11.008 1 98.88 238 LEU A N 1
ATOM 1818 C CA . LEU A 1 238 ? 5.605 15.805 11.781 1 98.88 238 LEU A CA 1
ATOM 1819 C C . LEU A 1 238 ? 4.77 17.062 11.539 1 98.88 238 LEU A C 1
ATOM 1821 O O . LEU A 1 238 ? 4.383 17.75 12.484 1 98.88 238 LEU A O 1
ATOM 1825 N N . PHE A 1 239 ? 4.473 17.312 10.312 1 98.88 239 PHE A N 1
ATOM 1826 C CA . PHE A 1 239 ? 3.654 18.453 9.945 1 98.88 239 PHE A CA 1
ATOM 1827 C C . PHE A 1 239 ? 2.279 18.375 10.594 1 98.88 239 PHE A C 1
ATOM 1829 O O . PHE A 1 239 ? 1.77 19.359 11.117 1 98.88 239 PHE A O 1
ATOM 1836 N N . ALA A 1 240 ? 1.685 17.188 10.555 1 98.88 240 ALA A N 1
ATOM 1837 C CA . ALA A 1 240 ? 0.354 17 11.125 1 98.88 240 ALA A CA 1
ATOM 1838 C C . ALA A 1 240 ? 0.348 17.312 12.625 1 98.88 240 ALA A C 1
ATOM 1840 O O . ALA A 1 240 ? -0.504 18.062 13.102 1 98.88 240 ALA A O 1
ATOM 1841 N N . VAL A 1 241 ? 1.309 16.766 13.344 1 98.75 241 VAL A N 1
ATOM 1842 C CA . VAL A 1 241 ? 1.369 16.984 14.781 1 98.75 241 VAL A CA 1
ATOM 1843 C C . VAL A 1 241 ? 1.688 18.453 15.062 1 98.75 241 VAL A C 1
ATOM 1845 O O . VAL A 1 241 ? 1.086 19.078 15.945 1 98.75 241 VAL A O 1
ATOM 1848 N N . HIS A 1 242 ? 2.592 19 14.32 1 98.62 242 HIS A N 1
ATOM 1849 C CA . HIS A 1 242 ? 2.938 20.406 14.461 1 98.62 242 HIS A CA 1
ATOM 1850 C C . HIS A 1 242 ? 1.715 21.297 14.258 1 98.62 242 HIS A C 1
ATOM 1852 O O . HIS A 1 242 ? 1.478 22.219 15.039 1 98.62 242 HIS A O 1
ATOM 1858 N N . THR A 1 243 ? 0.977 21.047 13.234 1 98.62 243 THR A N 1
ATOM 1859 C CA . THR A 1 243 ? -0.222 21.828 12.93 1 98.62 243 THR A CA 1
ATOM 1860 C C . THR A 1 243 ? -1.246 21.703 14.055 1 98.62 243 THR A C 1
ATOM 1862 O O . THR A 1 243 ? -1.835 22.688 14.477 1 98.62 243 THR A O 1
ATOM 1865 N N . LEU A 1 244 ? -1.419 20.484 14.547 1 98.38 244 LEU A N 1
ATOM 1866 C CA . LEU A 1 244 ? -2.318 20.25 15.672 1 98.38 244 LEU A CA 1
ATOM 1867 C C . LEU A 1 244 ? -1.921 21.094 16.875 1 98.38 244 LEU A C 1
ATOM 1869 O O . LEU A 1 244 ? -2.779 21.688 17.531 1 98.38 244 LEU A O 1
ATOM 1873 N N . LEU A 1 245 ? -0.652 21.281 17.109 1 97.5 245 LEU A N 1
ATOM 1874 C CA . LEU A 1 245 ? -0.15 21.891 18.328 1 97.5 245 LEU A CA 1
ATOM 1875 C C . LEU A 1 245 ? -0.032 23.406 18.156 1 97.5 245 LEU A C 1
ATOM 1877 O O . LEU A 1 245 ? 0.124 24.141 19.141 1 97.5 245 LEU A O 1
ATOM 1881 N N . THR A 1 246 ? -0.106 23.906 16.938 1 96.75 246 THR A N 1
ATOM 1882 C CA . THR A 1 246 ? 0.146 25.328 16.734 1 96.75 246 THR A CA 1
ATOM 1883 C C . THR A 1 246 ? -1.083 26 16.141 1 96.75 246 THR A C 1
ATOM 1885 O O . THR A 1 246 ? -1.363 27.172 16.453 1 96.75 246 THR A O 1
ATOM 1888 N N . GLU A 1 247 ? -1.759 25.312 15.242 1 95.81 247 GLU A N 1
ATOM 1889 C CA . GLU A 1 247 ? -2.934 25.828 14.555 1 95.81 247 GLU A CA 1
ATOM 1890 C C . GLU A 1 247 ? -4.047 24.797 14.484 1 95.81 247 GLU A C 1
ATOM 1892 O O . GLU A 1 247 ? -4.441 24.359 13.398 1 95.81 247 GLU A O 1
ATOM 1897 N N . PRO A 1 248 ? -4.605 24.469 15.609 1 94.94 248 PRO A N 1
ATOM 1898 C CA . PRO A 1 248 ? -5.531 23.344 15.68 1 94.94 248 PRO A CA 1
ATOM 1899 C C . PRO A 1 248 ? -6.879 23.641 15.023 1 94.94 248 PRO A C 1
ATOM 1901 O O . PRO A 1 248 ? -7.727 22.75 14.922 1 94.94 248 PRO A O 1
ATOM 1904 N N . GLY A 1 249 ? -7.148 24.75 14.453 1 94.88 249 GLY A N 1
ATOM 1905 C CA . GLY A 1 249 ? -8.469 25.141 13.992 1 94.88 249 GLY A CA 1
ATOM 1906 C C . GLY A 1 249 ? -8.758 24.703 12.57 1 94.88 249 GLY A C 1
ATOM 1907 O O . GLY A 1 249 ? -9.914 24.703 12.133 1 94.88 249 GLY A O 1
ATOM 1908 N N . HIS A 1 250 ? -7.762 24.25 11.852 1 96.25 250 HIS A N 1
ATOM 1909 C CA . HIS A 1 250 ? -7.934 24.016 10.414 1 96.25 250 HIS A CA 1
ATOM 1910 C C . HIS A 1 250 ? -8.398 22.594 10.141 1 96.25 250 HIS A C 1
ATOM 1912 O O . HIS A 1 250 ? -9.047 22.344 9.117 1 96.25 250 HIS A O 1
ATOM 1918 N N . PHE A 1 251 ? -8.125 21.656 10.992 1 98.44 251 PHE A N 1
ATOM 1919 C CA . PHE A 1 251 ? -8.5 20.25 10.844 1 98.44 251 PHE A CA 1
ATOM 1920 C C . PHE A 1 251 ? -9.086 19.703 12.148 1 98.44 251 PHE A C 1
ATOM 1922 O O . PHE A 1 251 ? -8.766 20.203 13.227 1 98.44 251 PHE A O 1
ATOM 1929 N N . GLN A 1 252 ? -9.922 18.719 12.047 1 98.25 252 GLN A N 1
ATOM 1930 C CA . GLN A 1 252 ? -10.57 18.109 13.211 1 98.25 252 GLN A CA 1
ATOM 1931 C C . GLN A 1 252 ? -10.039 16.703 13.469 1 98.25 252 GLN A C 1
ATOM 1933 O O . GLN A 1 252 ? -10.242 16.141 14.547 1 98.25 252 GLN A O 1
ATOM 1938 N N . ARG A 1 253 ? -9.414 16.172 12.43 1 98.5 253 ARG A N 1
ATOM 1939 C CA . ARG A 1 253 ? -8.828 14.844 12.539 1 98.5 253 ARG A CA 1
ATOM 1940 C C . ARG A 1 253 ? -7.414 14.82 11.961 1 98.5 253 ARG A C 1
ATOM 1942 O O . ARG A 1 253 ? -7.164 15.383 10.898 1 98.5 253 ARG A O 1
ATOM 1949 N N . TYR A 1 254 ? -6.531 14.203 12.727 1 98.81 254 TYR A N 1
ATOM 1950 C CA . TYR A 1 254 ? -5.129 14.094 12.336 1 98.81 254 TYR A CA 1
ATOM 1951 C C . TYR A 1 254 ? -4.656 12.641 12.398 1 98.81 254 TYR A C 1
ATOM 1953 O O . TYR A 1 254 ? -4.883 11.953 13.398 1 98.81 254 TYR A O 1
ATOM 1961 N N . TRP A 1 255 ? -4.137 12.18 11.344 1 98.88 255 TRP A N 1
ATOM 1962 C CA . TRP A 1 255 ? -3.428 10.906 11.344 1 98.88 255 TRP A CA 1
ATOM 1963 C C . TRP A 1 255 ? -1.941 11.109 11.07 1 98.88 255 TRP A C 1
ATOM 1965 O O . TRP A 1 255 ? -1.551 11.453 9.953 1 98.88 255 TRP A O 1
ATOM 1975 N N . ALA A 1 256 ? -1.179 10.93 12.062 1 98.94 256 ALA A N 1
ATOM 1976 C CA . ALA A 1 256 ? 0.274 11.031 11.953 1 98.94 256 ALA A CA 1
ATOM 1977 C C . ALA A 1 256 ? 0.923 9.648 11.961 1 98.94 256 ALA A C 1
ATOM 1979 O O . ALA A 1 256 ? 1.079 9.039 13.023 1 98.94 256 ALA A O 1
ATOM 1980 N N . ALA A 1 257 ? 1.332 9.203 10.812 1 98.75 257 ALA A N 1
ATOM 1981 C CA . ALA A 1 257 ? 1.983 7.902 10.672 1 98.75 257 ALA A CA 1
ATOM 1982 C C . ALA A 1 257 ? 3.502 8.039 10.758 1 98.75 257 ALA A C 1
ATOM 1984 O O . ALA A 1 257 ? 4.125 8.672 9.906 1 98.75 257 ALA A O 1
ATOM 1985 N N . SER A 1 258 ? 4.086 7.43 11.75 1 98.75 258 SER A N 1
ATOM 1986 C CA . SER A 1 258 ? 5.523 7.449 12 1 98.75 258 SER A CA 1
ATOM 1987 C C . SER A 1 258 ? 6.078 8.867 11.93 1 98.75 258 SER A C 1
ATOM 1989 O O . SER A 1 258 ? 7.059 9.117 11.227 1 98.75 258 SER A O 1
ATOM 1991 N N . PRO A 1 259 ? 5.523 9.75 12.672 1 98.81 259 PRO A N 1
ATOM 1992 C CA . PRO A 1 259 ? 5.973 11.141 12.594 1 98.81 259 PRO A CA 1
ATOM 1993 C C . PRO A 1 259 ? 7.438 11.312 12.984 1 98.81 259 PRO A C 1
ATOM 1995 O O . PRO A 1 259 ? 7.895 10.688 13.945 1 98.81 259 PRO A O 1
ATOM 1998 N N . SER A 1 260 ? 8.141 12.125 12.297 1 98.56 260 SER A N 1
ATOM 1999 C CA . SER A 1 260 ? 9.555 12.422 12.555 1 98.56 260 SER A CA 1
ATOM 2000 C C . SER A 1 260 ? 9.719 13.391 13.719 1 98.56 260 SER A C 1
ATOM 2002 O O . SER A 1 260 ? 10.266 14.477 13.555 1 98.56 260 SER A O 1
ATOM 2004 N N . LEU A 1 261 ? 9.398 12.953 14.906 1 98.56 261 LEU A N 1
ATOM 2005 C CA . LEU A 1 261 ? 9.414 13.82 16.078 1 98.56 261 LEU A CA 1
ATOM 2006 C C . LEU A 1 261 ? 10.836 14.062 16.562 1 98.56 261 LEU A C 1
ATOM 2008 O O . LEU A 1 261 ? 11.07 14.914 17.422 1 98.56 261 LEU A O 1
ATOM 2012 N N . TRP A 1 262 ? 11.797 13.305 15.977 1 98 262 TRP A N 1
ATOM 2013 C CA . TRP A 1 262 ? 13.211 13.5 16.281 1 98 262 TRP A CA 1
ATOM 2014 C C . TRP A 1 262 ? 13.719 14.805 15.68 1 98 262 TRP A C 1
ATOM 2016 O O . TRP A 1 262 ? 14.773 15.305 16.078 1 98 262 TRP A O 1
ATOM 2026 N N . PHE A 1 263 ? 13.07 15.406 14.781 1 98.19 263 PHE A N 1
ATOM 2027 C CA . PHE A 1 263 ? 13.492 16.578 14.031 1 98.19 263 PHE A CA 1
ATOM 2028 C C . PHE A 1 263 ? 13.789 17.75 14.969 1 98.19 263 PHE A C 1
ATOM 2030 O O . PHE A 1 263 ? 13.047 17.984 15.922 1 98.19 263 PHE A O 1
ATOM 2037 N N . GLY A 1 264 ? 14.891 18.484 14.664 1 97.62 264 GLY A N 1
ATOM 2038 C CA . GLY A 1 264 ? 15.227 19.672 15.43 1 97.62 264 GLY A CA 1
ATOM 2039 C C . GLY A 1 264 ? 15.516 19.375 16.891 1 97.62 264 GLY A C 1
ATOM 2040 O O . GLY A 1 264 ? 15.039 20.094 17.781 1 97.62 264 GLY A O 1
ATOM 2041 N N . GLU A 1 265 ? 16.203 18.219 17.047 1 96.81 265 GLU A N 1
ATOM 2042 C CA . GLU A 1 265 ? 16.516 17.781 18.406 1 96.81 265 GLU A CA 1
ATOM 2043 C C . GLU A 1 265 ? 15.258 17.656 19.25 1 96.81 265 GLU A C 1
ATOM 2045 O O . GLU A 1 265 ? 15.195 18.172 20.375 1 96.81 265 GLU A O 1
ATOM 2050 N N . ARG A 1 266 ? 14.227 17.031 18.688 1 97.81 266 ARG A N 1
ATOM 2051 C CA . ARG A 1 266 ? 12.961 16.75 19.359 1 97.81 266 ARG A CA 1
ATOM 2052 C C . ARG A 1 266 ? 12.25 18.047 19.75 1 97.81 266 ARG A C 1
ATOM 2054 O O . ARG A 1 266 ? 11.688 18.141 20.844 1 97.81 266 ARG A O 1
ATOM 2061 N N . GLN A 1 267 ? 12.312 19 18.906 1 97.88 267 GLN A N 1
ATOM 2062 C CA . GLN A 1 267 ? 11.875 20.344 19.25 1 97.88 267 GLN A CA 1
ATOM 2063 C C . GLN A 1 267 ? 10.391 20.359 19.609 1 97.88 267 GLN A C 1
ATOM 2065 O O . GLN A 1 267 ? 9.977 21.094 20.516 1 97.88 267 GLN A O 1
ATOM 2070 N N . LEU A 1 268 ? 9.57 19.578 18.906 1 97.62 268 LEU A N 1
ATOM 2071 C CA . LEU A 1 268 ? 8.141 19.594 19.219 1 97.62 268 LEU A CA 1
ATOM 2072 C C . LEU A 1 268 ? 7.883 19.078 20.625 1 97.62 268 LEU A C 1
ATOM 2074 O O . LEU A 1 268 ? 7.062 19.625 21.359 1 97.62 268 LEU A O 1
ATOM 2078 N N . LEU A 1 269 ? 8.578 18.047 20.984 1 97.62 269 LEU A N 1
ATOM 2079 C CA . LEU A 1 269 ? 8.406 17.469 22.328 1 97.62 269 LEU A CA 1
ATOM 2080 C C . LEU A 1 269 ? 8.961 18.406 23.391 1 97.62 269 LEU A C 1
ATOM 2082 O O . LEU A 1 269 ? 8.391 18.531 24.469 1 97.62 269 LEU A O 1
ATOM 2086 N N . ARG A 1 270 ? 10.047 19.047 23.062 1 97.44 270 ARG A N 1
ATOM 2087 C CA . ARG A 1 270 ? 10.625 20 23.984 1 97.44 270 ARG A CA 1
ATOM 2088 C C . ARG A 1 270 ? 9.695 21.188 24.219 1 97.44 270 ARG A C 1
ATOM 2090 O O . ARG A 1 270 ? 9.625 21.734 25.312 1 97.44 270 ARG A O 1
ATOM 2097 N N . GLN A 1 271 ? 8.945 21.516 23.281 1 96.81 271 GLN A N 1
ATOM 2098 C CA . GLN A 1 271 ? 8.07 22.688 23.344 1 96.81 271 GLN A CA 1
ATOM 2099 C C . GLN A 1 271 ? 6.688 22.312 23.859 1 96.81 271 GLN A C 1
ATOM 2101 O O . GLN A 1 271 ? 5.871 23.188 24.156 1 96.81 271 GLN A O 1
ATOM 2106 N N . LEU A 1 272 ? 6.438 21.062 24 1 97.38 272 LEU A N 1
ATOM 2107 C CA . LEU A 1 272 ? 5.094 20.562 24.281 1 97.38 272 LEU A CA 1
ATOM 2108 C C . LEU A 1 272 ? 4.566 21.125 25.594 1 97.38 272 LEU A C 1
ATOM 2110 O O . LEU A 1 272 ? 3.41 21.562 25.672 1 97.38 272 LEU A O 1
ATOM 2114 N N . PRO A 1 273 ? 5.391 21.219 26.672 1 96.5 273 PRO A N 1
ATOM 2115 C CA . PRO A 1 273 ? 4.852 21.766 27.922 1 96.5 273 PRO A CA 1
ATOM 2116 C C . PRO A 1 273 ? 4.316 23.188 27.781 1 96.5 273 PRO A C 1
ATOM 2118 O O . PRO A 1 273 ? 3.229 23.484 28.266 1 96.5 273 PRO A O 1
ATOM 2121 N N . GLU A 1 274 ? 5.004 23.969 27.094 1 96.12 274 GLU A N 1
ATOM 2122 C CA . GLU A 1 274 ? 4.555 25.344 26.875 1 96.12 274 GLU A CA 1
ATOM 2123 C C . GLU A 1 274 ? 3.318 25.375 25.969 1 96.12 274 GLU A C 1
ATOM 2125 O O . GLU A 1 274 ? 2.393 26.156 26.219 1 96.12 274 GLU A O 1
ATOM 2130 N N . ARG A 1 275 ? 3.311 24.562 25.016 1 95.5 275 ARG A N 1
ATOM 2131 C CA . ARG A 1 275 ? 2.18 24.516 24.094 1 95.5 275 ARG A CA 1
ATOM 2132 C C . ARG A 1 275 ? 0.909 24.062 24.812 1 95.5 275 ARG A C 1
ATOM 2134 O O . ARG A 1 275 ? -0.178 24.578 24.531 1 95.5 275 ARG A O 1
ATOM 2141 N N . LEU A 1 276 ? 1.026 23.141 25.719 1 95.94 276 LEU A N 1
ATOM 2142 C CA . LEU A 1 276 ? -0.117 22.562 26.406 1 95.94 276 LEU A CA 1
ATOM 2143 C C . LEU A 1 276 ? -0.807 23.578 27.281 1 95.94 276 LEU A C 1
ATOM 2145 O O . LEU A 1 276 ? -1.992 23.453 27.594 1 95.94 276 LEU A O 1
ATOM 2149 N N . GLU A 1 277 ? -0.117 24.641 27.625 1 94.88 277 GLU A N 1
ATOM 2150 C CA . GLU A 1 277 ? -0.687 25.672 28.469 1 94.88 277 GLU A CA 1
ATOM 2151 C C . GLU A 1 277 ? -1.702 26.516 27.703 1 94.88 277 GLU A C 1
ATOM 2153 O O . GLU A 1 277 ? -2.645 27.047 28.297 1 94.88 277 GLU A O 1
ATOM 2158 N N . THR A 1 278 ? -1.537 26.609 26.5 1 94.19 278 THR A N 1
ATOM 2159 C CA . THR A 1 278 ? -2.35 27.562 25.734 1 94.19 278 THR A CA 1
ATOM 2160 C C . THR A 1 278 ? -3.234 26.828 24.734 1 94.19 278 THR A C 1
ATOM 2162 O O . THR A 1 278 ? -4.195 27.391 24.219 1 94.19 278 THR A O 1
ATOM 2165 N N . LEU A 1 279 ? -2.957 25.625 24.453 1 95.38 279 LEU A N 1
ATOM 2166 C CA . LEU A 1 279 ? -3.633 24.844 23.422 1 95.38 279 LEU A CA 1
ATOM 2167 C C . LEU A 1 279 ? -5.09 24.594 23.797 1 95.38 279 LEU A C 1
ATOM 2169 O O . LEU A 1 279 ? -5.391 24.203 24.922 1 95.38 279 LEU A O 1
ATOM 2173 N N . ARG A 1 280 ? -5.984 25.031 22.891 1 95.38 280 ARG A N 1
ATOM 2174 C CA . ARG A 1 280 ? -7.418 24.828 23.047 1 95.38 280 ARG A CA 1
ATOM 2175 C C . ARG A 1 280 ? -8.039 24.297 21.766 1 95.38 280 ARG A C 1
ATOM 2177 O O . ARG A 1 280 ? -7.68 24.75 20.672 1 95.38 280 ARG A O 1
ATOM 2184 N N . PHE A 1 281 ? -8.961 23.406 21.922 1 96.62 281 PHE A N 1
ATOM 2185 C CA . PHE A 1 281 ? -9.711 22.875 20.797 1 96.62 281 PHE A CA 1
ATOM 2186 C C . PHE A 1 281 ? -11.172 23.281 20.875 1 96.62 281 PHE A C 1
ATOM 2188 O O . PHE A 1 281 ? -11.875 22.922 21.812 1 96.62 281 PHE A O 1
ATOM 2195 N N . GLU A 1 282 ? -11.617 24.016 19.891 1 94.31 282 GLU A N 1
ATOM 2196 C CA . GLU A 1 282 ? -12.992 24.516 19.859 1 94.31 282 GLU A CA 1
ATOM 2197 C C . GLU A 1 282 ? -13.961 23.422 19.438 1 94.31 282 GLU A C 1
ATOM 2199 O O . GLU A 1 282 ? -15.148 23.469 19.766 1 94.31 282 GLU A O 1
ATOM 2204 N N . GLN A 1 283 ? -13.5 22.5 18.703 1 95.38 283 GLN A N 1
ATOM 2205 C CA . GLN A 1 283 ? -14.273 21.375 18.188 1 95.38 283 GLN A CA 1
ATOM 2206 C C . GLN A 1 283 ? -13.648 20.031 18.594 1 95.38 283 GLN A C 1
ATOM 2208 O O . GLN A 1 283 ? -12.453 19.969 18.891 1 95.38 283 GLN A O 1
ATOM 2213 N N . PRO A 1 284 ? -14.57 19.016 18.609 1 96.94 284 PRO A N 1
ATOM 2214 C CA . PRO A 1 284 ? -13.977 17.703 18.828 1 96.94 284 PRO A CA 1
ATOM 2215 C C . PRO A 1 284 ? -12.852 17.391 17.844 1 96.94 284 PRO A C 1
ATOM 2217 O O . PRO A 1 284 ? -13.031 17.547 16.641 1 96.94 284 PRO A O 1
ATOM 2220 N N . THR A 1 285 ? -11.703 17.094 18.375 1 98.06 285 THR A N 1
ATOM 2221 C CA . THR A 1 285 ? -10.5 16.844 17.609 1 98.06 285 THR A CA 1
ATOM 2222 C C . THR A 1 285 ? -9.914 15.477 17.938 1 98.06 285 THR A C 1
ATOM 2224 O O . THR A 1 285 ? -9.875 15.086 19.109 1 98.06 285 THR A O 1
ATOM 2227 N N . ARG A 1 286 ? -9.516 14.711 16.906 1 98.12 286 ARG A N 1
ATOM 2228 C CA . ARG A 1 286 ? -8.945 13.375 17.078 1 98.12 286 ARG A CA 1
ATOM 2229 C C . ARG A 1 286 ? -7.539 13.305 16.5 1 98.12 286 ARG A C 1
ATOM 2231 O O . ARG A 1 286 ? -7.309 13.742 15.367 1 98.12 286 ARG A O 1
ATOM 2238 N N . LEU A 1 287 ? -6.637 12.789 17.266 1 98.69 287 LEU A N 1
ATOM 2239 C CA . LEU A 1 287 ? -5.289 12.492 16.797 1 98.69 287 LEU A CA 1
ATOM 2240 C C . LEU A 1 287 ? -5.016 10.992 16.844 1 98.69 287 LEU A C 1
ATOM 2242 O O . LEU A 1 287 ? -5.086 10.375 17.906 1 98.69 287 LEU A O 1
ATOM 2246 N N . MET A 1 288 ? -4.816 10.406 15.703 1 98.75 288 MET A N 1
ATOM 2247 C CA . MET A 1 288 ? -4.242 9.07 15.586 1 98.75 288 MET A CA 1
ATOM 2248 C C . MET A 1 288 ? -2.746 9.141 15.297 1 98.75 288 MET A C 1
ATOM 2250 O O . MET A 1 288 ? -2.328 9.711 14.297 1 98.75 288 MET A O 1
ATOM 2254 N N . ILE A 1 289 ? -1.959 8.633 16.203 1 98.81 289 ILE A N 1
ATOM 2255 C CA . ILE A 1 289 ? -0.513 8.594 16.016 1 98.81 289 ILE A CA 1
ATOM 2256 C C . ILE A 1 289 ? -0.033 7.145 16 1 98.81 289 ILE A C 1
ATOM 2258 O O . ILE A 1 289 ? -0.358 6.363 16.891 1 98.81 289 ILE A O 1
ATOM 2262 N N . THR A 1 290 ? 0.655 6.738 14.898 1 98.69 290 THR A N 1
ATOM 2263 C CA . THR A 1 290 ? 1.06 5.348 14.734 1 98.69 290 THR A CA 1
ATOM 2264 C C . THR A 1 290 ? 2.551 5.254 14.422 1 98.69 290 THR A C 1
ATOM 2266 O O . THR A 1 290 ? 3.143 6.199 13.898 1 98.69 290 THR A O 1
ATOM 2269 N N . VAL A 1 291 ? 3.158 4.129 14.781 1 98.75 291 VAL A N 1
ATOM 2270 C CA . VAL A 1 291 ? 4.562 3.861 14.492 1 98.75 291 VAL A CA 1
ATOM 2271 C C . VAL A 1 291 ? 4.797 2.354 14.422 1 98.75 291 VAL A C 1
ATOM 2273 O O . VAL A 1 291 ? 4.102 1.576 15.078 1 98.75 291 VAL A O 1
ATOM 2276 N N . GLY A 1 292 ? 5.66 1.968 13.547 1 97.88 292 GLY A N 1
ATOM 2277 C CA . GLY A 1 292 ? 6.055 0.569 13.492 1 97.88 292 GLY A CA 1
ATOM 2278 C C . GLY A 1 292 ? 7.145 0.217 14.484 1 97.88 292 GLY A C 1
ATOM 2279 O O . GLY A 1 292 ? 8.156 0.917 14.578 1 97.88 292 GLY A O 1
ATOM 2280 N N . LEU A 1 293 ? 6.957 -0.882 15.156 1 97.81 293 LEU A N 1
ATOM 2281 C CA . LEU A 1 293 ? 7.902 -1.284 16.203 1 97.81 293 LEU A CA 1
ATOM 2282 C C . LEU A 1 293 ? 9.297 -1.479 15.617 1 97.81 293 LEU A C 1
ATOM 2284 O O . LEU A 1 293 ? 10.297 -1.151 16.266 1 97.81 293 LEU A O 1
ATOM 2288 N N . ASP A 1 294 ? 9.414 -1.943 14.383 1 95.94 294 ASP A N 1
ATOM 2289 C CA . ASP A 1 294 ? 10.688 -2.271 13.758 1 95.94 294 ASP A CA 1
ATOM 2290 C C . ASP A 1 294 ? 11.453 -1.007 13.367 1 95.94 294 ASP A C 1
ATOM 2292 O O . ASP A 1 294 ? 12.602 -1.077 12.938 1 95.94 294 ASP A O 1
ATOM 2296 N N . GLU A 1 295 ? 10.852 0.122 13.531 1 97 295 GLU A N 1
ATOM 2297 C CA . GLU A 1 295 ? 11.547 1.373 13.227 1 97 295 GLU A CA 1
ATOM 2298 C C . GLU A 1 295 ? 12.625 1.669 14.266 1 97 295 GLU A C 1
ATOM 2300 O O . GLU A 1 295 ? 13.516 2.494 14.023 1 97 295 GLU A O 1
ATOM 2305 N N . GLN A 1 296 ? 12.531 1.032 15.438 1 96.94 296 GLN A N 1
ATOM 2306 C CA . GLN A 1 296 ? 13.531 1.228 16.469 1 96.94 296 GLN A CA 1
ATOM 2307 C C . GLN A 1 296 ? 13.961 -0.105 17.078 1 96.94 296 GLN A C 1
ATOM 2309 O O . GLN A 1 296 ? 15.102 -0.251 17.516 1 96.94 296 GLN A O 1
ATOM 2314 N N . TYR A 1 297 ? 13.078 -1.086 17.078 1 95.44 297 TYR A N 1
ATOM 2315 C CA . TYR A 1 297 ? 13.336 -2.369 17.719 1 95.44 297 TYR A CA 1
ATOM 2316 C C . TYR A 1 297 ? 13.109 -3.521 16.75 1 95.44 297 TYR A C 1
ATOM 2318 O O . TYR A 1 297 ? 12.352 -4.449 17.047 1 95.44 297 TYR A O 1
ATOM 2326 N N . PRO A 1 298 ? 13.797 -3.527 15.617 1 93 298 PRO A N 1
ATOM 2327 C CA . PRO A 1 298 ? 13.664 -4.676 14.711 1 93 298 PRO A CA 1
ATOM 2328 C C . PRO A 1 298 ? 14.258 -5.957 15.305 1 93 298 PRO A C 1
ATOM 2330 O O . PRO A 1 298 ? 15 -5.902 16.281 1 93 298 PRO A O 1
ATOM 2333 N N . ALA A 1 299 ? 13.836 -7.137 14.742 1 89.06 299 ALA A N 1
ATOM 2334 C CA . ALA A 1 299 ? 14.352 -8.422 15.203 1 89.06 299 ALA A CA 1
ATOM 2335 C C . ALA A 1 299 ? 15.859 -8.508 15.031 1 89.06 299 ALA A C 1
ATOM 2337 O O . ALA A 1 299 ? 16.547 -9.156 15.828 1 89.06 299 ALA A O 1
ATOM 2338 N N . SER A 1 300 ? 16.344 -7.887 13.961 1 89.44 300 SER A N 1
ATOM 2339 C CA . SER A 1 300 ? 17.781 -7.832 13.703 1 89.44 300 SER A CA 1
ATOM 2340 C C . SER A 1 300 ? 18.172 -6.512 13.039 1 89.44 300 SER A C 1
ATOM 2342 O O . SER A 1 300 ? 17.359 -5.879 12.375 1 89.44 300 SER A O 1
ATOM 2344 N N . PHE A 1 301 ? 19.422 -6.121 13.383 1 88.69 301 PHE A N 1
ATOM 2345 C CA . PHE A 1 301 ? 19.969 -4.918 12.773 1 88.69 301 PHE A CA 1
ATOM 2346 C C . PHE A 1 301 ? 20.953 -5.273 11.656 1 88.69 301 PHE A C 1
ATOM 2348 O O . PHE A 1 301 ? 21.781 -6.16 11.82 1 88.69 301 PHE A O 1
ATOM 2355 N N . PRO A 1 302 ? 20.797 -4.637 10.508 1 79.88 302 PRO A N 1
ATOM 2356 C CA . PRO A 1 302 ? 21.734 -4.941 9.422 1 79.88 302 PRO A CA 1
ATOM 2357 C C . PRO A 1 302 ? 23.172 -4.59 9.766 1 79.88 302 PRO A C 1
ATOM 2359 O O . PRO A 1 302 ? 24.109 -5.203 9.242 1 79.88 302 PRO A O 1
ATOM 2362 N N . SER A 1 303 ? 23.375 -3.465 10.516 1 88.88 303 SER A N 1
ATOM 2363 C CA . SER A 1 303 ? 24.703 -3.004 10.914 1 88.88 303 SER A CA 1
ATOM 2364 C C . SER A 1 303 ? 24.656 -2.268 12.25 1 88.88 303 SER A C 1
ATOM 2366 O O . SER A 1 303 ? 23.578 -1.843 12.688 1 88.88 303 SER A O 1
ATOM 2368 N N . GLU A 1 304 ? 25.766 -2.176 12.758 1 89.5 304 GLU A N 1
ATOM 2369 C CA . GLU A 1 304 ? 25.875 -1.418 14 1 89.5 304 GLU A CA 1
ATOM 2370 C C . GLU A 1 304 ? 25.562 0.06 13.773 1 89.5 304 GLU A C 1
ATOM 2372 O O . GLU A 1 304 ? 24.984 0.72 14.633 1 89.5 304 GLU A O 1
ATOM 2377 N N . GLU A 1 305 ? 25.984 0.504 12.648 1 89.06 305 GLU A N 1
ATOM 2378 C CA . GLU A 1 305 ? 25.719 1.897 12.305 1 89.06 305 GLU A CA 1
ATOM 2379 C C . GLU A 1 305 ? 24.219 2.16 12.203 1 89.06 305 GLU A C 1
ATOM 2381 O O . GLU A 1 305 ? 23.734 3.17 12.711 1 89.06 305 GLU A O 1
ATOM 2386 N N . GLN A 1 306 ? 23.547 1.289 11.633 1 88.5 306 GLN A N 1
ATOM 2387 C CA . GLN A 1 306 ? 22.094 1.421 11.516 1 88.5 306 GLN A CA 1
ATOM 2388 C C . GLN A 1 306 ? 21.422 1.318 12.875 1 88.5 306 GLN A C 1
ATOM 2390 O O . GLN A 1 306 ? 20.453 2.027 13.148 1 88.5 306 GLN A O 1
ATOM 2395 N N . LYS A 1 307 ? 21.938 0.399 13.641 1 92.25 307 LYS A N 1
ATOM 2396 C CA . LYS A 1 307 ? 21.438 0.273 15.008 1 92.25 307 LYS A CA 1
ATOM 2397 C C . LYS A 1 307 ? 21.578 1.587 15.766 1 92.25 307 LYS A C 1
ATOM 2399 O O . LYS A 1 307 ? 20.609 2.068 16.359 1 92.25 307 LYS A O 1
ATOM 2404 N N . ARG A 1 308 ? 22.734 2.189 15.719 1 92.31 308 ARG A N 1
ATOM 2405 C CA . ARG A 1 308 ? 22.984 3.455 16.406 1 92.31 308 ARG A CA 1
ATOM 2406 C C . ARG A 1 308 ? 22.078 4.555 15.875 1 92.31 308 ARG A C 1
ATOM 2408 O O . ARG A 1 308 ? 21.516 5.332 16.641 1 92.31 308 ARG A O 1
ATOM 2415 N N . HIS A 1 309 ? 21.922 4.574 14.617 1 91.06 309 HIS A N 1
ATOM 2416 C CA . HIS A 1 309 ? 21.078 5.586 13.992 1 91.06 309 HIS A CA 1
ATOM 2417 C C . HIS A 1 309 ? 19.625 5.457 14.453 1 91.06 309 HIS A C 1
ATOM 2419 O O . HIS A 1 309 ? 19 6.453 14.82 1 91.06 309 HIS A O 1
ATOM 2425 N N . MET A 1 310 ? 19.125 4.266 14.461 1 92.25 310 MET A N 1
ATOM 2426 C CA . MET A 1 310 ? 17.75 4.012 14.867 1 92.25 310 MET A CA 1
ATOM 2427 C C . MET A 1 310 ? 17.547 4.359 16.344 1 92.25 310 MET A C 1
ATOM 2429 O O . MET A 1 310 ? 16.5 4.902 16.703 1 92.25 310 MET A O 1
ATOM 2433 N N . GLN A 1 311 ? 18.547 4.129 17.094 1 91.69 311 GLN A N 1
ATOM 2434 C CA . GLN A 1 311 ? 18.453 4.426 18.516 1 91.69 311 GLN A CA 1
ATOM 2435 C C . GLN A 1 311 ? 18.531 5.93 18.766 1 91.69 311 GLN A C 1
ATOM 2437 O O . GLN A 1 311 ? 17.891 6.449 19.688 1 91.69 311 GLN A O 1
ATOM 2442 N N . GLU A 1 312 ? 19.328 6.566 18 1 91.56 312 GLU A N 1
ATOM 2443 C CA . GLU A 1 312 ? 19.438 8.023 18.109 1 91.56 312 GLU A CA 1
ATOM 2444 C C . GLU A 1 312 ? 18.125 8.695 17.703 1 91.56 312 GLU A C 1
ATOM 2446 O O . GLU A 1 312 ? 17.672 9.641 18.359 1 91.56 312 GLU A O 1
ATOM 2451 N N . ARG A 1 313 ? 17.531 8.242 16.672 1 93.94 313 ARG A N 1
ATOM 2452 C CA . ARG A 1 313 ? 16.266 8.797 16.219 1 93.94 313 ARG A CA 1
ATOM 2453 C C . ARG A 1 313 ? 15.141 8.484 17.203 1 93.94 313 ARG A C 1
ATOM 2455 O O . ARG A 1 313 ? 14.25 9.305 17.406 1 93.94 313 ARG A O 1
ATOM 2462 N N . ALA A 1 314 ? 15.164 7.277 17.75 1 97.56 314 ALA A N 1
ATOM 2463 C CA . ALA A 1 314 ? 14.281 6.812 18.812 1 97.56 314 ALA A CA 1
ATOM 2464 C C . ALA A 1 314 ? 12.82 7.055 18.453 1 97.56 314 ALA A C 1
ATOM 2466 O O . ALA A 1 314 ? 12.047 7.547 19.281 1 97.56 314 ALA A O 1
ATOM 2467 N N . ILE A 1 315 ? 12.43 6.773 17.188 1 98.19 315 ILE A N 1
ATOM 2468 C CA . ILE A 1 315 ? 11.141 7.195 16.656 1 98.19 315 ILE A CA 1
ATOM 2469 C C . ILE A 1 315 ? 10.016 6.535 17.453 1 98.19 315 ILE A C 1
ATOM 2471 O O . ILE A 1 315 ? 9 7.172 17.766 1 98.19 315 ILE A O 1
ATOM 2475 N N . VAL A 1 316 ? 10.133 5.266 17.844 1 98.69 316 VAL A N 1
ATOM 2476 C CA . VAL A 1 316 ? 9.094 4.562 18.594 1 98.69 316 VAL A CA 1
ATOM 2477 C C . VAL A 1 316 ? 8.938 5.184 19.969 1 98.69 316 VAL A C 1
ATOM 2479 O O . VAL A 1 316 ? 7.82 5.508 20.391 1 98.69 316 VAL A O 1
ATOM 2482 N N . ASP A 1 317 ? 10.039 5.402 20.656 1 98.62 317 ASP A N 1
ATOM 2483 C CA . ASP A 1 317 ? 10.008 5.973 22 1 98.62 317 ASP A CA 1
ATOM 2484 C C . ASP A 1 317 ? 9.422 7.387 21.984 1 98.62 317 ASP A C 1
ATOM 2486 O O . ASP A 1 317 ? 8.688 7.773 22.891 1 98.62 317 ASP A O 1
ATOM 2490 N N . LEU A 1 318 ? 9.742 8.109 21 1 98.62 318 LEU A N 1
ATOM 2491 C CA . LEU A 1 318 ? 9.273 9.484 20.922 1 98.62 318 LEU A CA 1
ATOM 2492 C C . LEU A 1 318 ? 7.77 9.523 20.641 1 98.62 318 LEU A C 1
ATOM 2494 O O . LEU A 1 318 ? 7.062 10.383 21.172 1 98.62 318 LEU A O 1
ATOM 2498 N N . VAL A 1 319 ? 7.27 8.648 19.766 1 98.69 319 VAL A N 1
ATOM 2499 C CA . VAL A 1 319 ? 5.836 8.578 19.5 1 98.69 319 VAL A CA 1
ATOM 2500 C C . VAL A 1 319 ? 5.102 8.18 20.781 1 98.69 319 VAL A C 1
ATOM 2502 O O . VAL A 1 319 ? 4.086 8.781 21.141 1 98.69 319 VAL A O 1
ATOM 2505 N N . ARG A 1 320 ? 5.664 7.219 21.547 1 98.5 320 ARG A N 1
ATOM 2506 C CA . ARG A 1 320 ? 5.09 6.816 22.812 1 98.5 320 ARG A CA 1
ATOM 2507 C C . ARG A 1 320 ? 5.051 7.984 23.797 1 98.5 320 ARG A C 1
ATOM 2509 O O . ARG A 1 320 ? 4.039 8.211 24.469 1 98.5 320 ARG A O 1
ATOM 2516 N N . ASP A 1 321 ? 6.137 8.656 23.859 1 98.44 321 ASP A N 1
ATOM 2517 C CA . ASP A 1 321 ? 6.25 9.781 24.781 1 98.44 321 ASP A CA 1
ATOM 2518 C C . ASP A 1 321 ? 5.254 10.883 24.422 1 98.44 321 ASP A C 1
ATOM 2520 O O . ASP A 1 321 ? 4.562 11.406 25.297 1 98.44 321 ASP A O 1
ATOM 2524 N N . ALA A 1 322 ? 5.16 11.234 23.156 1 98.56 322 ALA A N 1
ATOM 2525 C CA . ALA A 1 322 ? 4.223 12.258 22.703 1 98.56 322 ALA A CA 1
ATOM 2526 C C . ALA A 1 322 ? 2.787 11.883 23.047 1 98.56 322 ALA A C 1
ATOM 2528 O O . ALA A 1 322 ? 2.039 12.695 23.594 1 98.56 322 ALA A O 1
ATOM 2529 N N . ALA A 1 323 ? 2.436 10.672 22.719 1 98.31 323 ALA A N 1
ATOM 2530 C CA . ALA A 1 323 ? 1.082 10.203 22.984 1 98.31 323 ALA A CA 1
ATOM 2531 C C . ALA A 1 323 ? 0.778 10.242 24.484 1 98.31 323 ALA A C 1
ATOM 2533 O O . ALA A 1 323 ? -0.281 10.727 24.891 1 98.31 323 ALA A O 1
ATOM 2534 N N . ARG A 1 324 ? 1.722 9.734 25.297 1 98 324 ARG A N 1
ATOM 2535 C CA . ARG A 1 324 ? 1.552 9.719 26.75 1 98 324 ARG A CA 1
ATOM 2536 C C . ARG A 1 324 ? 1.337 11.125 27.297 1 98 324 ARG A C 1
ATOM 2538 O O . ARG A 1 324 ? 0.43 11.352 28.094 1 98 324 ARG A O 1
ATOM 2545 N N . ARG A 1 325 ? 2.113 12.055 26.875 1 97.94 325 ARG A N 1
ATOM 2546 C CA . ARG A 1 325 ? 2.043 13.43 27.375 1 97.94 325 ARG A CA 1
ATOM 2547 C C . ARG A 1 325 ? 0.748 14.102 26.938 1 97.94 325 ARG A C 1
ATOM 2549 O O . ARG A 1 325 ? 0.121 14.82 27.719 1 97.94 325 ARG A O 1
ATOM 2556 N N . LEU A 1 326 ? 0.358 13.914 25.672 1 98.12 326 LEU A N 1
ATOM 2557 C CA . LEU A 1 326 ? -0.879 14.5 25.172 1 98.12 326 LEU A CA 1
ATOM 2558 C C . LEU A 1 326 ? -2.09 13.914 25.891 1 98.12 326 LEU A C 1
ATOM 2560 O O . LEU A 1 326 ? -3.021 14.641 26.25 1 98.12 326 LEU A O 1
ATOM 2564 N N . GLU A 1 327 ? -2.053 12.617 26.125 1 97.06 327 GLU A N 1
ATOM 2565 C CA . GLU A 1 327 ? -3.143 11.969 26.844 1 97.06 327 GLU A CA 1
ATOM 2566 C C . GLU A 1 327 ? -3.215 12.438 28.297 1 97.06 327 GLU A C 1
ATOM 2568 O O . GLU A 1 327 ? -4.301 12.688 28.812 1 97.06 327 GLU A O 1
ATOM 2573 N N . ALA A 1 328 ? -2.066 12.539 28.875 1 96.62 328 ALA A N 1
ATOM 2574 C CA . ALA A 1 328 ? -1.993 12.93 30.281 1 96.62 328 ALA A CA 1
ATOM 2575 C C . ALA A 1 328 ? -2.502 14.352 30.469 1 96.62 328 ALA A C 1
ATOM 2577 O O . ALA A 1 328 ? -2.992 14.703 31.547 1 96.62 328 ALA A O 1
ATOM 2578 N N . ALA A 1 329 ? -2.406 15.164 29.469 1 96.56 329 ALA A N 1
ATOM 2579 C CA . ALA A 1 329 ? -2.828 16.562 29.562 1 96.56 329 ALA A CA 1
ATOM 2580 C C . ALA A 1 329 ? -4.348 16.672 29.641 1 96.56 329 ALA A C 1
ATOM 2582 O O . ALA A 1 329 ? -4.879 17.688 30.062 1 96.56 329 ALA A O 1
ATOM 2583 N N . ARG A 1 330 ? -5.117 15.648 29.156 1 95.62 330 ARG A N 1
ATOM 2584 C CA . ARG A 1 330 ? -6.574 15.57 29.219 1 95.62 330 ARG A CA 1
ATOM 2585 C C . ARG A 1 330 ? -7.207 16.859 28.688 1 95.62 330 ARG A C 1
ATOM 2587 O O . ARG A 1 330 ? -8.094 17.422 29.328 1 95.62 330 ARG A O 1
ATOM 2594 N N . LEU A 1 331 ? -6.684 17.375 27.656 1 97.06 331 LEU A N 1
ATOM 2595 C CA . LEU A 1 331 ? -7.242 18.578 27.047 1 97.06 331 LEU A CA 1
ATOM 2596 C C . LEU A 1 331 ? -8.68 18.344 26.594 1 97.06 331 LEU A C 1
ATOM 2598 O O . LEU A 1 331 ? -8.977 17.344 25.938 1 97.06 331 LEU A O 1
ATOM 2602 N N . PRO A 1 332 ? -9.539 19.266 26.938 1 96.88 332 PRO A N 1
ATOM 2603 C CA . PRO A 1 332 ? -10.922 19.125 26.469 1 96.88 332 PRO A CA 1
ATOM 2604 C C . PRO A 1 332 ? -11.016 19.031 24.938 1 96.88 332 PRO A C 1
ATOM 2606 O O . PRO A 1 332 ? -10.281 19.719 24.234 1 96.88 332 PRO A O 1
ATOM 2609 N N . ASN A 1 333 ? -11.805 18.141 24.406 1 97.31 333 ASN A N 1
ATOM 2610 C CA . ASN A 1 333 ? -12.172 17.969 23 1 97.31 333 ASN A CA 1
ATOM 2611 C C . ASN A 1 333 ? -11.055 17.297 22.203 1 97.31 333 ASN A C 1
ATOM 2613 O O . ASN A 1 333 ? -11.141 17.188 20.984 1 97.31 333 ASN A O 1
ATOM 2617 N N . LEU A 1 334 ? -9.984 16.906 22.891 1 98.12 334 LEU A N 1
ATOM 2618 C CA . LEU A 1 334 ? -8.93 16.188 22.172 1 98.12 334 LEU A CA 1
ATOM 2619 C C . LEU A 1 334 ? -8.914 14.719 22.562 1 98.12 334 LEU A C 1
ATOM 2621 O O . LEU A 1 334 ? -8.797 14.383 23.75 1 98.12 334 LEU A O 1
ATOM 2625 N N . GLN A 1 335 ? -9.102 13.891 21.641 1 98 335 GLN A N 1
ATOM 2626 C CA . GLN A 1 335 ? -8.922 12.453 21.812 1 98 335 GLN A CA 1
ATOM 2627 C C . GLN A 1 335 ? -7.652 11.977 21.109 1 98 335 GLN A C 1
ATOM 2629 O O . GLN A 1 335 ? -7.473 12.195 19.906 1 98 335 GLN A O 1
ATOM 2634 N N . VAL A 1 336 ? -6.801 11.367 21.859 1 98.31 336 VAL A N 1
ATOM 2635 C CA . VAL A 1 336 ? -5.535 10.867 21.328 1 98.31 336 VAL A CA 1
ATOM 2636 C C . VAL A 1 336 ? -5.543 9.336 21.344 1 98.31 336 VAL A C 1
ATOM 2638 O O . VAL A 1 336 ? -5.902 8.719 22.344 1 98.31 336 VAL A O 1
ATOM 2641 N N . THR A 1 337 ? -5.27 8.711 20.234 1 97.88 337 THR A N 1
ATOM 2642 C CA . THR A 1 337 ? -5.047 7.273 20.109 1 97.88 337 THR A CA 1
ATOM 2643 C C . THR A 1 337 ? -3.668 6.988 19.516 1 97.88 337 THR A C 1
ATOM 2645 O O . THR A 1 337 ? -3.281 7.59 18.516 1 97.88 337 THR A O 1
ATOM 2648 N N . ALA A 1 338 ? -2.949 6.168 20.203 1 98.19 338 ALA A N 1
ATOM 2649 C CA . ALA A 1 338 ? -1.62 5.785 19.734 1 98.19 338 ALA A CA 1
ATOM 2650 C C . ALA A 1 338 ? -1.537 4.281 19.484 1 98.19 338 ALA A C 1
ATOM 2652 O O . ALA A 1 338 ? -2.107 3.488 20.234 1 98.19 338 ALA A O 1
ATOM 2653 N N . ARG A 1 339 ? -0.82 3.922 18.422 1 97.12 339 ARG A N 1
ATOM 2654 C CA . ARG A 1 339 ? -0.612 2.512 18.109 1 97.12 339 ARG A CA 1
ATOM 2655 C C . ARG A 1 339 ? 0.84 2.246 17.719 1 97.12 339 ARG A C 1
ATOM 2657 O O . ARG A 1 339 ? 1.399 2.938 16.859 1 97.12 339 ARG A O 1
ATOM 2664 N N . VAL A 1 340 ? 1.415 1.312 18.406 1 98.12 340 VAL A N 1
ATOM 2665 C CA . VAL A 1 340 ? 2.693 0.739 18 1 98.12 340 VAL A CA 1
ATOM 2666 C C . VAL A 1 340 ? 2.465 -0.614 17.344 1 98.12 340 VAL A C 1
ATOM 2668 O O . VAL A 1 340 ? 2.059 -1.576 18 1 98.12 340 VAL A O 1
ATOM 2671 N N . VAL A 1 341 ? 2.756 -0.726 16.094 1 96.75 341 VAL A N 1
ATOM 2672 C CA . VAL A 1 341 ? 2.369 -1.903 15.328 1 96.75 341 VAL A CA 1
ATOM 2673 C C . VAL A 1 341 ? 3.555 -2.859 15.219 1 96.75 341 VAL A C 1
ATOM 2675 O O . VAL A 1 341 ? 4.621 -2.484 14.727 1 96.75 341 VAL A O 1
ATOM 2678 N N . PRO A 1 342 ? 3.389 -4.113 15.633 1 95.69 342 PRO A N 1
ATOM 2679 C CA . PRO A 1 342 ? 4.5 -5.062 15.609 1 95.69 342 PRO A CA 1
ATOM 2680 C C . PRO A 1 342 ? 4.922 -5.449 14.188 1 95.69 342 PRO A C 1
ATOM 2682 O O . PRO A 1 342 ? 4.082 -5.5 13.289 1 95.69 342 PRO A O 1
ATOM 2685 N N . GLU A 1 343 ? 6.23 -5.68 13.969 1 93.88 343 GLU A N 1
ATOM 2686 C CA . GLU A 1 343 ? 6.859 -6.207 12.758 1 93.88 343 GLU A CA 1
ATOM 2687 C C . GLU A 1 343 ? 6.594 -5.305 11.562 1 93.88 343 GLU A C 1
ATOM 2689 O O . GLU A 1 343 ? 6.41 -5.789 10.438 1 93.88 343 GLU A O 1
ATOM 2694 N N . GLN A 1 344 ? 6.395 -4.027 11.883 1 95.25 344 GLN A N 1
ATOM 2695 C CA . GLN A 1 344 ? 6.246 -3.033 10.828 1 95.25 344 GLN A CA 1
ATOM 2696 C C . GLN A 1 344 ? 7.391 -2.023 10.859 1 95.25 344 GLN A C 1
ATOM 2698 O O . GLN A 1 344 ? 7.793 -1.566 11.93 1 95.25 344 GLN A O 1
ATOM 2703 N N . ASP A 1 345 ? 7.953 -1.794 9.68 1 93.31 345 ASP A N 1
ATOM 2704 C CA . ASP A 1 345 ? 9.016 -0.795 9.57 1 93.31 345 ASP A CA 1
ATOM 2705 C C . ASP A 1 345 ? 8.453 0.546 9.094 1 93.31 345 ASP A C 1
ATOM 2707 O O . ASP A 1 345 ? 7.242 0.751 9.086 1 93.31 345 ASP A O 1
ATOM 2711 N N . HIS A 1 346 ? 9.359 1.473 8.766 1 93.5 346 HIS A N 1
ATOM 2712 C CA . HIS A 1 346 ? 8.992 2.859 8.5 1 93.5 346 HIS A CA 1
ATOM 2713 C C . HIS A 1 346 ? 8.023 2.955 7.328 1 93.5 346 HIS A C 1
ATOM 2715 O O . HIS A 1 346 ? 6.941 3.539 7.453 1 93.5 346 HIS A O 1
ATOM 2721 N N . LEU A 1 347 ? 8.266 2.32 6.223 1 90.94 347 LEU A N 1
ATOM 2722 C CA . LEU A 1 347 ? 7.422 2.412 5.031 1 90.94 347 LEU A CA 1
ATOM 2723 C C . LEU A 1 347 ? 6.113 1.654 5.227 1 90.94 347 LEU A C 1
ATOM 2725 O O . LEU A 1 347 ? 5.078 2.047 4.688 1 90.94 347 LEU A O 1
ATOM 2729 N N . ASP A 1 348 ? 6.152 0.578 6.02 1 93.25 348 ASP A N 1
ATOM 2730 C CA . ASP A 1 348 ? 4.926 -0.155 6.324 1 93.25 348 ASP A CA 1
ATOM 2731 C C . ASP A 1 348 ? 3.869 0.768 6.926 1 93.25 348 ASP A C 1
ATOM 2733 O O . ASP A 1 348 ? 2.674 0.594 6.684 1 93.25 348 ASP A O 1
ATOM 2737 N N . MET A 1 349 ? 4.344 1.74 7.594 1 96.19 349 MET A N 1
ATOM 2738 C CA . MET A 1 349 ? 3.402 2.578 8.328 1 96.19 349 MET A CA 1
ATOM 2739 C C . MET A 1 349 ? 2.713 3.57 7.398 1 96.19 349 MET A C 1
ATOM 2741 O O . MET A 1 349 ? 1.633 4.074 7.711 1 96.19 349 MET A O 1
ATOM 2745 N N . LEU A 1 350 ? 3.359 3.92 6.277 1 94.56 350 LEU A N 1
ATOM 2746 C CA . LEU A 1 350 ? 2.648 4.664 5.246 1 94.56 350 LEU A CA 1
ATOM 2747 C C . LEU A 1 350 ? 1.434 3.885 4.754 1 94.56 350 LEU A C 1
ATOM 2749 O O . LEU A 1 350 ? 0.324 4.422 4.707 1 94.56 350 LEU A O 1
ATOM 2753 N N . MET A 1 351 ? 1.634 2.67 4.473 1 91.31 351 MET A N 1
ATOM 2754 C CA . MET A 1 351 ? 0.592 1.811 3.918 1 91.31 351 MET A CA 1
ATOM 2755 C C . MET A 1 351 ? -0.494 1.535 4.953 1 91.31 351 MET A C 1
ATOM 2757 O O . MET A 1 351 ? -1.685 1.622 4.648 1 91.31 351 MET A O 1
ATOM 2761 N N . HIS A 1 352 ? -0.032 1.238 6.152 1 93.62 352 HIS A N 1
ATOM 2762 C CA . HIS A 1 352 ? -0.942 1.007 7.27 1 93.62 352 HIS A CA 1
ATOM 2763 C C . HIS A 1 352 ? -1.88 2.193 7.473 1 93.62 352 HIS A C 1
ATOM 2765 O O . HIS A 1 352 ? -3.096 2.018 7.566 1 93.62 352 HIS A O 1
ATOM 2771 N N . GLY A 1 353 ? -1.329 3.346 7.457 1 96 353 GLY A N 1
ATOM 2772 C CA . GLY A 1 353 ? -2.1 4.551 7.723 1 96 353 GLY A CA 1
ATOM 2773 C C . GLY A 1 353 ? -2.953 4.984 6.547 1 96 353 GLY A C 1
ATOM 2774 O O . GLY A 1 353 ? -4.121 5.344 6.719 1 96 353 GLY A O 1
ATOM 2775 N N . ALA A 1 354 ? -2.385 5 5.324 1 93.56 354 ALA A N 1
ATOM 2776 C CA . ALA A 1 354 ? -3.072 5.508 4.141 1 93.56 354 ALA A CA 1
ATOM 2777 C C . ALA A 1 354 ? -4.363 4.734 3.883 1 93.56 354 ALA A C 1
ATOM 2779 O O . ALA A 1 354 ? -5.375 5.32 3.488 1 93.56 354 ALA A O 1
ATOM 2780 N N . ARG A 1 355 ? -4.32 3.5 4.105 1 90.25 355 ARG A N 1
ATOM 2781 C CA . ARG A 1 355 ? -5.516 2.688 3.922 1 90.25 355 ARG A CA 1
ATOM 2782 C C . ARG A 1 355 ? -6.543 2.965 5.016 1 90.25 355 ARG A C 1
ATOM 2784 O O . ARG A 1 355 ? -7.707 3.242 4.727 1 90.25 355 ARG A O 1
ATOM 2791 N N . ARG A 1 356 ? -6.137 2.967 6.246 1 93.75 356 ARG A N 1
ATOM 2792 C CA . ARG A 1 356 ? -7.031 2.988 7.398 1 93.75 356 ARG A CA 1
ATOM 2793 C C . ARG A 1 356 ? -7.633 4.375 7.598 1 93.75 356 ARG A C 1
ATOM 2795 O O . ARG A 1 356 ? -8.75 4.508 8.109 1 93.75 356 ARG A O 1
ATOM 2802 N N . VAL A 1 357 ? -6.891 5.383 7.199 1 96.12 357 VAL A N 1
ATOM 2803 C CA . VAL A 1 357 ? -7.449 6.723 7.352 1 96.12 357 VAL A CA 1
ATOM 2804 C C . VAL A 1 357 ? -8.703 6.863 6.492 1 96.12 357 VAL A C 1
ATOM 2806 O O . VAL A 1 357 ? -9.648 7.559 6.871 1 96.12 357 VAL A O 1
ATOM 2809 N N . VAL A 1 358 ? -8.711 6.23 5.359 1 91.25 358 VAL A N 1
ATOM 2810 C CA . VAL A 1 358 ? -9.859 6.277 4.453 1 91.25 358 VAL A CA 1
ATOM 2811 C C . VAL A 1 358 ? -10.945 5.328 4.945 1 91.25 358 VAL A C 1
ATOM 2813 O O . VAL A 1 358 ? -12.117 5.707 5.035 1 91.25 358 VAL A O 1
ATOM 2816 N N . GLU A 1 359 ? -10.633 4.207 5.367 1 86.75 359 GLU A N 1
ATOM 2817 C CA . GLU A 1 359 ? -11.602 3.154 5.668 1 86.75 359 GLU A CA 1
ATOM 2818 C C . GLU A 1 359 ? -12.266 3.387 7.02 1 86.75 359 GLU A C 1
ATOM 2820 O O . GLU A 1 359 ? -13.438 3.043 7.207 1 86.75 359 GLU A O 1
ATOM 2825 N N . LYS A 1 360 ? -11.477 3.994 7.949 1 88.12 360 LYS A N 1
ATOM 2826 C CA . LYS A 1 360 ? -11.953 3.861 9.32 1 88.12 360 LYS A CA 1
ATOM 2827 C C . LYS A 1 360 ? -11.828 5.18 10.078 1 88.12 360 LYS A C 1
ATOM 2829 O O . LYS A 1 360 ? -12.133 5.254 11.273 1 88.12 360 LYS A O 1
ATOM 2834 N N . PHE A 1 361 ? -11.438 6.238 9.453 1 94.5 361 PHE A N 1
ATOM 2835 C CA . PHE A 1 361 ? -11.07 7.379 10.289 1 94.5 361 PHE A CA 1
ATOM 2836 C C . PHE A 1 361 ? -11.625 8.672 9.703 1 94.5 361 PHE A C 1
ATOM 2838 O O . PHE A 1 361 ? -12.484 9.32 10.312 1 94.5 361 PHE A O 1
ATOM 2845 N N . ALA A 1 362 ? -11.32 8.961 8.445 1 94.62 362 ALA A N 1
ATOM 2846 C CA . ALA A 1 362 ? -11.57 10.281 7.879 1 94.62 362 ALA A CA 1
ATOM 2847 C C . ALA A 1 362 ? -13.062 10.516 7.656 1 94.62 362 ALA A C 1
ATOM 2849 O O . ALA A 1 362 ? -13.539 11.641 7.773 1 94.62 362 ALA A O 1
ATOM 2850 N N . PHE A 1 363 ? -13.828 9.461 7.383 1 90.75 363 PHE A N 1
ATOM 2851 C CA . PHE A 1 363 ? -15.195 9.664 6.918 1 90.75 363 PHE A CA 1
ATOM 2852 C C . PHE A 1 363 ? -16.203 9.055 7.895 1 90.75 363 PHE A C 1
ATOM 2854 O O . PHE A 1 363 ? -17.406 9.047 7.633 1 90.75 363 PHE A O 1
ATOM 2861 N N . THR A 1 364 ? -15.656 8.5 8.977 1 86 364 THR A N 1
ATOM 2862 C CA . THR A 1 364 ? -16.547 7.996 10.016 1 86 364 THR A CA 1
ATOM 2863 C C . THR A 1 364 ? -17.281 9.141 10.695 1 86 364 THR A C 1
ATOM 2865 O O . THR A 1 364 ? -16.766 10.258 10.797 1 86 364 THR A O 1
ATOM 2868 N N . PRO A 1 365 ? -18.531 8.844 11.086 1 78.56 365 PRO A N 1
ATOM 2869 C CA . PRO A 1 365 ? -19.266 9.906 11.781 1 78.56 365 PRO A CA 1
ATOM 2870 C C . PRO A 1 365 ? -18.594 10.328 13.086 1 78.56 365 PRO A C 1
ATOM 2872 O O . PRO A 1 365 ? -17.891 9.523 13.711 1 78.56 365 PRO A O 1
ATOM 2875 N N . MET B 1 1 ? 49.219 -28.422 37.875 1 20.34 1 MET B N 1
ATOM 2876 C CA . MET B 1 1 ? 50.5 -27.703 37.906 1 20.34 1 MET B CA 1
ATOM 2877 C C . MET B 1 1 ? 50.344 -26.312 37.312 1 20.34 1 MET B C 1
ATOM 2879 O O . MET B 1 1 ? 49.5 -26.078 36.469 1 20.34 1 MET B O 1
ATOM 2883 N N . PRO B 1 2 ? 50.969 -25.203 37.938 1 21.22 2 PRO B N 1
ATOM 2884 C CA . PRO B 1 2 ? 51.031 -23.75 38.125 1 21.22 2 PRO B CA 1
ATOM 2885 C C . PRO B 1 2 ? 51.562 -23.016 36.906 1 21.22 2 PRO B C 1
ATOM 2887 O O . PRO B 1 2 ? 51.969 -21.844 37 1 21.22 2 PRO B O 1
ATOM 2890 N N . VAL B 1 3 ? 51.125 -23.391 35.719 1 19.52 3 VAL B N 1
ATOM 2891 C CA . VAL B 1 3 ? 51.906 -23.016 34.562 1 19.52 3 VAL B CA 1
ATOM 2892 C C . VAL B 1 3 ? 52 -21.5 34.438 1 19.52 3 VAL B C 1
ATOM 2894 O O . VAL B 1 3 ? 51 -20.812 34.281 1 19.52 3 VAL B O 1
ATOM 2897 N N . GLU B 1 4 ? 53.062 -20.766 34.906 1 17.91 4 GLU B N 1
ATOM 2898 C CA . GLU B 1 4 ? 53.656 -19.516 35.312 1 17.91 4 GLU B CA 1
ATOM 2899 C C . GLU B 1 4 ? 53.906 -18.625 34.094 1 17.91 4 GLU B C 1
ATOM 2901 O O . GLU B 1 4 ? 54.906 -18.781 33.406 1 17.91 4 GLU B O 1
ATOM 2906 N N . LYS B 1 5 ? 52.969 -18.625 33.125 1 19.09 5 LYS B N 1
ATOM 2907 C CA . LYS B 1 5 ? 53.406 -18.047 31.875 1 19.09 5 LYS B CA 1
ATOM 2908 C C . LYS B 1 5 ? 53.875 -16.609 32.062 1 19.09 5 LYS B C 1
ATOM 2910 O O . LYS B 1 5 ? 53.125 -15.773 32.594 1 19.09 5 LYS B O 1
ATOM 2915 N N . ARG B 1 6 ? 55.188 -16.25 31.891 1 17.22 6 ARG B N 1
ATOM 2916 C CA . ARG B 1 6 ? 56.281 -15.281 32.031 1 17.22 6 ARG B CA 1
ATOM 2917 C C . ARG B 1 6 ? 56.031 -14.039 31.188 1 17.22 6 ARG B C 1
ATOM 2919 O O . ARG B 1 6 ? 55.875 -14.148 29.969 1 17.22 6 ARG B O 1
ATOM 2926 N N . ARG B 1 7 ? 55.469 -12.984 31.672 1 18.42 7 ARG B N 1
ATOM 2927 C CA . ARG B 1 7 ? 55.094 -11.664 31.188 1 18.42 7 ARG B CA 1
ATOM 2928 C C . ARG B 1 7 ? 56.312 -10.898 30.688 1 18.42 7 ARG B C 1
ATOM 2930 O O . ARG B 1 7 ? 57.219 -10.594 31.469 1 18.42 7 ARG B O 1
ATOM 2937 N N . ALA B 1 8 ? 56.781 -11.148 29.484 1 16.27 8 ALA 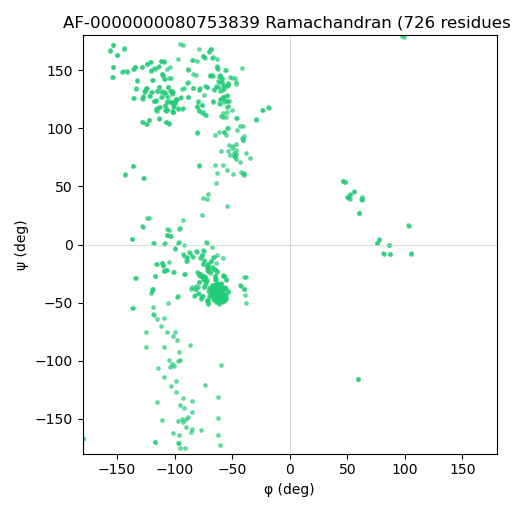B N 1
ATOM 2938 C CA . ALA B 1 8 ? 58 -10.656 28.844 1 16.27 8 ALA B CA 1
ATOM 2939 C C . ALA B 1 8 ? 58.031 -9.133 28.812 1 16.27 8 ALA B C 1
ATOM 2941 O O . ALA B 1 8 ? 57.125 -8.5 28.25 1 16.27 8 ALA B O 1
ATOM 2942 N N . PHE B 1 9 ? 58.656 -8.25 29.672 1 16.73 9 PHE B N 1
ATOM 2943 C CA . PHE B 1 9 ? 58.875 -6.871 30.094 1 16.73 9 PHE B CA 1
ATOM 2944 C C . PHE B 1 9 ? 59.656 -6.086 29.031 1 16.73 9 PHE B C 1
ATOM 2946 O O . PHE B 1 9 ? 59.719 -4.855 29.094 1 16.73 9 PHE B O 1
ATOM 2953 N N . SER B 1 10 ? 60.469 -6.742 28.078 1 15.25 10 SER B N 1
ATOM 2954 C CA . SER B 1 10 ? 61.75 -6.059 27.969 1 15.25 10 SER B CA 1
ATOM 2955 C C . SER B 1 10 ? 61.594 -4.613 27.516 1 15.25 10 SER B C 1
ATOM 2957 O O . SER B 1 10 ? 60.531 -4.242 27.016 1 15.25 10 SER B O 1
ATOM 2959 N N . THR B 1 11 ? 62.719 -3.824 27.188 1 15.82 11 THR B N 1
ATOM 2960 C CA . THR B 1 11 ? 63.719 -2.795 27.422 1 15.82 11 THR B CA 1
ATOM 2961 C C . THR B 1 11 ? 63.625 -1.69 26.375 1 15.82 11 THR B C 1
ATOM 2963 O O . THR B 1 11 ? 63.688 -0.505 26.703 1 15.82 11 THR B O 1
ATOM 2966 N N . GLY B 1 12 ? 63.656 -1.942 24.984 1 15.51 12 GLY B N 1
ATOM 2967 C CA . GLY B 1 12 ? 64.75 -1.236 24.375 1 15.51 12 GLY B CA 1
ATOM 2968 C C . GLY B 1 12 ? 64.5 0.237 24.141 1 15.51 12 GLY B C 1
ATOM 2969 O O . GLY B 1 12 ? 63.344 0.639 23.984 1 15.51 12 GLY B O 1
ATOM 2970 N N . THR B 1 13 ? 65.375 1.295 24.453 1 15.95 13 THR B N 1
ATOM 2971 C CA . THR B 1 13 ? 65.938 2.641 24.672 1 15.95 13 THR B CA 1
ATOM 2972 C C . THR B 1 13 ? 66 3.42 23.359 1 15.95 13 THR B C 1
ATOM 2974 O O . THR B 1 13 ? 66.25 4.621 23.359 1 15.95 13 THR B O 1
ATOM 2977 N N . ALA B 1 14 ? 65.875 2.748 22.141 1 14.89 14 ALA B N 1
ATOM 2978 C CA . ALA B 1 14 ? 66.875 3.307 21.234 1 14.89 14 ALA B CA 1
ATOM 2979 C C . ALA B 1 14 ? 66.625 4.785 20.969 1 14.89 14 ALA B C 1
ATOM 2981 O O . ALA B 1 14 ? 65.562 5.289 21.25 1 14.89 14 ALA B O 1
ATOM 2982 N N . GLU B 1 15 ? 66.625 5.254 19.578 1 15.05 15 GLU B N 1
ATOM 2983 C CA . GLU B 1 15 ? 67.625 5.969 18.812 1 15.05 15 GLU B CA 1
ATOM 2984 C C . GLU B 1 15 ? 67.312 7.465 18.766 1 15.05 15 GLU B C 1
ATOM 2986 O O . GLU B 1 15 ? 66.25 7.906 19.172 1 15.05 15 GLU B O 1
ATOM 2991 N N . ASN B 1 16 ? 67.25 8.078 17.547 1 14.99 16 ASN B N 1
ATOM 2992 C CA . ASN B 1 16 ? 68.062 8.922 16.719 1 14.99 16 ASN B CA 1
ATOM 2993 C C . ASN B 1 16 ? 67.562 10.359 16.688 1 14.99 16 ASN B C 1
ATOM 2995 O O . ASN B 1 16 ? 66.375 10.609 16.641 1 14.99 16 ASN B O 1
ATOM 2999 N N . ARG B 1 17 ? 68.438 11.461 17 1 16.02 17 ARG B N 1
ATOM 3000 C CA . ARG B 1 17 ? 68.75 12.867 17.172 1 16.02 17 ARG B CA 1
ATOM 3001 C C . ARG B 1 17 ? 68.5 13.672 15.914 1 16.02 17 ARG B C 1
ATOM 3003 O O . ARG B 1 17 ? 68.625 14.898 15.914 1 16.02 17 ARG B O 1
ATOM 3010 N N . ARG B 1 18 ? 68.25 13.086 14.664 1 14.97 18 ARG B N 1
ATOM 3011 C CA . ARG B 1 18 ? 69 13.898 13.703 1 14.97 18 ARG B CA 1
ATOM 3012 C C . ARG B 1 18 ? 68.5 15.328 13.664 1 14.97 18 ARG B C 1
ATOM 3014 O O . ARG B 1 18 ? 67.312 15.57 14 1 14.97 18 ARG B O 1
ATOM 3021 N N . ILE B 1 19 ? 69.375 16.328 13.133 1 15.81 19 ILE B N 1
ATOM 3022 C CA . ILE B 1 19 ? 70 17.641 12.992 1 15.81 19 ILE B CA 1
ATOM 3023 C C . ILE B 1 19 ? 69.25 18.453 11.945 1 15.81 19 ILE B C 1
ATOM 3025 O O . ILE B 1 19 ? 69.625 19.578 11.609 1 15.81 19 ILE B O 1
ATOM 3029 N N . GLY B 1 20 ? 67.938 18.125 11.602 1 15.02 20 GLY B N 1
ATOM 3030 C CA . GLY B 1 20 ? 67.75 18.797 10.328 1 15.02 20 GLY B CA 1
ATOM 3031 C C . GLY B 1 20 ? 68 20.297 10.391 1 15.02 20 GLY B C 1
ATOM 3032 O O . GLY B 1 20 ? 67.812 20.922 11.43 1 15.02 20 GLY B O 1
ATOM 3033 N N . ARG B 1 21 ? 68.812 20.75 9.312 1 15.16 21 ARG B N 1
ATOM 3034 C CA . ARG B 1 21 ? 69.5 21.859 8.688 1 15.16 21 ARG B CA 1
ATOM 3035 C C . ARG B 1 21 ? 68.562 23.062 8.484 1 15.16 21 ARG B C 1
ATOM 3037 O O . ARG B 1 21 ? 67.375 22.906 8.375 1 15.16 21 ARG B O 1
ATOM 3044 N N . ASP B 1 22 ? 69.188 24.188 8.656 1 15.98 22 ASP B N 1
ATOM 3045 C CA . ASP B 1 22 ? 69.125 25.656 8.68 1 15.98 22 ASP B CA 1
ATOM 3046 C C . ASP B 1 22 ? 68.75 26.203 7.305 1 15.98 22 ASP B C 1
ATOM 3048 O O . ASP B 1 22 ? 69.5 26.031 6.332 1 15.98 22 ASP B O 1
ATOM 3052 N N . ARG B 1 23 ? 67.5 25.781 6.852 1 15.06 23 ARG B N 1
ATOM 3053 C CA . ARG B 1 23 ? 67.25 26.391 5.562 1 15.06 23 ARG B CA 1
ATOM 3054 C C . ARG B 1 23 ? 67.688 27.859 5.539 1 15.06 23 ARG B C 1
ATOM 3056 O O . ARG B 1 23 ? 67.625 28.531 6.566 1 15.06 23 ARG B O 1
ATOM 3063 N N . ALA B 1 24 ? 68.062 28.281 4.23 1 14.57 24 ALA B N 1
ATOM 3064 C CA . ALA B 1 24 ? 68.75 29.172 3.271 1 14.57 24 ALA B CA 1
ATOM 3065 C C . ALA B 1 24 ? 68 30.5 3.158 1 14.57 24 ALA B C 1
ATOM 3067 O O . ALA B 1 24 ? 66.75 30.531 3.051 1 14.57 24 ALA B O 1
ATOM 3068 N N . VAL B 1 25 ? 68.688 31.641 3.314 1 16.64 25 VAL B N 1
ATOM 3069 C CA . VAL B 1 25 ? 68.688 33.094 3.293 1 16.64 25 VAL B CA 1
ATOM 3070 C C . VAL B 1 25 ? 68.375 33.594 1.884 1 16.64 25 VAL B C 1
ATOM 3072 O O . VAL B 1 25 ? 68.125 34.781 1.681 1 16.64 25 VAL B O 1
ATOM 3075 N N . THR B 1 26 ? 68.312 32.688 0.748 1 14.77 26 THR B N 1
ATOM 3076 C CA . THR B 1 26 ? 68.938 33.469 -0.337 1 14.77 26 THR B CA 1
ATOM 3077 C C . THR B 1 26 ? 68.125 34.719 -0.614 1 14.77 26 THR B C 1
ATOM 3079 O O . THR B 1 26 ? 67 34.844 -0.167 1 14.77 26 THR B O 1
ATOM 3082 N N . ASN B 1 27 ? 68.188 35.156 -2.01 1 14.79 27 ASN B N 1
ATOM 3083 C CA . ASN B 1 27 ? 68.75 36.188 -2.908 1 14.79 27 ASN B CA 1
ATOM 3084 C C . ASN B 1 27 ? 67.625 37.156 -3.369 1 14.79 27 ASN B C 1
ATOM 3086 O O . ASN B 1 27 ? 66.562 36.75 -3.773 1 14.79 27 ASN B O 1
ATOM 3090 N N . PRO B 1 28 ? 67.812 38.469 -3.227 1 16.62 28 PRO B N 1
ATOM 3091 C CA . PRO B 1 28 ? 67.125 39.75 -3.459 1 16.62 28 PRO B CA 1
ATOM 3092 C C . PRO B 1 28 ? 66.938 40.031 -4.941 1 16.62 28 PRO B C 1
ATOM 3094 O O . PRO B 1 28 ? 66.438 41.094 -5.297 1 16.62 28 PRO B O 1
ATOM 3097 N N . ARG B 1 29 ? 67.438 39.156 -5.965 1 14.84 29 ARG B N 1
ATOM 3098 C CA . ARG B 1 29 ? 67.875 39.969 -7.07 1 14.84 29 ARG B CA 1
ATOM 3099 C C . ARG B 1 29 ? 66.75 40.812 -7.652 1 14.84 29 ARG B C 1
ATOM 3101 O O . ARG B 1 29 ? 66.938 42.031 -7.809 1 14.84 29 ARG B O 1
ATOM 3108 N N . ARG B 1 30 ? 66.188 40.344 -8.914 1 14.89 30 ARG B N 1
ATOM 3109 C CA . ARG B 1 30 ? 66.5 40.906 -10.211 1 14.89 30 ARG B CA 1
ATOM 3110 C C . ARG B 1 30 ? 65.5 41.969 -10.594 1 14.89 30 ARG B C 1
ATOM 3112 O O . ARG B 1 30 ? 64.375 42 -10.062 1 14.89 30 ARG B O 1
ATOM 3119 N N . GLU B 1 31 ? 65.312 42.062 -11.984 1 14.88 31 GLU B N 1
ATOM 3120 C CA . GLU B 1 31 ? 65.562 42.969 -13.102 1 14.88 31 GLU B CA 1
ATOM 3121 C C . GLU B 1 31 ? 64.25 43.594 -13.625 1 14.88 31 GLU B C 1
ATOM 3123 O O . GLU B 1 31 ? 64.25 44.812 -13.898 1 14.88 31 GLU B O 1
ATOM 3128 N N . LEU B 1 32 ? 63.25 42.781 -14.172 1 15.37 32 LEU B N 1
ATOM 3129 C CA . LEU B 1 32 ? 63.156 43.062 -15.602 1 15.37 32 LEU B CA 1
ATOM 3130 C C . LEU B 1 32 ? 62.406 44.375 -15.867 1 15.37 32 LEU B C 1
ATOM 3132 O O . LEU B 1 32 ? 61.625 44.812 -15.039 1 15.37 32 LEU B O 1
ATOM 3136 N N . ILE B 1 33 ? 61.938 44.344 -17.234 1 15.36 33 ILE B N 1
ATOM 3137 C CA . ILE B 1 33 ? 62.062 45.094 -18.484 1 15.36 33 ILE B CA 1
ATOM 3138 C C . ILE B 1 33 ? 60.812 45.969 -18.672 1 15.36 33 ILE B C 1
ATOM 3140 O O . ILE B 1 33 ? 60.938 47.188 -18.891 1 15.36 33 ILE B O 1
ATOM 3144 N N . LEU B 1 34 ? 59.906 45.469 -19.641 1 15.89 34 LEU B N 1
ATOM 3145 C CA . LEU B 1 34 ? 59.844 46.156 -20.938 1 15.89 34 LEU B CA 1
ATOM 3146 C C . LEU B 1 34 ? 58.781 47.219 -20.938 1 15.89 34 LEU B C 1
ATOM 3148 O O . LEU B 1 34 ? 57.906 47.25 -20.094 1 15.89 34 LEU B O 1
ATOM 3152 N N . PRO B 1 35 ? 57.875 47.156 -22.156 1 16.16 35 PRO B N 1
ATOM 3153 C CA . PRO B 1 35 ? 57.812 48.094 -23.25 1 16.16 35 PRO B CA 1
ATOM 3154 C C . PRO B 1 35 ? 56.688 49.125 -23.078 1 16.16 35 PRO B C 1
ATOM 3156 O O . PRO B 1 35 ? 55.812 48.938 -22.219 1 16.16 35 PRO B O 1
ATOM 3159 N N . THR B 1 36 ? 56.281 49.531 -24.359 1 15.81 36 THR B N 1
ATOM 3160 C CA . THR B 1 36 ? 56.094 50.781 -25.078 1 15.81 36 THR B CA 1
ATOM 3161 C C . THR B 1 36 ? 54.656 51.25 -25.047 1 15.81 36 THR B C 1
ATOM 3163 O O . THR B 1 36 ? 54.375 52.375 -24.672 1 15.81 36 THR B O 1
ATOM 3166 N N . HIS B 1 37 ? 53.781 50.844 -26.172 1 16.55 37 HIS B N 1
ATOM 3167 C CA . HIS B 1 37 ? 53.406 51.875 -27.125 1 16.55 37 HIS B CA 1
ATOM 3168 C C . HIS B 1 37 ? 52.094 52.531 -26.734 1 16.55 37 HIS B C 1
ATOM 3170 O O . HIS B 1 37 ? 51.344 52 -25.938 1 16.55 37 HIS B O 1
ATOM 3176 N N . PRO B 1 38 ? 51.219 52.812 -27.969 1 17.92 38 PRO B N 1
ATOM 3177 C CA . PRO B 1 38 ? 50.688 54.094 -28.453 1 17.92 38 PRO B CA 1
ATOM 3178 C C . PRO B 1 38 ? 49.25 54.375 -27.984 1 17.92 38 PRO B C 1
ATOM 3180 O O . PRO B 1 38 ? 48.562 53.469 -27.578 1 17.92 38 PRO B O 1
ATOM 3183 N N . SER B 1 39 ? 48.812 55.625 -28.297 1 17.45 39 SER B N 1
ATOM 3184 C CA . SER B 1 39 ? 47.938 56.688 -27.828 1 17.45 39 SER B CA 1
ATOM 3185 C C . SER B 1 39 ? 46.531 56.531 -28.453 1 17.45 39 SER B C 1
ATOM 3187 O O . SER B 1 39 ? 45.656 57.375 -28.203 1 17.45 39 SER B O 1
ATOM 3189 N N . ARG B 1 40 ? 46.219 55.5 -29.344 1 17.84 40 ARG B N 1
ATOM 3190 C CA . ARG B 1 40 ? 45.281 56.062 -30.328 1 17.84 40 ARG B CA 1
ATOM 3191 C C . ARG B 1 40 ? 44 56.531 -29.656 1 17.84 40 ARG B C 1
ATOM 3193 O O . ARG B 1 40 ? 43.438 55.844 -28.812 1 17.84 40 ARG B O 1
ATOM 3200 N N . PRO B 1 41 ? 43.5 57.625 -30.219 1 17.95 41 PRO B N 1
ATOM 3201 C CA . PRO B 1 41 ? 42.562 58.625 -29.688 1 17.95 41 PRO B CA 1
ATOM 3202 C C . PRO B 1 41 ? 41.125 58.094 -29.609 1 17.95 41 PRO B C 1
ATOM 3204 O O . PRO B 1 41 ? 40.844 57 -30.047 1 17.95 41 PRO B O 1
ATOM 3207 N N . SER B 1 42 ? 40.188 58.844 -30.359 1 17.45 42 SER B N 1
ATOM 3208 C CA . SER B 1 42 ? 39.125 59.75 -29.953 1 17.45 42 SER B CA 1
ATOM 3209 C C . SER B 1 42 ? 37.75 59.125 -30.125 1 17.45 42 SER B C 1
ATOM 3211 O O . SER B 1 42 ? 36.812 59.469 -29.406 1 17.45 42 SER B O 1
ATOM 3213 N N . ALA B 1 43 ? 37.375 58.5 -31.359 1 20.31 43 ALA B N 1
ATOM 3214 C CA . ALA B 1 43 ? 36.156 58.969 -32.031 1 20.31 43 ALA B CA 1
ATOM 3215 C C . ALA B 1 43 ? 34.906 58.5 -31.297 1 20.31 43 ALA B C 1
ATOM 3217 O O . ALA B 1 43 ? 34.875 57.375 -30.812 1 20.31 43 ALA B O 1
ATOM 3218 N N . ARG B 1 44 ? 33.906 59.406 -31.125 1 19.31 44 ARG B N 1
ATOM 3219 C CA . ARG B 1 44 ? 32.656 59.656 -30.391 1 19.31 44 ARG B CA 1
ATOM 3220 C C . ARG B 1 44 ? 31.5 58.844 -30.953 1 19.31 44 ARG B C 1
ATOM 3222 O O . ARG B 1 44 ? 30.766 59.312 -31.828 1 19.31 44 ARG B O 1
ATOM 3229 N N . LEU B 1 45 ? 31.688 57.531 -31.359 1 20.03 45 LEU B N 1
ATOM 3230 C CA . LEU B 1 45 ? 30.547 57 -32.094 1 20.03 45 LEU B CA 1
ATOM 3231 C C . LEU B 1 45 ? 29.281 57.031 -31.234 1 20.03 45 LEU B C 1
ATOM 3233 O O . LEU B 1 45 ? 29.297 56.531 -30.094 1 20.03 45 LEU B O 1
ATOM 3237 N N . LEU B 1 46 ? 28.312 57.906 -31.578 1 22.44 46 LEU B N 1
ATOM 3238 C CA . LEU B 1 46 ? 26.969 58.219 -31.078 1 22.44 46 LEU B CA 1
ATOM 3239 C C . LEU B 1 46 ? 26.094 56.969 -31.109 1 22.44 46 LEU B C 1
ATOM 3241 O O . LEU B 1 46 ? 25.938 56.344 -32.156 1 22.44 46 LEU B O 1
ATOM 3245 N N . THR B 1 47 ? 25.969 56.25 -29.969 1 22 47 THR B N 1
ATOM 3246 C CA . THR B 1 47 ? 25.281 55 -29.625 1 22 47 THR B CA 1
ATOM 3247 C C . THR B 1 47 ? 23.766 55.156 -29.766 1 22 47 THR B C 1
ATOM 3249 O O . THR B 1 47 ? 23.156 55.938 -29.047 1 22 47 THR B O 1
ATOM 3252 N N . GLY B 1 48 ? 23.297 55.312 -31 1 22.92 48 GLY B N 1
ATOM 3253 C CA . GLY B 1 48 ? 21.844 55.312 -31.172 1 22.92 48 GLY B CA 1
ATOM 3254 C C . GLY B 1 48 ? 21.156 54.125 -30.5 1 22.92 48 GLY B C 1
ATOM 3255 O O . GLY B 1 48 ? 21.656 53 -30.516 1 22.92 48 GLY B O 1
ATOM 3256 N N . PHE B 1 49 ? 20.312 54.406 -29.484 1 23.86 49 PHE B N 1
ATOM 3257 C CA . PHE B 1 49 ? 19.531 53.656 -28.531 1 23.86 49 PHE B CA 1
ATOM 3258 C C . PHE B 1 49 ? 18.453 52.812 -29.234 1 23.86 49 PHE B C 1
ATOM 3260 O O . PHE B 1 49 ? 17.453 53.375 -29.703 1 23.86 49 PHE B O 1
ATOM 3267 N N . GLY B 1 50 ? 18.844 51.969 -30.25 1 21.23 50 GLY B N 1
ATOM 3268 C CA . GLY B 1 50 ? 17.766 51.188 -30.812 1 21.23 50 GLY B CA 1
ATOM 3269 C C . GLY B 1 50 ? 17.016 50.375 -29.766 1 21.23 50 GLY B C 1
ATOM 3270 O O . GLY B 1 50 ? 17.625 49.688 -28.938 1 21.23 50 GLY B O 1
ATOM 3271 N N . ALA B 1 51 ? 15.742 50.781 -29.469 1 24.28 51 ALA B N 1
ATOM 3272 C CA . ALA B 1 51 ? 14.742 50.188 -28.578 1 24.28 51 ALA B CA 1
ATOM 3273 C C . ALA B 1 51 ? 14.43 48.75 -29 1 24.28 51 ALA B C 1
ATOM 3275 O O . ALA B 1 51 ? 13.875 48.531 -30.062 1 24.28 51 ALA B O 1
ATOM 3276 N N . LEU B 1 52 ? 15.406 47.844 -28.828 1 23.81 52 LEU B N 1
ATOM 3277 C CA . LEU B 1 52 ? 15.078 46.469 -29.094 1 23.81 52 LEU B CA 1
ATOM 3278 C C . LEU B 1 52 ? 13.867 46.031 -28.266 1 23.81 52 LEU B C 1
ATOM 3280 O O . LEU B 1 52 ? 13.898 46.062 -27.031 1 23.81 52 LEU B O 1
ATOM 3284 N N . ALA B 1 53 ? 12.695 46.125 -28.875 1 25.38 53 ALA B N 1
ATOM 3285 C CA . ALA B 1 53 ? 11.445 45.531 -28.406 1 25.38 53 ALA B CA 1
ATOM 3286 C C . ALA B 1 53 ? 11.625 44.062 -28.062 1 25.38 53 ALA B C 1
ATOM 3288 O O . ALA B 1 53 ? 11.953 43.25 -28.938 1 25.38 53 ALA B O 1
ATOM 3289 N N . LEU B 1 54 ? 12.117 43.812 -26.844 1 25.34 54 LEU B N 1
ATOM 3290 C CA . LEU B 1 54 ? 12.227 42.469 -26.297 1 25.34 54 LEU B CA 1
ATOM 3291 C C . LEU B 1 54 ? 10.898 41.719 -26.391 1 25.34 54 LEU B C 1
ATOM 3293 O O . LEU B 1 54 ? 9.914 42.125 -25.75 1 25.34 54 LEU B O 1
ATOM 3297 N N . ALA B 1 55 ? 10.531 41.219 -27.547 1 26.44 55 ALA B N 1
ATOM 3298 C CA . ALA B 1 55 ? 9.469 40.219 -27.625 1 26.44 55 ALA B CA 1
ATOM 3299 C C . ALA B 1 55 ? 9.672 39.125 -26.562 1 26.44 55 ALA B C 1
ATOM 3301 O O . ALA B 1 55 ? 10.617 38.344 -26.641 1 26.44 55 ALA B O 1
ATOM 3302 N N . LEU B 1 56 ? 9.297 39.469 -25.297 1 27.92 56 LEU B N 1
ATOM 3303 C CA . LEU B 1 56 ? 9.164 38.469 -24.234 1 27.92 56 LEU B CA 1
ATOM 3304 C C . LEU B 1 56 ? 8.391 37.25 -24.719 1 27.92 56 LEU B C 1
ATOM 3306 O O . LEU B 1 56 ? 7.195 37.344 -25.016 1 27.92 56 LEU B O 1
ATOM 3310 N N . GLY B 1 57 ? 8.984 36.406 -25.547 1 26.64 57 GLY B N 1
ATOM 3311 C CA . GLY B 1 57 ? 8.422 35.094 -25.797 1 26.64 57 GLY B CA 1
ATOM 3312 C C . GLY B 1 57 ? 7.891 34.406 -24.562 1 26.64 57 GLY B C 1
ATOM 3313 O O . GLY B 1 57 ? 8.625 34.219 -23.594 1 26.64 57 GLY B O 1
ATOM 3314 N N . LEU B 1 58 ? 6.617 34.594 -24.281 1 29.56 58 LEU B N 1
ATOM 3315 C CA . LEU B 1 58 ? 5.836 33.781 -23.375 1 29.56 58 LEU B CA 1
ATOM 3316 C C . LEU B 1 58 ? 6.141 32.281 -23.578 1 29.56 58 LEU B C 1
ATOM 3318 O O . LEU B 1 58 ? 5.66 31.688 -24.547 1 29.56 58 LEU B O 1
ATOM 3322 N N . MET B 1 59 ? 7.402 31.875 -23.344 1 27.58 59 MET B N 1
ATOM 3323 C CA . MET B 1 59 ? 7.539 30.422 -23.219 1 27.58 59 MET B CA 1
ATOM 3324 C C . MET B 1 59 ? 6.469 29.844 -22.312 1 27.58 59 MET B C 1
ATOM 3326 O O . MET B 1 59 ? 6.434 30.156 -21.109 1 27.58 59 MET B O 1
ATOM 3330 N N . ALA B 1 60 ? 5.289 29.516 -22.844 1 30.03 60 ALA B N 1
ATOM 3331 C CA . ALA B 1 60 ? 4.352 28.578 -22.25 1 30.03 60 ALA B CA 1
ATOM 3332 C C . ALA B 1 60 ? 5.09 27.406 -21.609 1 30.03 60 ALA B C 1
ATOM 3334 O O . ALA B 1 60 ? 5.746 26.609 -22.297 1 30.03 60 ALA B O 1
ATOM 3335 N N . GLY B 1 61 ? 5.648 27.609 -20.406 1 29.22 61 GLY B N 1
ATOM 3336 C CA . GLY B 1 61 ? 6.215 26.562 -19.578 1 29.22 61 GLY B CA 1
ATOM 3337 C C . GLY B 1 61 ? 5.41 25.281 -19.594 1 29.22 61 GLY B C 1
ATOM 3338 O O . GLY B 1 61 ? 4.223 25.281 -19.25 1 29.22 61 GLY B O 1
ATOM 3339 N N . MET B 1 62 ? 5.812 24.406 -20.484 1 31.77 62 MET B N 1
ATOM 3340 C CA . MET B 1 62 ? 5.273 23.047 -20.531 1 31.77 62 MET B CA 1
ATOM 3341 C C . MET B 1 62 ? 5.238 22.422 -19.141 1 31.77 62 MET B C 1
ATOM 3343 O O . MET B 1 62 ? 6.219 22.484 -18.406 1 31.77 62 MET B O 1
ATOM 3347 N N . PRO B 1 63 ? 4.117 22.203 -18.484 1 33.22 63 PRO B N 1
ATOM 3348 C CA . PRO B 1 63 ? 3.898 21.625 -17.156 1 33.22 63 PRO B CA 1
ATOM 3349 C C . PRO B 1 63 ? 4.77 20.391 -16.906 1 33.22 63 PRO B C 1
ATOM 3351 O O . PRO B 1 63 ? 4.914 19.547 -17.781 1 33.22 63 PRO B O 1
ATOM 3354 N N . ALA B 1 64 ? 5.816 20.484 -16.188 1 31.28 64 ALA B N 1
ATOM 3355 C CA . ALA B 1 64 ? 6.742 19.422 -15.805 1 31.28 64 ALA B CA 1
ATOM 3356 C C . ALA B 1 64 ? 5.988 18.203 -15.273 1 31.28 64 ALA B C 1
ATOM 3358 O O . ALA B 1 64 ? 5.449 18.25 -14.164 1 31.28 64 ALA B O 1
ATOM 3359 N N . HIS B 1 65 ? 5.293 17.25 -15.992 1 34.56 65 HIS B N 1
ATOM 3360 C CA . HIS B 1 65 ? 4.602 15.977 -15.805 1 34.56 65 HIS B CA 1
ATOM 3361 C C . HIS B 1 65 ? 5.438 15.008 -14.969 1 34.56 65 HIS B C 1
ATOM 3363 O O . HIS B 1 65 ? 6.664 15.133 -14.914 1 34.56 65 HIS B O 1
ATOM 3369 N N . ALA B 1 66 ? 4.988 14.195 -14.031 1 39.06 66 ALA B N 1
ATOM 3370 C CA . ALA B 1 66 ? 5.559 12.93 -13.578 1 39.06 66 ALA B CA 1
ATOM 3371 C C . ALA B 1 66 ? 6.535 12.367 -14.609 1 39.06 66 ALA B C 1
ATOM 3373 O O . ALA B 1 66 ? 6.289 12.453 -15.812 1 39.06 66 ALA B O 1
ATOM 3374 N N . GLU B 1 67 ? 7.836 12.195 -14.281 1 43.97 67 GLU B N 1
ATOM 3375 C CA . GLU B 1 67 ? 8.711 11.828 -15.391 1 43.97 67 GLU B CA 1
ATOM 3376 C C . GLU B 1 67 ? 8.031 10.836 -16.328 1 43.97 67 GLU B C 1
ATOM 3378 O O . GLU B 1 67 ? 7.969 9.641 -16.031 1 43.97 67 GLU B O 1
ATOM 3383 N N . THR B 1 68 ? 6.895 11.258 -16.938 1 48.56 68 THR B N 1
ATOM 3384 C CA . THR B 1 68 ? 6.469 10.523 -18.125 1 48.56 68 THR B CA 1
ATOM 3385 C C . THR B 1 68 ? 7.672 9.938 -18.859 1 48.56 68 THR B C 1
ATOM 3387 O O . THR B 1 68 ? 8.672 10.625 -19.062 1 48.56 68 THR B O 1
ATOM 3390 N N . PRO B 1 69 ? 7.695 8.531 -18.672 1 50.69 69 PRO B N 1
ATOM 3391 C CA . PRO B 1 69 ? 8.797 8.031 -19.484 1 50.69 69 PRO B CA 1
ATOM 3392 C C . PRO B 1 69 ? 9.148 8.961 -20.641 1 50.69 69 PRO B C 1
ATOM 3394 O O . PRO B 1 69 ? 8.258 9.57 -21.25 1 50.69 69 PRO B O 1
ATOM 3397 N N . THR B 1 70 ? 10.352 9.461 -20.547 1 54.59 70 THR B N 1
ATOM 3398 C CA . THR B 1 70 ? 10.812 10.289 -21.656 1 54.59 70 THR B CA 1
ATOM 3399 C C . THR B 1 70 ? 10.797 9.5 -22.953 1 54.59 70 THR B C 1
ATOM 3401 O O . THR B 1 70 ? 10.797 8.266 -22.953 1 54.59 70 THR B O 1
ATOM 3404 N N . ALA B 1 71 ? 10.453 10.18 -24.031 1 52.72 71 ALA B N 1
ATOM 3405 C CA . ALA B 1 71 ? 10.453 9.617 -25.375 1 52.72 71 ALA B CA 1
ATOM 3406 C C . ALA B 1 71 ? 11.656 8.703 -25.578 1 52.72 71 ALA B C 1
ATOM 3408 O O . ALA B 1 71 ? 11.562 7.695 -26.297 1 52.72 71 ALA B O 1
ATOM 3409 N N . GLU B 1 72 ? 12.719 8.938 -24.891 1 57.16 72 GLU B N 1
ATOM 3410 C CA . GLU B 1 72 ? 13.922 8.133 -25.078 1 57.16 72 GLU B CA 1
ATOM 3411 C C . GLU B 1 72 ? 13.797 6.781 -24.391 1 57.16 72 GLU B C 1
ATOM 3413 O O . GLU B 1 72 ? 14.328 5.777 -24.875 1 57.16 72 GLU B O 1
ATOM 3418 N N . ASP B 1 73 ? 12.984 6.762 -23.344 1 60.09 73 ASP B N 1
ATOM 3419 C CA . ASP B 1 73 ? 12.898 5.531 -22.562 1 60.09 73 ASP B CA 1
ATOM 3420 C C . ASP B 1 73 ? 12.094 4.465 -23.312 1 60.09 73 ASP B C 1
ATOM 3422 O O . ASP B 1 73 ? 12.25 3.27 -23.047 1 60.09 73 ASP B O 1
ATOM 3426 N N . TRP B 1 74 ? 11.422 4.957 -24.344 1 66.94 74 TRP B N 1
ATOM 3427 C CA . TRP B 1 74 ? 10.492 3.996 -24.922 1 66.94 74 TRP B CA 1
ATOM 3428 C C . TRP B 1 74 ? 10.703 3.867 -26.422 1 66.94 74 TRP B C 1
ATOM 3430 O O . TRP B 1 74 ? 9.844 3.342 -27.141 1 66.94 74 TRP B O 1
ATOM 3440 N N . ALA B 1 75 ? 11.773 4.344 -26.797 1 69.62 75 ALA B N 1
ATOM 3441 C CA . ALA B 1 75 ? 12.016 4.211 -28.219 1 69.62 75 ALA B CA 1
ATOM 3442 C C . ALA B 1 75 ? 12.062 2.742 -28.641 1 69.62 75 ALA B C 1
ATOM 3444 O O . ALA B 1 75 ? 12.719 1.926 -27.984 1 69.62 75 ALA B O 1
ATOM 3445 N N . GLY B 1 76 ? 11.195 2.303 -29.578 1 82.81 76 GLY B N 1
ATOM 3446 C CA . GLY B 1 76 ? 11.203 0.957 -30.125 1 82.81 76 GLY B CA 1
ATOM 3447 C C . GLY B 1 76 ? 10.086 0.087 -29.594 1 82.81 76 GLY B C 1
ATOM 3448 O O . GLY B 1 76 ? 9.891 -1.038 -30.062 1 82.81 76 GLY B O 1
ATOM 3449 N N . LEU B 1 77 ? 9.414 0.652 -28.594 1 88.69 77 LEU B N 1
ATOM 3450 C CA . LEU B 1 77 ? 8.297 -0.115 -28.062 1 88.69 77 LEU B CA 1
ATOM 3451 C C . LEU B 1 77 ? 7.039 0.105 -28.891 1 88.69 77 LEU B C 1
ATOM 3453 O O . LEU B 1 77 ? 6.957 1.064 -29.672 1 88.69 77 LEU B O 1
ATOM 3457 N N . PRO B 1 78 ? 6.094 -0.829 -28.812 1 91.38 78 PRO B N 1
ATOM 3458 C CA . PRO B 1 78 ? 4.871 -0.683 -29.594 1 91.38 78 PRO B CA 1
ATOM 3459 C C . PRO B 1 78 ? 4.148 0.634 -29.328 1 91.38 78 PRO B C 1
ATOM 3461 O O . PRO B 1 78 ? 4.121 1.104 -28.188 1 91.38 78 PRO B O 1
ATOM 3464 N N . ALA B 1 79 ? 3.443 1.128 -30.344 1 87.12 79 ALA B N 1
ATOM 3465 C CA . ALA B 1 79 ? 2.795 2.436 -30.281 1 87.12 79 ALA B CA 1
ATOM 3466 C C . ALA B 1 79 ? 1.596 2.412 -29.344 1 87.12 79 ALA B C 1
ATOM 3468 O O . ALA B 1 79 ? 1.208 3.445 -28.797 1 87.12 79 ALA B O 1
ATOM 3469 N N . ASP B 1 80 ? 1.12 1.258 -29.172 1 90.62 80 ASP B N 1
ATOM 3470 C CA . ASP B 1 80 ? -0.083 1.175 -28.359 1 90.62 80 ASP B CA 1
ATOM 3471 C C . ASP B 1 80 ? 0.271 1.049 -26.875 1 90.62 80 ASP B C 1
ATOM 3473 O O . ASP B 1 80 ? -0.616 1.038 -26.016 1 90.62 80 ASP B O 1
ATOM 3477 N N . TRP B 1 81 ? 1.532 0.902 -26.641 1 93.06 81 TRP B N 1
ATOM 3478 C CA . TRP B 1 81 ? 1.963 1.02 -25.25 1 93.06 81 TRP B CA 1
ATOM 3479 C C . TRP B 1 81 ? 2.062 2.482 -24.828 1 93.06 81 TRP B C 1
ATOM 3481 O O . TRP B 1 81 ? 2.904 3.225 -25.344 1 93.06 81 TRP B O 1
ATOM 3491 N N . ARG B 1 82 ? 1.277 2.871 -23.953 1 87.62 82 ARG B N 1
ATOM 3492 C CA . ARG B 1 82 ? 1.186 4.281 -23.578 1 87.62 82 ARG B CA 1
ATOM 3493 C C . ARG B 1 82 ? 1.504 4.48 -22.094 1 87.62 82 ARG B C 1
ATOM 3495 O O . ARG B 1 82 ? 1.385 3.551 -21.297 1 87.62 82 ARG B O 1
ATOM 3502 N N . PRO B 1 83 ? 1.913 5.711 -21.797 1 82.12 83 PRO B N 1
ATOM 3503 C CA . PRO B 1 83 ? 2.117 5.984 -20.359 1 82.12 83 PRO B CA 1
ATOM 3504 C C . PRO B 1 83 ? 0.888 5.652 -19.516 1 82.12 83 PRO B C 1
ATOM 3506 O O . PRO B 1 83 ? -0.234 6.004 -19.891 1 82.12 83 PRO B O 1
ATOM 3509 N N . ALA B 1 84 ? 1.153 5.051 -18.438 1 80.38 84 ALA B N 1
ATOM 3510 C CA . ALA B 1 84 ? 0.051 4.535 -17.625 1 80.38 84 ALA B CA 1
ATOM 3511 C C . ALA B 1 84 ? -0.194 5.422 -16.422 1 80.38 84 ALA B C 1
ATOM 3513 O O . ALA B 1 84 ? -0.912 5.035 -15.492 1 80.38 84 ALA B O 1
ATOM 3514 N N . GLY B 1 85 ? 0.437 6.539 -16.328 1 72 85 GLY B N 1
ATOM 3515 C CA . GLY B 1 85 ? 0.227 7.461 -15.219 1 72 85 GLY B CA 1
ATOM 3516 C C . GLY B 1 85 ? 1.088 7.148 -14.008 1 72 85 GLY B C 1
ATOM 3517 O O . GLY B 1 85 ? 0.872 7.699 -12.93 1 72 85 GLY B O 1
ATOM 3518 N N . LEU B 1 86 ? 1.832 6.227 -14.039 1 74.81 86 LEU B N 1
ATOM 3519 C CA . LEU B 1 86 ? 2.795 5.855 -13.016 1 74.81 86 LEU B CA 1
ATOM 3520 C C . LEU B 1 86 ? 4.223 6.055 -13.508 1 74.81 86 LEU B C 1
ATOM 3522 O O . LEU B 1 86 ? 4.465 6.105 -14.719 1 74.81 86 LEU B O 1
ATOM 3526 N N . SER B 1 87 ? 5.113 6.184 -12.578 1 72.25 87 SER B N 1
ATOM 3527 C CA . SER B 1 87 ? 6.5 6.465 -12.938 1 72.25 87 SER B CA 1
ATOM 3528 C C . SER B 1 87 ? 7.082 5.352 -13.805 1 72.25 87 SER B C 1
ATOM 3530 O O . SER B 1 87 ? 7.023 4.176 -13.43 1 72.25 87 SER B O 1
ATOM 3532 N N . ARG B 1 88 ? 7.613 5.738 -15.008 1 80.25 88 ARG B N 1
ATOM 3533 C CA . ARG B 1 88 ? 8.312 4.836 -15.922 1 80.25 88 ARG B CA 1
ATOM 3534 C C . ARG B 1 88 ? 7.488 3.576 -16.188 1 80.25 88 ARG B C 1
ATOM 3536 O O . ARG B 1 88 ? 8.016 2.463 -16.125 1 80.25 88 ARG B O 1
ATOM 3543 N N . THR B 1 89 ? 6.262 3.762 -16.328 1 86.88 89 THR B N 1
ATOM 3544 C CA . THR B 1 89 ? 5.34 2.65 -16.516 1 86.88 89 THR B CA 1
ATOM 3545 C C . THR B 1 89 ? 4.504 2.857 -17.781 1 86.88 89 THR B C 1
ATOM 3547 O O . THR B 1 89 ? 3.975 3.947 -18.016 1 86.88 89 THR B O 1
ATOM 3550 N N . LEU B 1 90 ? 4.465 1.843 -18.531 1 90.5 90 LEU B N 1
ATOM 3551 C CA . LEU B 1 90 ? 3.6 1.828 -19.719 1 90.5 90 LEU B CA 1
ATOM 3552 C C . LEU B 1 90 ? 2.426 0.876 -19.516 1 90.5 90 LEU B C 1
ATOM 3554 O O . LEU B 1 90 ? 2.475 -0.006 -18.656 1 90.5 90 LEU B O 1
ATOM 3558 N N . GLY B 1 91 ? 1.4 1.143 -20.266 1 93.12 91 GLY B N 1
ATOM 3559 C CA . GLY B 1 91 ? 0.237 0.271 -20.25 1 93.12 91 GLY B CA 1
ATOM 3560 C C . GLY B 1 91 ? -0.298 -0.042 -21.641 1 93.12 91 GLY B C 1
ATOM 3561 O O . GLY B 1 91 ? -0.119 0.745 -22.562 1 93.12 91 GLY B O 1
ATOM 3562 N N . PHE B 1 92 ? -0.882 -1.187 -21.734 1 95.69 92 PHE B N 1
ATOM 3563 C CA . PHE B 1 92 ? -1.596 -1.575 -22.938 1 95.69 92 PHE B CA 1
ATOM 3564 C C . PHE B 1 92 ? -2.648 -2.633 -22.625 1 95.69 92 PHE B C 1
ATOM 3566 O O . PHE B 1 92 ? -2.688 -3.174 -21.531 1 95.69 92 PHE B O 1
ATOM 3573 N N . GLU B 1 93 ? -3.51 -2.859 -23.562 1 96.88 93 GLU B N 1
ATOM 3574 C CA . GLU B 1 93 ? -4.539 -3.885 -23.422 1 96.88 93 GLU B CA 1
ATOM 3575 C C . GLU B 1 93 ? -4.371 -4.984 -24.469 1 96.88 93 GLU B C 1
ATOM 3577 O O . GLU B 1 93 ? -3.859 -4.738 -25.562 1 96.88 93 GLU B O 1
ATOM 3582 N N . MET B 1 94 ? -4.805 -6.184 -24.125 1 97.56 94 MET B N 1
ATOM 3583 C CA . MET B 1 94 ? -4.777 -7.297 -25.078 1 97.56 94 MET B CA 1
ATOM 3584 C C . MET B 1 94 ? -5.852 -8.328 -24.734 1 97.56 94 MET B C 1
ATOM 3586 O O . MET B 1 94 ? -6.234 -8.461 -23.562 1 97.56 94 MET B O 1
ATOM 3590 N N . THR B 1 95 ? -6.289 -9.008 -25.703 1 98.12 95 THR B N 1
ATOM 3591 C CA . THR B 1 95 ? -7.242 -10.102 -25.547 1 98.12 95 THR B CA 1
ATOM 3592 C C . THR B 1 95 ? -6.539 -11.445 -25.656 1 98.12 95 THR B C 1
ATOM 3594 O O . THR B 1 95 ? -5.746 -11.664 -26.578 1 98.12 95 THR B O 1
ATOM 3597 N N . SER B 1 96 ? -6.824 -12.289 -24.734 1 98.62 96 SER B N 1
ATOM 3598 C CA . SER B 1 96 ? -6.207 -13.609 -24.75 1 98.62 96 SER B CA 1
ATOM 3599 C C . SER B 1 96 ? -7.031 -14.602 -25.562 1 98.62 96 SER B C 1
ATOM 3601 O O . SER B 1 96 ? -8.25 -14.672 -25.422 1 98.62 96 SER B O 1
ATOM 3603 N N . LYS B 1 97 ? -6.367 -15.43 -26.328 1 98.25 97 LYS B N 1
ATOM 3604 C CA . LYS B 1 97 ? -7.012 -16.516 -27.047 1 98.25 97 LYS B CA 1
ATOM 3605 C C . LYS B 1 97 ? -7.277 -17.703 -26.125 1 98.25 97 LYS B C 1
ATOM 3607 O O . LYS B 1 97 ? -8.188 -18.5 -26.375 1 98.25 97 LYS B O 1
ATOM 3612 N N . ASN B 1 98 ? -6.539 -17.812 -25.109 1 98.38 98 ASN B N 1
ATOM 3613 C CA . ASN B 1 98 ? -6.656 -18.938 -24.188 1 98.38 98 ASN B CA 1
ATOM 3614 C C . ASN B 1 98 ? -7.812 -18.75 -23.219 1 98.38 98 ASN B C 1
ATOM 3616 O O . ASN B 1 98 ? -8.484 -19.719 -22.859 1 98.38 98 ASN B O 1
ATOM 3620 N N . THR B 1 99 ? -8.047 -17.469 -22.781 1 98.31 99 THR B N 1
ATOM 3621 C CA . THR B 1 99 ? -9.039 -17.219 -21.734 1 98.31 99 THR B CA 1
ATOM 3622 C C . THR B 1 99 ? -10.258 -16.516 -22.312 1 98.31 99 THR B C 1
ATOM 3624 O O . THR B 1 99 ? -11.328 -16.516 -21.703 1 98.31 99 THR B O 1
ATOM 3627 N N . GLY B 1 100 ? -10.086 -15.844 -23.438 1 97.38 100 GLY B N 1
ATOM 3628 C CA . GLY B 1 100 ? -11.125 -15 -23.984 1 97.38 100 GLY B CA 1
ATOM 3629 C C . GLY B 1 100 ? -11.273 -13.68 -23.25 1 97.38 100 GLY B C 1
ATOM 3630 O O . GLY B 1 100 ? -12.086 -12.836 -23.625 1 97.38 100 GLY B O 1
ATOM 3631 N N . GLN B 1 101 ? -10.5 -13.406 -22.281 1 97.06 101 GLN B N 1
ATOM 3632 C CA . GLN B 1 101 ? -10.555 -12.203 -21.453 1 97.06 101 GLN B CA 1
ATOM 3633 C C . GLN B 1 101 ? -9.719 -11.086 -22.062 1 97.06 101 GLN B C 1
ATOM 3635 O O . GLN B 1 101 ? -8.758 -11.344 -22.781 1 97.06 101 GLN B O 1
ATOM 3640 N N . ARG B 1 102 ? -10.141 -9.906 -21.797 1 97.31 102 ARG B N 1
ATOM 3641 C CA . ARG B 1 102 ? -9.344 -8.734 -22.125 1 97.31 102 ARG B CA 1
ATOM 3642 C C . ARG B 1 102 ? -8.586 -8.219 -20.891 1 97.31 102 ARG B C 1
ATOM 3644 O O . ARG B 1 102 ? -9.195 -7.945 -19.859 1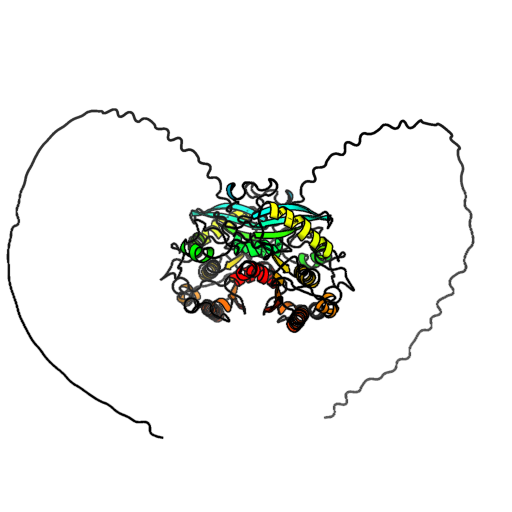 97.31 102 ARG B O 1
ATOM 3651 N N . TYR B 1 103 ? -7.293 -8.109 -21.062 1 97.94 103 TYR B N 1
ATOM 3652 C CA . TYR B 1 103 ? -6.445 -7.734 -19.938 1 97.94 103 TYR B CA 1
ATOM 3653 C C . TYR B 1 103 ? -5.863 -6.34 -20.125 1 97.94 103 TYR B C 1
ATOM 3655 O O . TYR B 1 103 ? -5.711 -5.879 -21.266 1 97.94 103 TYR B O 1
ATOM 3663 N N . ARG B 1 104 ? -5.695 -5.664 -19.078 1 95.69 104 ARG B N 1
ATOM 3664 C CA . ARG B 1 104 ? -4.879 -4.457 -19 1 95.69 104 ARG B CA 1
ATOM 3665 C C . ARG B 1 104 ? -3.521 -4.754 -18.375 1 95.69 104 ARG B C 1
ATOM 3667 O O . ARG B 1 104 ? -3.449 -5.18 -17.219 1 95.69 104 ARG B O 1
ATOM 3674 N N . ILE B 1 105 ? -2.498 -4.457 -19.156 1 97.56 105 ILE B N 1
ATOM 3675 C CA . ILE B 1 105 ? -1.149 -4.824 -18.734 1 97.56 105 ILE B CA 1
ATOM 3676 C C . ILE B 1 105 ? -0.353 -3.566 -18.406 1 97.56 105 ILE B C 1
ATOM 3678 O O . ILE B 1 105 ? -0.388 -2.582 -19.141 1 97.56 105 ILE B O 1
ATOM 3682 N N . LEU B 1 106 ? 0.286 -3.602 -17.266 1 93.75 106 LEU B N 1
ATOM 3683 C CA . LEU B 1 106 ? 1.247 -2.57 -16.891 1 93.75 106 LEU B CA 1
ATOM 3684 C C . LEU B 1 106 ? 2.676 -3.092 -17 1 93.75 106 LEU B C 1
ATOM 3686 O O . LEU B 1 106 ? 2.963 -4.219 -16.594 1 93.75 106 LEU B O 1
ATOM 3690 N N . VAL B 1 107 ? 3.533 -2.295 -17.562 1 95.06 107 VAL B N 1
ATOM 3691 C CA . VAL B 1 107 ? 4.938 -2.656 -17.734 1 95.06 107 VAL B CA 1
ATOM 3692 C C . VAL B 1 107 ? 5.824 -1.619 -17.047 1 95.06 107 VAL B C 1
ATOM 3694 O O . VAL B 1 107 ? 5.93 -0.481 -17.516 1 95.06 107 VAL B O 1
ATOM 3697 N N . GLY B 1 108 ? 6.402 -1.998 -15.938 1 91.38 108 GLY B N 1
ATOM 3698 C CA . GLY B 1 108 ? 7.398 -1.171 -15.273 1 91.38 108 GLY B CA 1
ATOM 3699 C C . GLY B 1 108 ? 8.773 -1.285 -15.898 1 91.38 108 GLY B C 1
ATOM 3700 O O . GLY B 1 108 ? 9.43 -2.326 -15.789 1 91.38 108 GLY B O 1
ATOM 3701 N N . LEU B 1 109 ? 9.273 -0.244 -16.375 1 88.19 109 LEU B N 1
ATOM 3702 C CA . LEU B 1 109 ? 10.516 -0.246 -17.141 1 88.19 109 LEU B CA 1
ATOM 3703 C C . LEU B 1 109 ? 11.719 -0.327 -16.203 1 88.19 109 LEU B C 1
ATOM 3705 O O . LEU B 1 109 ? 11.758 0.344 -15.172 1 88.19 109 LEU B O 1
ATOM 3709 N N . PRO B 1 110 ? 12.672 -1.263 -16.594 1 86.69 110 PRO B N 1
ATOM 3710 C CA . PRO B 1 110 ? 13.898 -1.311 -15.797 1 86.69 110 PRO B CA 1
ATOM 3711 C C . PRO B 1 110 ? 14.688 -0.004 -15.844 1 86.69 110 PRO B C 1
ATOM 3713 O O . PRO B 1 110 ? 14.594 0.743 -16.828 1 86.69 110 PRO B O 1
ATOM 3716 N N . HIS B 1 111 ? 15.43 0.266 -14.742 1 79.12 111 HIS B N 1
ATOM 3717 C CA . HIS B 1 111 ? 16.125 1.546 -14.625 1 79.12 111 HIS B CA 1
ATOM 3718 C C . HIS B 1 111 ? 17.469 1.508 -15.328 1 79.12 111 HIS B C 1
ATOM 3720 O O . HIS B 1 111 ? 18.125 2.543 -15.492 1 79.12 111 HIS B O 1
ATOM 3726 N N . ARG B 1 112 ? 17.875 0.336 -15.719 1 82.75 112 ARG B N 1
ATOM 3727 C CA . ARG B 1 112 ? 19.125 0.182 -16.453 1 82.75 112 ARG B CA 1
ATOM 3728 C C . ARG B 1 112 ? 19.094 -1.059 -17.344 1 82.75 112 ARG B C 1
ATOM 3730 O O . ARG B 1 112 ? 18.125 -1.834 -17.297 1 82.75 112 ARG B O 1
ATOM 3737 N N . ALA B 1 113 ? 20.094 -1.185 -18.156 1 86.31 113 ALA B N 1
ATOM 3738 C CA . ALA B 1 113 ? 20.203 -2.316 -19.078 1 86.31 113 ALA B CA 1
ATOM 3739 C C . ALA B 1 113 ? 20.328 -3.631 -18.312 1 86.31 113 ALA B C 1
ATOM 3741 O O . ALA B 1 113 ? 20.828 -3.658 -17.188 1 86.31 113 ALA B O 1
ATOM 3742 N N . PRO B 1 114 ? 19.875 -4.66 -18.969 1 88.94 114 PRO B N 1
ATOM 3743 C CA . PRO B 1 114 ? 19.938 -5.957 -18.281 1 88.94 114 PRO B CA 1
ATOM 3744 C C . PRO B 1 114 ? 21.359 -6.516 -18.203 1 88.94 114 PRO B C 1
ATOM 3746 O O . PRO B 1 114 ? 22.234 -6.117 -18.984 1 88.94 114 PRO B O 1
ATOM 3749 N N . LEU B 1 115 ? 21.516 -7.449 -17.266 1 89.25 115 LEU B N 1
ATOM 3750 C CA . LEU B 1 115 ? 22.672 -8.328 -17.312 1 89.25 115 LEU B CA 1
ATOM 3751 C C . LEU B 1 115 ? 22.594 -9.273 -18.516 1 89.25 115 LEU B C 1
ATOM 3753 O O . LEU B 1 115 ? 21.547 -9.367 -19.156 1 89.25 115 LEU B O 1
ATOM 3757 N N . PRO B 1 116 ? 23.688 -9.906 -18.75 1 92.19 116 PRO B N 1
ATOM 3758 C CA . PRO B 1 116 ? 23.672 -10.852 -19.875 1 92.19 116 PRO B CA 1
ATOM 3759 C C . PRO B 1 116 ? 22.609 -11.93 -19.719 1 92.19 116 PRO B C 1
ATOM 3761 O O . PRO B 1 116 ? 22.062 -12.414 -20.719 1 92.19 116 PRO B O 1
ATOM 3764 N N . SER B 1 117 ? 22.234 -12.242 -18.531 1 93.62 117 SER B N 1
ATOM 3765 C CA . SER B 1 117 ? 21.234 -13.281 -18.281 1 93.62 117 SER B CA 1
ATOM 3766 C C . SER B 1 117 ? 19.828 -12.773 -18.547 1 93.62 117 SER B C 1
ATOM 3768 O O . SER B 1 117 ? 18.875 -13.562 -18.594 1 93.62 117 SER B O 1
ATOM 3770 N N . GLY B 1 118 ? 19.688 -11.477 -18.719 1 95.44 118 GLY B N 1
ATOM 3771 C CA . GLY B 1 118 ? 18.375 -10.883 -18.906 1 95.44 118 GLY B CA 1
ATOM 3772 C C . GLY B 1 118 ? 17.812 -10.266 -17.641 1 95.44 118 GLY B C 1
ATOM 3773 O O . GLY B 1 118 ? 18.453 -10.32 -16.578 1 95.44 118 GLY B O 1
ATOM 3774 N N . TYR B 1 119 ? 16.609 -9.688 -17.812 1 95.69 119 TYR B N 1
ATOM 3775 C CA . TYR B 1 119 ? 15.969 -9.047 -16.656 1 95.69 119 TYR B CA 1
ATOM 3776 C C . TYR B 1 119 ? 15.305 -10.086 -15.766 1 95.69 119 TYR B C 1
ATOM 3778 O O . TYR B 1 119 ? 14.484 -10.883 -16.234 1 95.69 119 TYR B O 1
ATOM 3786 N N . PRO B 1 120 ? 15.695 -10.133 -14.438 1 96.25 120 PRO B N 1
ATOM 3787 C CA . PRO B 1 120 ? 14.719 -10.75 -13.547 1 96.25 120 PRO B CA 1
ATOM 3788 C C . PRO B 1 120 ? 13.328 -10.125 -13.656 1 96.25 120 PRO B C 1
ATOM 3790 O O . PRO B 1 120 ? 13.211 -8.906 -13.844 1 96.25 120 PRO B O 1
ATOM 3793 N N . THR B 1 121 ? 12.281 -10.977 -13.648 1 97.38 121 THR B N 1
ATOM 3794 C CA . THR B 1 121 ? 10.961 -10.469 -13.992 1 97.38 121 THR B CA 1
ATOM 3795 C C . THR B 1 121 ? 9.945 -10.828 -12.914 1 97.38 121 THR B C 1
ATOM 3797 O O . THR B 1 121 ? 9.883 -11.977 -12.469 1 97.38 121 THR B O 1
ATOM 3800 N N . LEU B 1 122 ? 9.273 -9.797 -12.484 1 97.5 122 LEU B N 1
ATOM 3801 C CA . LEU B 1 122 ? 8.188 -9.961 -11.516 1 97.5 122 LEU B CA 1
ATOM 3802 C C . LEU B 1 122 ? 6.828 -9.836 -12.195 1 97.5 122 LEU B C 1
ATOM 3804 O O . LEU B 1 122 ? 6.547 -8.836 -12.852 1 97.5 122 LEU B O 1
ATOM 3808 N N . TRP B 1 123 ? 6.016 -10.852 -12.062 1 98.75 123 TRP B N 1
ATOM 3809 C CA . TRP B 1 123 ? 4.629 -10.875 -12.516 1 98.75 123 TRP B CA 1
ATOM 3810 C C . TRP B 1 123 ? 3.668 -10.656 -11.352 1 98.75 123 TRP B C 1
ATOM 3812 O O . TRP B 1 123 ? 3.57 -11.492 -10.453 1 98.75 123 TRP B O 1
ATOM 3822 N N . MET B 1 124 ? 2.979 -9.562 -11.391 1 98.19 124 MET B N 1
ATOM 3823 C CA . MET B 1 124 ? 2.07 -9.234 -10.297 1 98.19 124 MET B CA 1
ATOM 3824 C C . MET B 1 124 ? 0.617 -9.422 -10.719 1 98.19 124 MET B C 1
ATOM 3826 O O . MET B 1 124 ? 0.134 -8.719 -11.609 1 98.19 124 MET B O 1
ATOM 3830 N N . LEU B 1 125 ? -0.058 -10.336 -10.094 1 98.56 125 LEU B N 1
ATOM 3831 C CA . LEU B 1 125 ? -1.487 -10.516 -10.328 1 98.56 125 LEU B CA 1
ATOM 3832 C C . LEU B 1 125 ? -2.291 -9.414 -9.641 1 98.56 125 LEU B C 1
ATOM 3834 O O . LEU B 1 125 ? -1.771 -8.703 -8.773 1 98.56 125 LEU B O 1
ATOM 3838 N N . ASP B 1 126 ? -3.578 -9.289 -10.117 1 95.81 126 ASP B N 1
ATOM 3839 C CA . ASP B 1 126 ? -4.32 -8.109 -9.695 1 95.81 126 ASP B CA 1
ATOM 3840 C C . ASP B 1 126 ? -3.471 -6.848 -9.828 1 95.81 126 ASP B C 1
ATOM 3842 O O . ASP B 1 126 ? -3.355 -6.07 -8.875 1 95.81 126 ASP B O 1
ATOM 3846 N N . GLY B 1 127 ? -2.977 -6.676 -11.023 1 94.62 127 GLY B N 1
ATOM 3847 C CA . GLY B 1 127 ? -1.917 -5.707 -11.258 1 94.62 127 GLY B CA 1
ATOM 3848 C C . GLY B 1 127 ? -2.348 -4.277 -11 1 94.62 127 GLY B C 1
ATOM 3849 O O . GLY B 1 127 ? -1.529 -3.436 -10.625 1 94.62 127 GLY B O 1
ATOM 3850 N N . LEU B 1 128 ? -3.594 -4.004 -11.195 1 87.75 128 LEU B N 1
ATOM 3851 C CA . LEU B 1 128 ? -4.055 -2.635 -10.992 1 87.75 128 LEU B CA 1
ATOM 3852 C C . LEU B 1 128 ? -4.164 -2.312 -9.508 1 87.75 128 LEU B C 1
ATOM 3854 O O . LEU B 1 128 ? -4.242 -1.144 -9.125 1 87.75 128 LEU B O 1
ATOM 3858 N N . ALA B 1 129 ? -4.184 -3.312 -8.711 1 87.19 129 ALA B N 1
ATOM 3859 C CA . ALA B 1 129 ? -4.172 -3.109 -7.27 1 87.19 129 ALA B CA 1
ATOM 3860 C C . ALA B 1 129 ? -2.762 -3.248 -6.703 1 87.19 129 ALA B C 1
ATOM 3862 O O . ALA B 1 129 ? -2.326 -2.426 -5.895 1 87.19 129 ALA B O 1
ATOM 3863 N N . SER B 1 130 ? -2.064 -4.23 -7.125 1 92.5 130 SER B N 1
ATOM 3864 C CA . SER B 1 130 ? -0.791 -4.598 -6.52 1 92.5 130 SER B CA 1
ATOM 3865 C C . SER B 1 130 ? 0.346 -3.73 -7.047 1 92.5 130 SER B C 1
ATOM 3867 O O . SER B 1 130 ? 1.219 -3.311 -6.285 1 92.5 130 SER B O 1
ATOM 3869 N N . TYR B 1 131 ? 0.37 -3.393 -8.266 1 90.44 131 TYR B N 1
ATOM 3870 C CA . TYR B 1 131 ? 1.474 -2.707 -8.93 1 90.44 131 TYR B CA 1
ATOM 3871 C C . TYR B 1 131 ? 1.659 -1.302 -8.367 1 90.44 131 TYR B C 1
ATOM 3873 O O . TYR B 1 131 ? 2.781 -0.888 -8.07 1 90.44 131 TYR B O 1
ATOM 3881 N N . PRO B 1 132 ? 0.592 -0.519 -8.172 1 82.5 132 PRO B N 1
ATOM 3882 C CA . PRO B 1 132 ? 0.787 0.83 -7.637 1 82.5 132 PRO B CA 1
ATOM 3883 C C . PRO B 1 132 ? 1.432 0.828 -6.254 1 82.5 132 PRO B C 1
ATOM 3885 O O . PRO B 1 132 ? 2.178 1.75 -5.914 1 82.5 132 PRO B O 1
ATOM 3888 N N . ILE B 1 133 ? 1.111 -0.163 -5.496 1 82.19 133 ILE B N 1
ATOM 3889 C CA . ILE B 1 133 ? 1.704 -0.286 -4.168 1 82.19 133 ILE B CA 1
ATOM 3890 C C . ILE B 1 133 ? 3.209 -0.515 -4.293 1 82.19 133 ILE B C 1
ATOM 3892 O O . ILE B 1 133 ? 3.996 0.059 -3.537 1 82.19 133 ILE B O 1
ATOM 3896 N N . ALA B 1 134 ? 3.602 -1.292 -5.215 1 80.94 134 ALA B N 1
ATOM 3897 C CA . ALA B 1 134 ? 4.992 -1.67 -5.449 1 80.94 134 ALA B CA 1
ATOM 3898 C C . ALA B 1 134 ? 5.77 -0.527 -6.094 1 80.94 134 ALA B C 1
ATOM 3900 O O . ALA B 1 134 ? 6.992 -0.446 -5.961 1 80.94 134 ALA B O 1
ATOM 3901 N N . GLU B 1 135 ? 5.137 0.289 -6.789 1 73.75 135 GLU B N 1
ATOM 3902 C CA . GLU B 1 135 ? 5.758 1.347 -7.582 1 73.75 135 GLU B CA 1
ATOM 3903 C C . GLU B 1 135 ? 6.637 2.242 -6.715 1 73.75 135 GLU B C 1
ATOM 3905 O O . GLU B 1 135 ? 7.73 2.635 -7.129 1 73.75 135 GLU B O 1
ATOM 3910 N N . TYR B 1 136 ? 6.246 2.5 -5.551 1 67.12 136 TYR B N 1
ATOM 3911 C CA . TYR B 1 136 ? 6.969 3.477 -4.742 1 67.12 136 TYR B CA 1
ATOM 3912 C C . TYR B 1 136 ? 8.32 2.926 -4.297 1 67.12 136 TYR B C 1
ATOM 3914 O O . TYR B 1 136 ? 9.227 3.688 -3.965 1 67.12 136 TYR B O 1
ATOM 3922 N N . VAL B 1 137 ? 8.391 1.573 -4.367 1 74 137 VAL B N 1
ATOM 3923 C CA . VAL B 1 137 ? 9.625 0.991 -3.863 1 74 137 VAL B CA 1
ATOM 3924 C C . VAL B 1 137 ? 10.461 0.466 -5.027 1 74 137 VAL B C 1
ATOM 3926 O O . VAL B 1 137 ? 11.547 -0.093 -4.82 1 74 137 VAL B O 1
ATOM 3929 N N . ARG B 1 138 ? 9.945 0.646 -6.219 1 76.06 138 ARG B N 1
ATOM 3930 C CA . ARG B 1 138 ? 10.734 0.242 -7.379 1 76.06 138 ARG B CA 1
ATOM 3931 C C . ARG B 1 138 ? 11.984 1.104 -7.516 1 76.06 138 ARG B C 1
ATOM 3933 O O . ARG B 1 138 ? 11.93 2.32 -7.316 1 76.06 138 ARG B O 1
ATOM 3940 N N . PRO B 1 139 ? 13.102 0.433 -7.734 1 65.44 139 PRO B N 1
ATOM 3941 C CA . PRO B 1 139 ? 14.312 1.226 -7.957 1 65.44 139 PRO B CA 1
ATOM 3942 C C . PRO B 1 139 ? 14.156 2.238 -9.086 1 65.44 139 PRO B C 1
ATOM 3944 O O . PRO B 1 139 ? 13.531 1.938 -10.109 1 65.44 139 PRO B O 1
ATOM 3947 N N . ARG B 1 140 ? 14.477 3.508 -8.844 1 62.31 140 ARG B N 1
ATOM 3948 C CA . ARG B 1 140 ? 14.383 4.578 -9.836 1 62.31 140 ARG B CA 1
ATOM 3949 C C . ARG B 1 140 ? 15.742 5.23 -10.062 1 62.31 140 ARG B C 1
ATOM 3951 O O . ARG B 1 140 ? 16.625 5.176 -9.195 1 62.31 140 ARG B O 1
ATOM 3958 N N . PRO B 1 141 ? 15.742 5.684 -11.43 1 59.88 141 PRO B N 1
ATOM 3959 C CA . PRO B 1 141 ? 16.969 6.457 -11.672 1 59.88 141 PRO B CA 1
ATOM 3960 C C . PRO B 1 141 ? 17.078 7.684 -10.766 1 59.88 141 PRO B C 1
ATOM 3962 O O . PRO B 1 141 ? 16.062 8.227 -10.336 1 59.88 141 PRO B O 1
ATOM 3965 N N . VAL B 1 142 ? 18.234 8.031 -10.359 1 53.62 142 VAL B N 1
ATOM 3966 C CA . VAL B 1 142 ? 18.547 9.188 -9.523 1 53.62 142 VAL B CA 1
ATOM 3967 C C . VAL B 1 142 ? 17.969 10.453 -10.156 1 53.62 142 VAL B C 1
ATOM 3969 O O . VAL B 1 142 ? 18.172 10.711 -11.352 1 53.62 142 VAL B O 1
ATOM 3972 N N . SER B 1 143 ? 16.828 10.93 -9.672 1 53.22 143 SER B N 1
ATOM 3973 C CA . SER B 1 143 ? 16.281 12.18 -10.195 1 53.22 143 SER B CA 1
ATOM 3974 C C . SER B 1 143 ? 16.906 13.383 -9.508 1 53.22 143 SER B C 1
ATOM 3976 O O . SER B 1 143 ? 17.5 13.258 -8.43 1 53.22 143 SER B O 1
ATOM 3978 N N . ALA B 1 144 ? 17.062 14.445 -10.242 1 46.88 144 ALA B N 1
ATOM 3979 C CA . ALA B 1 144 ? 17.656 15.695 -9.773 1 46.88 144 ALA B CA 1
ATOM 3980 C C . ALA B 1 144 ? 17.141 16.062 -8.383 1 46.88 144 ALA B C 1
ATOM 3982 O O . ALA B 1 144 ? 17.859 16.672 -7.59 1 46.88 144 ALA B O 1
ATOM 3983 N N . GLY B 1 145 ? 15.93 15.766 -8.117 1 50.41 145 GLY B N 1
ATOM 3984 C CA . GLY B 1 145 ? 15.383 16.203 -6.84 1 50.41 145 GLY B CA 1
ATOM 3985 C C . GLY B 1 145 ? 15.773 15.297 -5.688 1 50.41 145 GLY B C 1
ATOM 3986 O O . GLY B 1 145 ? 15.383 15.531 -4.543 1 50.41 145 GLY B O 1
ATOM 3987 N N . GLN B 1 146 ? 16.438 14.18 -6.031 1 54.53 146 GLN B N 1
ATOM 3988 C CA . GLN B 1 146 ? 16.875 13.273 -4.977 1 54.53 146 GLN B CA 1
ATOM 3989 C C . GLN B 1 146 ? 18.297 13.609 -4.52 1 54.53 146 GLN B C 1
ATOM 3991 O O . GLN B 1 146 ? 19.094 14.125 -5.301 1 54.53 146 GLN B O 1
ATOM 3996 N N . SER B 1 147 ? 18.484 13.633 -3.221 1 53.22 147 SER B N 1
ATOM 3997 C CA . SER B 1 147 ? 19.828 13.789 -2.701 1 53.22 147 SER B CA 1
ATOM 3998 C C . SER B 1 147 ? 20.766 12.727 -3.273 1 53.22 147 SER B C 1
ATOM 4000 O O . SER B 1 147 ? 20.406 11.555 -3.383 1 53.22 147 SER B O 1
ATOM 4002 N N . ALA B 1 148 ? 21.797 13.219 -3.994 1 51.62 148 ALA B N 1
ATOM 4003 C CA . ALA B 1 148 ? 22.812 12.344 -4.551 1 51.62 148 ALA B CA 1
ATOM 4004 C C . ALA B 1 148 ? 23.172 11.227 -3.574 1 51.62 148 ALA B C 1
ATOM 4006 O O . ALA B 1 148 ? 23.422 10.094 -3.982 1 51.62 148 ALA B O 1
ATOM 4007 N N . GLN B 1 149 ? 23.203 11.609 -2.369 1 51.16 149 GLN B N 1
ATOM 4008 C CA . GLN B 1 149 ? 23.594 10.648 -1.347 1 51.16 149 GLN B CA 1
ATOM 4009 C C . GLN B 1 149 ? 22.531 9.555 -1.187 1 51.16 149 GLN B C 1
ATOM 4011 O O . GLN B 1 149 ? 22.859 8.383 -1.033 1 51.16 149 GLN B O 1
ATOM 4016 N N . TRP B 1 150 ? 21.328 9.898 -1.282 1 54.31 150 TRP B N 1
ATOM 4017 C CA . TRP B 1 150 ? 20.234 8.93 -1.173 1 54.31 150 TRP B CA 1
ATOM 4018 C C . TRP B 1 150 ? 20.25 7.957 -2.35 1 54.31 150 TRP B C 1
ATOM 4020 O O . TRP B 1 150 ? 20.109 6.746 -2.164 1 54.31 150 TRP B O 1
ATOM 4030 N N . VAL B 1 151 ? 20.453 8.57 -3.443 1 54.09 151 VAL B N 1
ATOM 4031 C CA . VAL B 1 151 ? 20.484 7.789 -4.676 1 54.09 151 VAL B CA 1
ATOM 4032 C C . VAL B 1 151 ? 21.656 6.801 -4.625 1 54.09 151 VAL B C 1
ATOM 4034 O O . VAL B 1 151 ? 21.5 5.633 -4.992 1 54.09 151 VAL B O 1
ATOM 4037 N N . ALA B 1 152 ? 22.781 7.375 -4.262 1 50.66 152 ALA B N 1
ATOM 4038 C CA . ALA B 1 152 ? 23.953 6.516 -4.203 1 50.66 152 ALA B CA 1
ATOM 4039 C C . ALA B 1 152 ? 23.719 5.32 -3.283 1 50.66 152 ALA B C 1
ATOM 4041 O O . ALA B 1 152 ? 24.141 4.203 -3.59 1 50.66 152 ALA B O 1
ATOM 4042 N N . LYS B 1 153 ? 23.203 5.527 -2.289 1 54.69 153 LYS B N 1
ATOM 4043 C CA . LYS B 1 153 ? 22.953 4.473 -1.31 1 54.69 153 LYS B CA 1
ATOM 4044 C C . LYS B 1 153 ? 21.922 3.471 -1.822 1 54.69 153 LYS B C 1
AT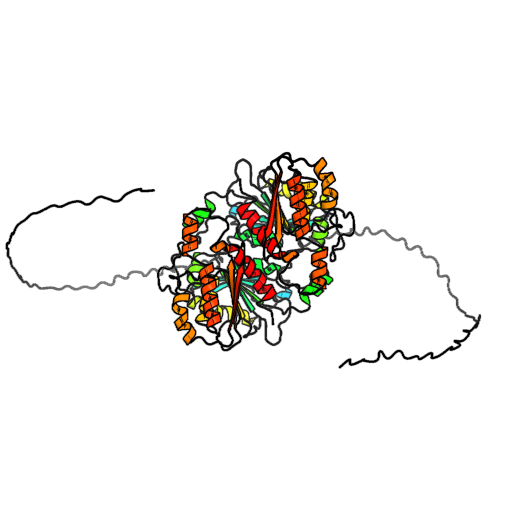OM 4046 O O . LYS B 1 153 ? 22.062 2.266 -1.595 1 54.69 153 LYS B O 1
ATOM 4051 N N . LYS B 1 154 ? 20.922 3.99 -2.498 1 55 154 LYS B N 1
ATOM 4052 C CA . LYS B 1 154 ? 19.812 3.117 -2.887 1 55 154 LYS B CA 1
ATOM 4053 C C . LYS B 1 154 ? 20.141 2.355 -4.168 1 55 154 LYS B C 1
ATOM 4055 O O . LYS B 1 154 ? 19.781 1.186 -4.309 1 55 154 LYS B O 1
ATOM 4060 N N . LEU B 1 155 ? 20.75 3.074 -5.273 1 51.44 155 LEU B N 1
ATOM 4061 C CA . LEU B 1 155 ? 20.844 2.506 -6.613 1 51.44 155 LEU B CA 1
ATOM 4062 C C . LEU B 1 155 ? 22.078 1.618 -6.75 1 51.44 155 LEU B C 1
ATOM 4064 O O . LEU B 1 155 ? 22.141 0.78 -7.652 1 51.44 155 LEU B O 1
ATOM 4068 N N . LYS B 1 156 ? 23.172 2.006 -6.109 1 49.69 156 LYS B N 1
ATOM 4069 C CA . LYS B 1 156 ? 24.406 1.367 -6.559 1 49.69 156 LYS B CA 1
ATOM 4070 C C . LYS B 1 156 ? 24.172 -0.101 -6.902 1 49.69 156 LYS B C 1
ATOM 4072 O O . LYS B 1 156 ? 24.703 -0.601 -7.902 1 49.69 156 LYS B O 1
ATOM 4077 N N . ASP B 1 157 ? 23.547 -0.95 -6.082 1 57 157 ASP B N 1
ATOM 4078 C CA . ASP B 1 157 ? 23.781 -2.367 -6.336 1 57 157 ASP B CA 1
ATOM 4079 C C . ASP B 1 157 ? 22.484 -3.107 -6.598 1 57 157 ASP B C 1
ATOM 4081 O O . ASP B 1 157 ? 22.438 -4.34 -6.582 1 57 157 ASP B O 1
ATOM 4085 N N . THR B 1 158 ? 21.391 -2.363 -7.047 1 61.56 158 THR B N 1
ATOM 4086 C CA . THR B 1 158 ? 20.203 -3.207 -7.164 1 61.56 158 THR B CA 1
ATOM 4087 C C . THR B 1 158 ? 19.969 -3.594 -8.617 1 61.56 158 THR B C 1
ATOM 4089 O O . THR B 1 158 ? 19.906 -2.73 -9.5 1 61.56 158 THR B O 1
ATOM 4092 N N . PRO B 1 159 ? 20.016 -4.918 -8.93 1 66.31 159 PRO B N 1
ATOM 4093 C CA . PRO B 1 159 ? 19.688 -5.316 -10.297 1 66.31 159 PRO B CA 1
ATOM 4094 C C . PRO B 1 159 ? 18.406 -4.676 -10.812 1 66.31 159 PRO B C 1
ATOM 4096 O O . PRO B 1 159 ? 17.469 -4.43 -10.031 1 66.31 159 PRO B O 1
ATOM 4099 N N . ALA B 1 160 ? 18.469 -4.352 -12.148 1 83.25 160 ALA B N 1
ATOM 4100 C CA . ALA B 1 160 ? 17.297 -3.787 -12.805 1 83.25 160 ALA B CA 1
ATOM 4101 C C . ALA B 1 160 ? 16.25 -4.863 -13.078 1 83.25 160 ALA B C 1
ATOM 4103 O O . ALA B 1 160 ? 16.531 -5.859 -13.75 1 83.25 160 ALA B O 1
ATOM 4104 N N . GLY B 1 161 ? 15.133 -4.781 -12.438 1 90.88 161 GLY B N 1
ATOM 4105 C CA . GLY B 1 161 ? 14.07 -5.758 -12.625 1 90.88 161 GLY B CA 1
ATOM 4106 C C . GLY B 1 161 ? 12.93 -5.242 -13.492 1 90.88 161 GLY B C 1
ATOM 4107 O O . GLY B 1 161 ? 12.703 -4.035 -13.57 1 90.88 161 GLY B O 1
ATOM 4108 N N . LEU B 1 162 ? 12.398 -6.145 -14.281 1 94.31 162 LEU B N 1
ATOM 4109 C CA . LEU B 1 162 ? 11.18 -5.906 -15.039 1 94.31 162 LEU B CA 1
ATOM 4110 C C . LEU B 1 162 ? 9.945 -6.285 -14.219 1 94.31 162 LEU B C 1
ATOM 4112 O O . LEU B 1 162 ? 9.906 -7.367 -13.625 1 94.31 162 LEU B O 1
ATOM 4116 N N . VAL B 1 163 ? 9 -5.34 -14.109 1 95.81 163 VAL B N 1
ATOM 4117 C CA . VAL B 1 163 ? 7.785 -5.602 -13.344 1 95.81 163 VAL B CA 1
ATOM 4118 C C . VAL B 1 163 ? 6.57 -5.555 -14.266 1 95.81 163 VAL B C 1
ATOM 4120 O O . VAL B 1 163 ? 6.348 -4.559 -14.961 1 95.81 163 VAL B O 1
ATOM 4123 N N . ILE B 1 164 ? 5.816 -6.609 -14.289 1 97.75 164 ILE B N 1
ATOM 4124 C CA . ILE B 1 164 ? 4.617 -6.711 -15.117 1 97.75 164 ILE B CA 1
ATOM 4125 C C . ILE B 1 164 ? 3.387 -6.832 -14.219 1 97.75 164 ILE B C 1
ATOM 4127 O O . ILE B 1 164 ? 3.291 -7.754 -13.406 1 97.75 164 ILE B O 1
ATOM 4131 N N . GLY B 1 165 ? 2.496 -5.867 -14.289 1 97.19 165 GLY B N 1
ATOM 4132 C CA . GLY B 1 165 ? 1.195 -5.961 -13.641 1 97.19 165 GLY B CA 1
ATOM 4133 C C . GLY B 1 165 ? 0.104 -6.461 -14.57 1 97.19 165 GLY B C 1
ATOM 4134 O O . GLY B 1 165 ? -0.103 -5.906 -15.648 1 97.19 165 GLY B O 1
ATOM 4135 N N . VAL B 1 166 ? -0.589 -7.5 -14.156 1 98.44 166 VAL B N 1
ATOM 4136 C CA . VAL B 1 166 ? -1.655 -8.078 -14.969 1 98.44 166 VAL B CA 1
ATOM 4137 C C . VAL B 1 166 ? -3.014 -7.734 -14.367 1 98.44 166 VAL B C 1
ATOM 4139 O O . VAL B 1 166 ? -3.395 -8.281 -13.328 1 98.44 166 VAL B O 1
ATOM 4142 N N . GLY B 1 167 ? -3.68 -6.848 -14.977 1 95.81 167 GLY B N 1
ATOM 4143 C CA . GLY B 1 167 ? -5.027 -6.473 -14.578 1 95.81 167 GLY B CA 1
ATOM 4144 C C . GLY B 1 167 ? -6.07 -6.773 -15.641 1 95.81 167 GLY B C 1
ATOM 4145 O O . GLY B 1 167 ? -5.816 -7.551 -16.562 1 95.81 167 GLY B O 1
ATOM 4146 N N . TYR B 1 168 ? -7.227 -6.281 -15.422 1 93.5 168 TYR B N 1
ATOM 4147 C CA . TYR B 1 168 ? -8.328 -6.488 -16.344 1 93.5 168 TYR B CA 1
ATOM 4148 C C . TYR B 1 168 ? -8.758 -5.172 -16.984 1 93.5 168 TYR B C 1
ATOM 4150 O O . TYR B 1 168 ? -8.594 -4.102 -16.391 1 93.5 168 TYR B O 1
ATOM 4158 N N . ALA B 1 169 ? -9.289 -5.281 -18.156 1 91.06 169 ALA B N 1
ATOM 4159 C CA . ALA B 1 169 ? -9.633 -4.102 -18.953 1 91.06 169 ALA B CA 1
ATOM 4160 C C . ALA B 1 169 ? -10.789 -3.336 -18.328 1 91.06 169 ALA B C 1
ATOM 4162 O O . ALA B 1 169 ? -11.07 -2.197 -18.703 1 91.06 169 ALA B O 1
ATOM 4163 N N . SER B 1 170 ? -11.492 -3.967 -17.359 1 82.94 170 SER B N 1
ATOM 4164 C CA . SER B 1 170 ? -12.523 -3.246 -16.625 1 82.94 170 SER B CA 1
ATOM 4165 C C . SER B 1 170 ? -11.961 -2 -15.953 1 82.94 170 SER B C 1
ATOM 4167 O O . SER B 1 170 ? -12.695 -1.048 -15.68 1 82.94 170 SER B O 1
ATOM 4169 N N . GLY B 1 171 ? -10.625 -2.135 -15.672 1 80.56 171 GLY B N 1
ATOM 4170 C CA . GLY B 1 171 ? -9.992 -1.015 -14.992 1 80.56 171 GLY B CA 1
ATOM 4171 C C . GLY B 1 171 ? -10.109 -1.089 -13.484 1 80.56 171 GLY B C 1
ATOM 4172 O O . GLY B 1 171 ? -9.492 -0.295 -12.766 1 80.56 171 GLY B O 1
ATOM 4173 N N . ASP B 1 172 ? -10.914 -2.072 -13.008 1 80.25 172 ASP B N 1
ATOM 4174 C CA . ASP B 1 172 ? -11.055 -2.254 -11.562 1 80.25 172 ASP B CA 1
ATOM 4175 C C . ASP B 1 172 ? -9.781 -2.836 -10.961 1 80.25 172 ASP B C 1
ATOM 4177 O O . ASP B 1 172 ? -9.164 -3.74 -11.531 1 80.25 172 ASP B O 1
ATOM 4181 N N . PRO B 1 173 ? -9.383 -2.262 -9.836 1 83.69 173 PRO B N 1
ATOM 4182 C CA . PRO B 1 173 ? -8.227 -2.881 -9.172 1 83.69 173 PRO B CA 1
ATOM 4183 C C . PRO B 1 173 ? -8.422 -4.375 -8.93 1 83.69 173 PRO B C 1
ATOM 4185 O O . PRO B 1 173 ? -7.48 -5.156 -9.094 1 83.69 173 PRO B O 1
ATOM 4188 N N . PHE B 1 174 ? -9.648 -4.703 -8.539 1 87.62 174 PHE B N 1
ATOM 4189 C CA . PHE B 1 174 ? -10.055 -6.102 -8.414 1 87.62 174 PHE B CA 1
ATOM 4190 C C . PHE B 1 174 ? -11.305 -6.375 -9.242 1 87.62 174 PHE B C 1
ATOM 4192 O O . PHE B 1 174 ? -12.398 -5.938 -8.883 1 87.62 174 PHE B O 1
ATOM 4199 N N . ASP B 1 175 ? -11.109 -6.996 -10.328 1 88.31 175 ASP B N 1
ATOM 4200 C CA . ASP B 1 175 ? -12.258 -7.527 -11.047 1 88.31 175 ASP B CA 1
ATOM 4201 C C . ASP B 1 175 ? -12.719 -8.859 -10.445 1 88.31 175 ASP B C 1
ATOM 4203 O O . ASP B 1 175 ? -12.227 -9.922 -10.836 1 88.31 175 ASP B O 1
ATOM 4207 N N . VAL B 1 176 ? -13.68 -8.797 -9.594 1 89.19 176 VAL B N 1
ATOM 4208 C CA . VAL B 1 176 ? -14.039 -9.883 -8.695 1 89.19 176 VAL B CA 1
ATOM 4209 C C . VAL B 1 176 ? -14.438 -11.117 -9.5 1 89.19 176 VAL B C 1
ATOM 4211 O O . VAL B 1 176 ? -14 -12.234 -9.203 1 89.19 176 VAL B O 1
ATOM 4214 N N . ASN B 1 177 ? -15.188 -10.945 -10.508 1 91.62 177 ASN B N 1
ATOM 4215 C CA . ASN B 1 177 ? -15.656 -12.086 -11.297 1 91.62 177 ASN B CA 1
ATOM 4216 C C . ASN B 1 177 ? -14.555 -12.625 -12.195 1 91.62 177 ASN B C 1
ATOM 4218 O O . ASN B 1 177 ? -14.352 -13.844 -12.281 1 91.62 177 ASN B O 1
ATOM 4222 N N . ALA B 1 178 ? -13.844 -11.773 -12.852 1 95.31 178 ALA B N 1
ATOM 4223 C CA . ALA B 1 178 ? -12.797 -12.219 -13.773 1 95.31 178 ALA B CA 1
ATOM 4224 C C . ALA B 1 178 ? -11.695 -12.969 -13.031 1 95.31 178 ALA B C 1
ATOM 4226 O O . ALA B 1 178 ? -11.242 -14.023 -13.484 1 95.31 178 ALA B O 1
ATOM 4227 N N . ARG B 1 179 ? -11.328 -12.453 -11.914 1 96.69 179 ARG B N 1
ATOM 4228 C CA . ARG B 1 179 ? -10.234 -13.094 -11.188 1 96.69 179 ARG B CA 1
ATOM 4229 C C . ARG B 1 179 ? -10.695 -14.406 -10.562 1 96.69 179 ARG B C 1
ATOM 4231 O O . ARG B 1 179 ? -9.898 -15.344 -10.422 1 96.69 179 ARG B O 1
ATOM 4238 N N . ALA B 1 180 ? -11.984 -14.484 -10.18 1 97 180 ALA B N 1
ATOM 4239 C CA . ALA B 1 180 ? -12.5 -15.75 -9.664 1 97 180 ALA B CA 1
ATOM 4240 C C . ALA B 1 180 ? -12.398 -16.859 -10.719 1 97 180 ALA B C 1
ATOM 4242 O O . ALA B 1 180 ? -12.07 -18 -10.391 1 97 180 ALA B O 1
ATOM 4243 N N . LEU B 1 181 ? -12.656 -16.5 -11.883 1 98 181 LEU B N 1
ATOM 4244 C CA . LEU B 1 181 ? -12.516 -17.469 -12.977 1 98 181 LEU B CA 1
ATOM 4245 C C . LEU B 1 181 ? -11.047 -17.766 -13.25 1 98 181 LEU B C 1
ATOM 4247 O O . LEU B 1 181 ? -10.633 -18.922 -13.227 1 98 181 LEU B O 1
ATOM 4251 N N . ASP B 1 182 ? -10.227 -16.781 -13.422 1 98.75 182 ASP B N 1
ATOM 4252 C CA . ASP B 1 182 ? -8.859 -16.922 -13.914 1 98.75 182 ASP B CA 1
ATOM 4253 C C . ASP B 1 182 ? -7.949 -17.547 -12.859 1 98.75 182 ASP B C 1
ATOM 4255 O O . ASP B 1 182 ? -7.012 -18.266 -13.188 1 98.75 182 ASP B O 1
ATOM 4259 N N . TYR B 1 183 ? -8.172 -17.266 -11.57 1 98.88 183 TYR B N 1
ATOM 4260 C CA . TYR B 1 183 ? -7.164 -17.547 -10.562 1 98.88 183 TYR B CA 1
ATOM 4261 C C . TYR B 1 183 ? -7.477 -18.844 -9.828 1 98.88 183 TYR B C 1
ATOM 4263 O O . TYR B 1 183 ? -6.68 -19.328 -9.016 1 98.88 183 TYR B O 1
ATOM 4271 N N . THR B 1 184 ? -8.617 -19.484 -10.141 1 98.81 184 THR B N 1
ATOM 4272 C CA . THR B 1 184 ? -8.984 -20.672 -9.367 1 98.81 184 THR B CA 1
ATOM 4273 C C . THR B 1 184 ? -8.859 -21.938 -10.211 1 98.81 184 THR B C 1
ATOM 4275 O O . THR B 1 184 ? -9.086 -21.906 -11.422 1 98.81 184 THR B O 1
ATOM 4278 N N . PRO B 1 185 ? -8.453 -23.094 -9.594 1 98.5 185 PRO B N 1
ATOM 4279 C CA . PRO B 1 185 ? -8.523 -24.391 -10.281 1 98.5 185 PRO B CA 1
ATOM 4280 C C . PRO B 1 185 ? -9.961 -24.875 -10.484 1 98.5 185 PRO B C 1
ATOM 4282 O O . PRO B 1 185 ? -10.891 -24.312 -9.898 1 98.5 185 PRO B O 1
ATOM 4285 N N . VAL B 1 186 ? -10.07 -25.859 -11.336 1 98.19 186 VAL B N 1
ATOM 4286 C CA . VAL B 1 186 ? -11.375 -26.5 -11.461 1 98.19 186 VAL B CA 1
ATOM 4287 C C . VAL B 1 186 ? -11.844 -27 -10.094 1 98.19 186 VAL B C 1
ATOM 4289 O O . VAL B 1 186 ? -11.141 -27.766 -9.438 1 98.19 186 VAL B O 1
ATOM 4292 N N . PRO B 1 187 ? -13.023 -26.516 -9.734 1 97.75 187 PRO B N 1
ATOM 4293 C CA . PRO B 1 187 ? -13.469 -26.875 -8.383 1 97.75 187 PRO B CA 1
ATOM 4294 C C . PRO B 1 187 ? -13.688 -28.375 -8.219 1 97.75 187 PRO B C 1
ATOM 4296 O O . PRO B 1 187 ? -14.281 -29.016 -9.086 1 97.75 187 PRO B O 1
ATOM 4299 N N . ALA B 1 188 ? -13.227 -28.906 -7.117 1 95.19 188 ALA B N 1
ATOM 4300 C CA . ALA B 1 188 ? -13.406 -30.312 -6.77 1 95.19 188 ALA B CA 1
ATOM 4301 C C . ALA B 1 188 ? -14.43 -30.484 -5.648 1 95.19 188 ALA B C 1
ATOM 4303 O O . ALA B 1 188 ? -14.492 -31.531 -5 1 95.19 188 ALA B O 1
ATOM 4304 N N . GLY B 1 189 ? -15.148 -29.469 -5.371 1 92.94 189 GLY B N 1
ATOM 4305 C CA . GLY B 1 189 ? -16.188 -29.359 -4.363 1 92.94 189 GLY B CA 1
ATOM 4306 C C . GLY B 1 189 ? -16.844 -27.984 -4.32 1 92.94 189 GLY B C 1
ATOM 4307 O O . GLY B 1 189 ? -16.734 -27.219 -5.273 1 92.94 189 GLY B O 1
ATOM 4308 N N . ARG B 1 190 ? -17.641 -27.797 -3.168 1 94.38 190 ARG B N 1
ATOM 4309 C CA . ARG B 1 190 ? -18.203 -26.469 -2.977 1 94.38 190 ARG B CA 1
ATOM 4310 C C . ARG B 1 190 ? -17.094 -25.406 -2.936 1 94.38 190 ARG B C 1
ATOM 4312 O O . ARG B 1 190 ? -16.141 -25.531 -2.176 1 94.38 190 ARG B O 1
ATOM 4319 N N . THR B 1 191 ? -17.203 -24.391 -3.75 1 96.75 191 THR B N 1
ATOM 4320 C CA . THR B 1 191 ? -16.125 -23.422 -3.916 1 96.75 191 THR B CA 1
ATOM 4321 C C . THR B 1 191 ? -15.914 -22.625 -2.635 1 96.75 191 THR B C 1
ATOM 4323 O O . THR B 1 191 ? -14.781 -22.25 -2.307 1 96.75 191 THR B O 1
ATOM 4326 N N . GLY B 1 192 ? -17.031 -22.359 -1.915 1 93.88 192 GLY B N 1
ATOM 4327 C CA . GLY B 1 192 ? -17 -21.469 -0.765 1 93.88 192 GLY B CA 1
ATOM 4328 C C . GLY B 1 192 ? -17.062 -20 -1.145 1 93.88 192 GLY B C 1
ATOM 4329 O O . GLY B 1 192 ? -17.109 -19.141 -0.273 1 93.88 192 GLY B O 1
ATOM 4330 N N . ASP B 1 193 ? -16.969 -19.656 -2.439 1 92.94 193 ASP B N 1
ATOM 4331 C CA . ASP B 1 193 ? -17.062 -18.297 -2.939 1 92.94 193 ASP B CA 1
ATOM 4332 C C . ASP B 1 193 ? -18.516 -17.812 -2.938 1 92.94 193 ASP B C 1
ATOM 4334 O O . ASP B 1 193 ? -19.391 -18.422 -3.557 1 92.94 193 ASP B O 1
ATOM 4338 N N . GLN B 1 194 ? -18.797 -16.766 -2.232 1 85 194 GLN B N 1
ATOM 4339 C CA . GLN B 1 194 ? -20.172 -16.281 -2.066 1 85 194 GLN B CA 1
ATOM 4340 C C . GLN B 1 194 ? -20.484 -15.172 -3.064 1 85 194 GLN B C 1
ATOM 4342 O O . GLN B 1 194 ? -21.609 -14.672 -3.117 1 85 194 GLN B O 1
ATOM 4347 N N . PHE B 1 195 ? -19.562 -14.867 -3.889 1 83.31 195 PHE B N 1
ATOM 4348 C CA . PHE B 1 195 ? -19.719 -13.648 -4.68 1 83.31 195 PHE B CA 1
ATOM 4349 C C . PHE B 1 195 ? -19.703 -13.969 -6.172 1 83.31 195 PHE B C 1
ATOM 4351 O O . PHE B 1 195 ? -20.484 -13.398 -6.941 1 83.31 195 PHE B O 1
ATOM 4358 N N . SER B 1 196 ? -18.844 -14.828 -6.543 1 90.31 196 SER B N 1
ATOM 4359 C CA . SER B 1 196 ? -18.641 -15.102 -7.965 1 90.31 196 SER B CA 1
ATOM 4360 C C . SER B 1 196 ? -19.281 -16.422 -8.367 1 90.31 196 SER B C 1
ATOM 4362 O O . SER B 1 196 ? -19.328 -17.359 -7.566 1 90.31 196 SER B O 1
ATOM 4364 N N . SER B 1 197 ? -19.656 -16.484 -9.68 1 90.06 197 SER B N 1
ATOM 4365 C CA . SER B 1 197 ? -20.375 -17.672 -10.133 1 90.06 197 SER B CA 1
ATOM 4366 C C . SER B 1 197 ? -19.5 -18.562 -11.016 1 90.06 197 SER B C 1
ATOM 4368 O O . SER B 1 197 ? -19.812 -19.734 -11.227 1 90.06 197 SER B O 1
ATOM 4370 N N . GLU B 1 198 ? -18.5 -18.047 -11.594 1 95.38 198 GLU B N 1
ATOM 4371 C CA . GLU B 1 198 ? -17.641 -18.812 -12.492 1 95.38 198 GLU B CA 1
ATOM 4372 C C . GLU B 1 198 ? -16.234 -18.984 -11.914 1 95.38 198 GLU B C 1
ATOM 4374 O O . GLU B 1 198 ? -15.672 -18.031 -11.352 1 95.38 198 GLU B O 1
ATOM 4379 N N . HIS B 1 199 ? -15.688 -20.219 -12 1 98.06 199 HIS B N 1
ATOM 4380 C CA . HIS B 1 199 ? -14.375 -20.594 -11.484 1 98.06 199 HIS B CA 1
ATOM 4381 C C . HIS B 1 199 ? -13.688 -21.594 -12.391 1 98.06 199 HIS B C 1
ATOM 4383 O O . HIS B 1 199 ? -14.297 -22.109 -13.336 1 98.06 199 HIS B O 1
ATOM 4389 N N . GLY B 1 200 ? -12.383 -21.875 -12.195 1 98.5 200 GLY B N 1
ATOM 4390 C CA . GLY B 1 200 ? -11.734 -23.031 -12.805 1 98.5 200 GLY B CA 1
ATOM 4391 C C . GLY B 1 200 ? -10.883 -22.672 -14.008 1 98.5 200 GLY B C 1
ATOM 4392 O O . GLY B 1 200 ? -10.508 -23.531 -14.797 1 98.5 200 GLY B O 1
ATOM 4393 N N . GLY B 1 201 ? -10.539 -21.453 -14.188 1 98.69 201 GLY B N 1
ATOM 4394 C CA . GLY B 1 201 ? -9.828 -21.016 -15.383 1 98.69 201 GLY B CA 1
ATOM 4395 C C . GLY B 1 201 ? -8.328 -20.953 -15.188 1 98.69 201 GLY B C 1
ATOM 4396 O O . GLY B 1 201 ? -7.605 -20.422 -16.031 1 98.69 201 GLY B O 1
ATOM 4397 N N . ALA B 1 202 ? -7.77 -21.516 -14.148 1 98.75 202 ALA B N 1
ATOM 4398 C CA . ALA B 1 202 ? -6.367 -21.344 -13.781 1 98.75 202 ALA B CA 1
ATOM 4399 C C . ALA B 1 202 ? -5.441 -21.844 -14.883 1 98.75 202 ALA B C 1
ATOM 4401 O O . ALA B 1 202 ? -4.434 -21.203 -15.195 1 98.75 202 ALA B O 1
ATOM 4402 N N . ALA B 1 203 ? -5.777 -22.984 -15.484 1 98.56 203 ALA B N 1
ATOM 4403 C CA . ALA B 1 203 ? -4.926 -23.547 -16.531 1 98.56 203 ALA B CA 1
ATOM 4404 C C . ALA B 1 203 ? -4.883 -22.625 -17.75 1 98.56 203 ALA B C 1
ATOM 4406 O O . ALA B 1 203 ? -3.811 -22.375 -18.297 1 98.56 203 ALA B O 1
ATOM 4407 N N . ALA B 1 204 ? -6.012 -22.156 -18.141 1 98.81 204 ALA B N 1
ATOM 4408 C CA . ALA B 1 204 ? -6.086 -21.234 -19.281 1 98.81 204 ALA B CA 1
ATOM 4409 C C . ALA B 1 204 ? -5.355 -19.938 -18.984 1 98.81 204 ALA B C 1
ATOM 4411 O O . ALA B 1 204 ? -4.676 -19.375 -19.844 1 98.81 204 ALA B O 1
ATOM 4412 N N . PHE B 1 205 ? -5.5 -19.469 -17.797 1 98.88 205 PHE B N 1
ATOM 4413 C CA . PHE B 1 205 ? -4.844 -18.219 -17.422 1 98.88 205 PHE B CA 1
ATOM 4414 C C . PHE B 1 205 ? -3.328 -18.391 -17.406 1 98.88 205 PHE B C 1
ATOM 4416 O O . PHE B 1 205 ? -2.6 -17.5 -17.859 1 98.88 205 PHE B O 1
ATOM 4423 N N . LEU B 1 206 ? -2.846 -19.531 -16.891 1 98.88 206 LEU B N 1
ATOM 4424 C CA . LEU B 1 206 ? -1.412 -19.797 -16.938 1 98.88 206 LEU B CA 1
ATOM 4425 C C . LEU B 1 206 ? -0.9 -19.781 -18.375 1 98.88 206 LEU B C 1
ATOM 4427 O O . LEU B 1 206 ? 0.174 -19.25 -18.641 1 98.88 206 LEU B O 1
ATOM 4431 N N . LYS B 1 207 ? -1.664 -20.359 -19.25 1 98.81 207 LYS B N 1
ATOM 4432 C CA . LYS B 1 207 ? -1.288 -20.344 -20.656 1 98.81 207 LYS B CA 1
ATOM 4433 C C . LYS B 1 207 ? -1.233 -18.922 -21.203 1 98.81 207 LYS B C 1
ATOM 4435 O O . LYS B 1 207 ? -0.337 -18.578 -21.984 1 98.81 207 LYS B O 1
ATOM 4440 N N . PHE B 1 208 ? -2.188 -18.125 -20.781 1 98.88 208 PHE B N 1
ATOM 4441 C CA . PHE B 1 208 ? -2.15 -16.719 -21.188 1 98.88 208 PHE B CA 1
ATOM 4442 C C . PHE B 1 208 ? -0.847 -16.062 -20.734 1 98.88 208 PHE B C 1
ATOM 4444 O O . PHE B 1 208 ? -0.174 -15.406 -21.531 1 98.88 208 PHE B O 1
ATOM 4451 N N . LEU B 1 209 ? -0.468 -16.266 -19.484 1 98.88 209 LEU B N 1
ATOM 4452 C CA . LEU B 1 209 ? 0.736 -15.641 -18.938 1 98.88 209 LEU B CA 1
ATOM 4453 C C . LEU B 1 209 ? 1.979 -16.141 -19.672 1 98.88 209 LEU B C 1
ATOM 4455 O O . LEU B 1 209 ? 2.834 -15.336 -20.062 1 98.88 209 LEU B O 1
ATOM 4459 N N . THR B 1 210 ? 2.055 -17.453 -20 1 98.44 210 THR B N 1
ATOM 4460 C CA . THR B 1 210 ? 3.328 -18.078 -20.344 1 98.44 210 THR B CA 1
ATOM 4461 C C . THR B 1 210 ? 3.451 -18.234 -21.859 1 98.44 210 THR B C 1
ATOM 4463 O O . THR B 1 210 ? 4.559 -18.266 -22.391 1 98.44 210 THR B O 1
ATOM 4466 N N . GLU B 1 211 ? 2.32 -18.266 -22.531 1 98.56 211 GLU B N 1
ATOM 4467 C CA . GLU B 1 211 ? 2.375 -18.547 -23.953 1 98.56 211 GLU B CA 1
ATOM 4468 C C . GLU B 1 211 ? 1.993 -17.312 -24.766 1 98.56 211 GLU B C 1
ATOM 4470 O O . GLU B 1 211 ? 2.232 -17.266 -25.984 1 98.56 211 GLU B O 1
ATOM 4475 N N . GLU B 1 212 ? 1.402 -16.359 -24.156 1 98.75 212 GLU B N 1
ATOM 4476 C CA . GLU B 1 212 ? 1 -15.156 -24.906 1 98.75 212 GLU B CA 1
ATOM 4477 C C . GLU B 1 212 ? 1.706 -13.914 -24.359 1 98.75 212 GLU B C 1
ATOM 4479 O O . GLU B 1 212 ? 2.52 -13.312 -25.062 1 98.75 212 GLU B O 1
ATOM 4484 N N . LEU B 1 213 ? 1.503 -13.625 -23.125 1 98.75 213 LEU B N 1
ATOM 4485 C CA . LEU B 1 213 ? 1.978 -12.367 -22.578 1 98.75 213 LEU B CA 1
ATOM 4486 C C . LEU B 1 213 ? 3.498 -12.359 -22.453 1 98.75 213 LEU B C 1
ATOM 4488 O O . LEU B 1 213 ? 4.156 -11.406 -22.859 1 98.75 213 LEU B O 1
ATOM 4492 N N . ARG B 1 214 ? 4.074 -13.438 -21.875 1 98.62 214 ARG B N 1
ATOM 4493 C CA . ARG B 1 214 ? 5.516 -13.508 -21.656 1 98.62 214 ARG B CA 1
ATOM 4494 C C . ARG B 1 214 ? 6.277 -13.406 -22.969 1 98.62 214 ARG B C 1
ATOM 4496 O O . ARG B 1 214 ? 7.176 -12.57 -23.109 1 98.62 214 ARG B O 1
ATOM 4503 N N . PRO B 1 215 ? 5.887 -14.203 -24.016 1 98.25 215 PRO B N 1
ATOM 4504 C CA . PRO B 1 215 ? 6.609 -14.047 -25.266 1 98.25 215 PRO B CA 1
ATOM 4505 C C . PRO B 1 215 ? 6.441 -12.656 -25.875 1 98.25 215 PRO B C 1
ATOM 4507 O O . PRO B 1 215 ? 7.371 -12.133 -26.5 1 98.25 215 PRO B O 1
ATOM 4510 N N . LEU B 1 216 ? 5.316 -12.047 -25.734 1 98 216 LEU B N 1
ATOM 4511 C CA . LEU B 1 216 ? 5.105 -10.703 -26.266 1 98 216 LEU B CA 1
ATOM 4512 C C . LEU B 1 216 ? 6.07 -9.711 -25.625 1 98 216 LEU B C 1
ATOM 4514 O O . LEU B 1 216 ? 6.738 -8.953 -26.328 1 98 216 LEU B O 1
ATOM 4518 N N . ILE B 1 217 ? 6.145 -9.711 -24.344 1 97.69 217 ILE B N 1
ATOM 4519 C CA . ILE B 1 217 ? 6.992 -8.766 -23.625 1 97.69 217 ILE B CA 1
ATOM 4520 C C . ILE B 1 217 ? 8.461 -9.078 -23.906 1 97.69 217 ILE B C 1
ATOM 4522 O O . ILE B 1 217 ? 9.281 -8.172 -24.031 1 97.69 217 ILE B O 1
ATOM 4526 N N . ALA B 1 218 ? 8.812 -10.352 -24.047 1 97.12 218 ALA B N 1
ATOM 4527 C CA . ALA B 1 218 ? 10.188 -10.805 -24.234 1 97.12 218 ALA B CA 1
ATOM 4528 C C . ALA B 1 218 ? 10.742 -10.289 -25.562 1 97.12 218 ALA B C 1
ATOM 4530 O O . ALA B 1 218 ? 11.961 -10.234 -25.75 1 97.12 218 ALA B O 1
ATOM 4531 N N . ARG B 1 219 ? 9.914 -9.953 -26.469 1 96.25 219 ARG B N 1
ATOM 4532 C CA . ARG B 1 219 ? 10.359 -9.383 -27.734 1 96.25 219 ARG B CA 1
ATOM 4533 C C . ARG B 1 219 ? 11.07 -8.047 -27.531 1 96.25 219 ARG B C 1
ATOM 4535 O O . ARG B 1 219 ? 11.922 -7.656 -28.328 1 96.25 219 ARG B O 1
ATOM 4542 N N . TYR B 1 220 ? 10.773 -7.453 -26.438 1 94.81 220 TYR B N 1
ATOM 4543 C CA . TYR B 1 220 ? 11.273 -6.098 -26.234 1 94.81 220 TYR B CA 1
ATOM 4544 C C . TYR B 1 220 ? 12.211 -6.043 -25.031 1 94.81 220 TYR B C 1
ATOM 4546 O O . TYR B 1 220 ? 13.062 -5.152 -24.938 1 94.81 220 TYR B O 1
ATOM 4554 N N . PHE B 1 221 ? 11.977 -6.941 -24.141 1 95.44 221 PHE B N 1
ATOM 4555 C CA . PHE B 1 221 ? 12.789 -7.004 -22.938 1 95.44 221 PHE B CA 1
ATOM 4556 C C . PHE B 1 221 ? 13.336 -8.414 -22.719 1 95.44 221 PHE B C 1
ATOM 4558 O O . PHE B 1 221 ? 12.609 -9.312 -22.312 1 95.44 221 PHE B O 1
ATOM 4565 N N . PRO B 1 222 ? 14.68 -8.57 -23 1 95.94 222 PRO B N 1
ATOM 4566 C CA . PRO B 1 222 ? 15.242 -9.898 -22.703 1 95.94 222 PRO B CA 1
ATOM 4567 C C . PRO B 1 222 ? 15.062 -10.297 -21.234 1 95.94 222 PRO B C 1
ATOM 4569 O O . PRO B 1 222 ? 15.438 -9.539 -20.344 1 95.94 222 PRO B O 1
ATOM 4572 N N . MET B 1 223 ? 14.508 -11.438 -21 1 97.12 223 MET B N 1
ATOM 4573 C CA . MET B 1 223 ? 14.188 -11.875 -19.656 1 97.12 223 MET B CA 1
ATOM 4574 C C . MET B 1 223 ? 15.117 -13 -19.203 1 97.12 223 MET B C 1
ATOM 4576 O O . MET B 1 223 ? 15.508 -13.844 -20.016 1 97.12 223 MET B O 1
ATOM 4580 N N . ASN B 1 224 ? 15.477 -12.961 -17.922 1 96.44 224 ASN B N 1
ATOM 4581 C CA . ASN B 1 224 ? 16.203 -14.07 -17.328 1 96.44 224 ASN B CA 1
ATOM 4582 C C . ASN B 1 224 ? 15.305 -15.281 -17.109 1 96.44 224 ASN B C 1
ATOM 4584 O O . ASN B 1 224 ? 14.391 -15.242 -16.297 1 96.44 224 ASN B O 1
ATOM 4588 N N . PRO B 1 225 ? 15.5 -16.328 -17.812 1 95.56 225 PRO B N 1
ATOM 4589 C CA . PRO B 1 225 ? 14.594 -17.469 -17.719 1 95.56 225 PRO B CA 1
ATOM 4590 C C . PRO B 1 225 ? 14.625 -18.156 -16.359 1 95.56 225 PRO B C 1
ATOM 4592 O O . PRO B 1 225 ? 13.758 -18.984 -16.047 1 95.56 225 PRO B O 1
ATOM 4595 N N . ARG B 1 226 ? 15.57 -17.828 -15.523 1 95.25 226 ARG B N 1
ATOM 4596 C CA . ARG B 1 226 ? 15.719 -18.5 -14.234 1 95.25 226 ARG B CA 1
ATOM 4597 C C . ARG B 1 226 ? 15.258 -17.594 -13.094 1 95.25 226 ARG B C 1
ATOM 4599 O O . ARG B 1 226 ? 15.461 -17.922 -11.922 1 95.25 226 ARG B O 1
ATOM 4606 N N . GLN B 1 227 ? 14.68 -16.5 -13.477 1 96.19 227 GLN B N 1
ATOM 4607 C CA . GLN B 1 227 ? 14.312 -15.578 -12.406 1 96.19 227 GLN B CA 1
ATOM 4608 C C . GLN B 1 227 ? 12.977 -14.898 -12.711 1 96.19 227 GLN B C 1
ATOM 4610 O O . GLN B 1 227 ? 12.898 -13.664 -12.75 1 96.19 227 GLN B O 1
ATOM 4615 N N . HIS B 1 228 ? 12.008 -15.711 -12.828 1 98.19 228 HIS B N 1
ATOM 4616 C CA . HIS B 1 228 ? 10.625 -15.266 -12.891 1 98.19 228 HIS B CA 1
ATOM 4617 C C . HIS B 1 228 ? 9.93 -15.414 -11.547 1 98.19 228 HIS B C 1
ATOM 4619 O O . HIS B 1 228 ? 9.938 -16.5 -10.961 1 98.19 228 HIS B O 1
ATOM 4625 N N . SER B 1 229 ? 9.43 -14.328 -11.031 1 98.44 229 SER B N 1
ATOM 4626 C CA . SER B 1 229 ? 8.703 -14.32 -9.766 1 98.44 229 SER B CA 1
ATOM 4627 C C . SER B 1 229 ? 7.211 -14.07 -9.984 1 98.44 229 SER B C 1
ATOM 4629 O O . SER B 1 229 ? 6.832 -13.172 -10.742 1 98.44 229 SER B O 1
ATOM 4631 N N . LEU B 1 230 ? 6.371 -14.859 -9.414 1 98.88 230 LEU B N 1
ATOM 4632 C CA . LEU B 1 230 ? 4.922 -14.711 -9.469 1 98.88 230 LEU B CA 1
ATOM 4633 C C . LEU B 1 230 ? 4.375 -14.242 -8.117 1 98.88 230 LEU B C 1
ATOM 4635 O O . LEU B 1 230 ? 4.527 -14.938 -7.109 1 98.88 230 LEU B O 1
ATOM 4639 N N . PHE B 1 231 ? 3.812 -13.039 -8.102 1 98.75 231 PHE B N 1
ATOM 4640 C CA . PHE B 1 231 ? 3.166 -12.508 -6.91 1 98.75 231 PHE B CA 1
ATOM 4641 C C . PHE B 1 231 ? 1.649 -12.617 -7.023 1 98.75 231 PHE B C 1
ATOM 4643 O O . PHE B 1 231 ? 1.061 -12.148 -8 1 98.75 231 PHE B O 1
ATOM 4650 N N . GLY B 1 232 ? 1.066 -13.156 -5.996 1 98.81 232 GLY B N 1
ATOM 4651 C CA . GLY B 1 232 ? -0.383 -13.242 -5.93 1 98.81 232 GLY B CA 1
ATOM 4652 C C . GLY B 1 232 ? -0.933 -12.992 -4.535 1 98.81 232 GLY B C 1
ATOM 4653 O O . GLY B 1 232 ? -0.314 -13.383 -3.543 1 98.81 232 GLY B O 1
ATOM 4654 N N . PHE B 1 233 ? -2.139 -12.43 -4.453 1 98.12 233 PHE B N 1
ATOM 4655 C CA . PHE B 1 233 ? -2.871 -12.109 -3.232 1 98.12 233 PHE B CA 1
ATOM 4656 C C . PHE B 1 233 ? -4.258 -12.742 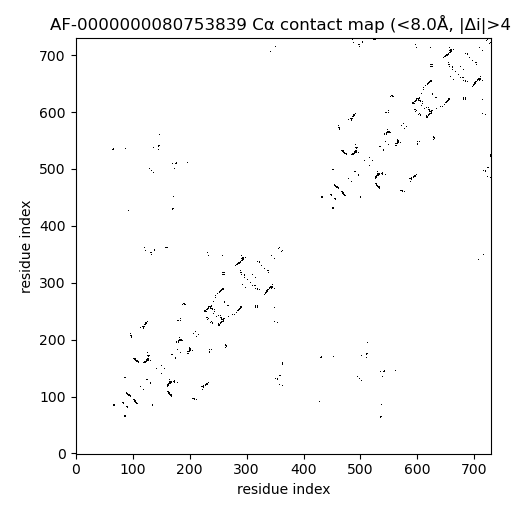-3.252 1 98.12 233 PHE B C 1
ATOM 4658 O O . PHE B 1 233 ? -4.984 -12.617 -4.238 1 98.12 233 PHE B O 1
ATOM 4665 N N . SER B 1 234 ? -4.641 -13.406 -2.092 1 98.12 234 SER B N 1
ATOM 4666 C CA . SER B 1 234 ? -5.961 -14.016 -1.997 1 98.12 234 SER B CA 1
ATOM 4667 C C . SER B 1 234 ? -6.164 -15.07 -3.08 1 98.12 234 SER B C 1
ATOM 4669 O O . SER B 1 234 ? -5.391 -16.016 -3.178 1 98.12 234 SER B O 1
ATOM 4671 N N . TYR B 1 235 ? -7.109 -14.844 -4 1 98.56 235 TYR B N 1
ATOM 4672 C CA . TYR B 1 235 ? -7.27 -15.758 -5.125 1 98.56 235 TYR B CA 1
ATOM 4673 C C . TYR B 1 235 ? -6.012 -15.789 -5.984 1 98.56 235 TYR B C 1
ATOM 4675 O O . TYR B 1 235 ? -5.641 -16.844 -6.516 1 98.56 235 TYR B O 1
ATOM 4683 N N . GLY B 1 236 ? -5.324 -14.633 -6.086 1 98.81 236 GLY B N 1
ATOM 4684 C CA . GLY B 1 236 ? -4.035 -14.641 -6.762 1 98.81 236 GLY B CA 1
ATOM 4685 C C . GLY B 1 236 ? -3 -15.5 -6.062 1 98.81 236 GLY B C 1
ATOM 4686 O O . GLY B 1 236 ? -2.172 -16.141 -6.715 1 98.81 236 GLY B O 1
ATOM 4687 N N . GLY B 1 237 ? -3.018 -15.453 -4.734 1 98.88 237 GLY B N 1
ATOM 4688 C CA . GLY B 1 237 ? -2.162 -16.344 -3.969 1 98.88 237 GLY B CA 1
ATOM 4689 C C . GLY B 1 237 ? -2.49 -17.812 -4.18 1 98.88 237 GLY B C 1
ATOM 4690 O O . GLY B 1 237 ? -1.59 -18.641 -4.266 1 98.88 237 GLY B O 1
ATOM 4691 N N . LEU B 1 238 ? -3.781 -18.125 -4.258 1 98.88 238 LEU B N 1
ATOM 4692 C CA . LEU B 1 238 ? -4.223 -19.469 -4.59 1 98.88 238 LEU B CA 1
ATOM 4693 C C . LEU B 1 238 ? -3.654 -19.922 -5.93 1 98.88 238 LEU B C 1
ATOM 4695 O O . LEU B 1 238 ? -3.129 -21.031 -6.051 1 98.88 238 LEU B O 1
ATOM 4699 N N . PHE B 1 239 ? -3.715 -19.047 -6.887 1 98.88 239 PHE B N 1
ATOM 4700 C CA . PHE B 1 239 ? -3.18 -19.344 -8.211 1 98.88 239 PHE B CA 1
ATOM 4701 C C . PHE B 1 239 ? -1.685 -19.625 -8.148 1 98.88 239 PHE B C 1
ATOM 4703 O O . PHE B 1 239 ? -1.196 -20.562 -8.781 1 98.88 239 PHE B O 1
ATOM 4710 N N . ALA B 1 240 ? -0.978 -18.812 -7.395 1 98.88 240 ALA B N 1
ATOM 4711 C CA . ALA B 1 240 ? 0.469 -18.969 -7.273 1 98.88 240 ALA B CA 1
ATOM 4712 C C . ALA B 1 240 ? 0.819 -20.344 -6.691 1 98.88 240 ALA B C 1
ATOM 4714 O O . ALA B 1 240 ? 1.655 -21.062 -7.242 1 98.88 240 ALA B O 1
ATOM 4715 N N . VAL B 1 241 ? 0.165 -20.719 -5.609 1 98.75 241 VAL B N 1
ATOM 4716 C CA . VAL B 1 241 ? 0.448 -22 -4.977 1 98.75 241 VAL B CA 1
ATOM 4717 C C . VAL B 1 241 ? 0.019 -23.141 -5.902 1 98.75 241 VAL B C 1
ATOM 4719 O O . VAL B 1 241 ? 0.741 -24.125 -6.062 1 98.75 241 VAL B O 1
ATOM 4722 N N . HIS B 1 242 ? -1.111 -22.984 -6.5 1 98.62 242 HIS B N 1
ATOM 4723 C CA . HIS B 1 242 ? -1.593 -23.984 -7.445 1 98.62 242 HIS B CA 1
ATOM 4724 C C . HIS B 1 242 ? -0.594 -24.188 -8.578 1 98.62 242 HIS B C 1
ATOM 4726 O O . HIS B 1 242 ? -0.289 -25.328 -8.938 1 98.62 242 HIS B O 1
ATOM 4732 N N . THR B 1 243 ? -0.127 -23.141 -9.141 1 98.62 243 THR B N 1
ATOM 4733 C CA . THR B 1 243 ? 0.838 -23.203 -10.234 1 98.62 243 THR B CA 1
ATOM 4734 C C . THR B 1 243 ? 2.123 -23.891 -9.781 1 98.62 243 THR B C 1
ATOM 4736 O O . THR B 1 243 ? 2.662 -24.734 -10.484 1 98.62 243 THR B O 1
ATOM 4739 N N . LEU B 1 244 ? 2.58 -23.516 -8.602 1 98.38 244 LEU B N 1
ATOM 4740 C CA . LEU B 1 244 ? 3.764 -24.156 -8.023 1 98.38 244 LEU B CA 1
ATOM 4741 C C . LEU B 1 244 ? 3.578 -25.672 -7.93 1 98.38 244 LEU B C 1
ATOM 4743 O O . LEU B 1 244 ? 4.496 -26.422 -8.242 1 98.38 244 LEU B O 1
ATOM 4747 N N . LEU B 1 245 ? 2.406 -26.125 -7.605 1 97.44 245 LEU B N 1
ATOM 4748 C CA . LEU B 1 245 ? 2.158 -27.531 -7.297 1 97.44 245 LEU B CA 1
ATOM 4749 C C . LEU B 1 245 ? 1.805 -28.312 -8.555 1 97.44 245 LEU B C 1
ATOM 4751 O O . LEU B 1 245 ? 1.813 -29.547 -8.555 1 97.44 245 LEU B O 1
ATOM 4755 N N . THR B 1 246 ? 1.495 -27.625 -9.625 1 96.62 246 THR B N 1
ATOM 4756 C CA . THR B 1 246 ? 1.011 -28.344 -10.805 1 96.62 246 THR B CA 1
ATOM 4757 C C . THR B 1 246 ? 1.943 -28.125 -11.992 1 96.62 246 THR B C 1
ATOM 4759 O O . THR B 1 246 ? 2.139 -29.016 -12.812 1 96.62 246 THR B O 1
ATOM 4762 N N . GLU B 1 247 ? 2.447 -26.922 -12.117 1 95.5 247 GLU B N 1
ATOM 4763 C CA . GLU B 1 247 ? 3.322 -26.531 -13.219 1 95.5 247 GLU B CA 1
ATOM 4764 C C . GLU B 1 247 ? 4.512 -25.719 -12.719 1 95.5 247 GLU B C 1
ATOM 4766 O O . GLU B 1 247 ? 4.668 -24.547 -13.086 1 95.5 247 GLU B O 1
ATOM 4771 N N . PRO B 1 248 ? 5.375 -26.344 -12 1 94.62 248 PRO B N 1
ATOM 4772 C CA . PRO B 1 248 ? 6.434 -25.609 -11.305 1 94.62 248 PRO B CA 1
ATOM 4773 C C . PRO B 1 248 ? 7.516 -25.094 -12.25 1 94.62 248 PRO B C 1
ATOM 4775 O O . PRO B 1 248 ? 8.422 -24.359 -11.828 1 94.62 248 PRO B O 1
ATOM 4778 N N . GLY B 1 249 ? 7.477 -25.25 -13.508 1 94.62 249 GLY B N 1
ATOM 4779 C CA . GLY B 1 249 ? 8.57 -24.953 -14.422 1 94.62 249 GLY B CA 1
ATOM 4780 C C . GLY B 1 249 ? 8.539 -23.531 -14.93 1 94.62 249 GLY B C 1
ATOM 4781 O O . GLY B 1 249 ? 9.523 -23.031 -15.484 1 94.62 249 GLY B O 1
ATOM 4782 N N . HIS B 1 250 ? 7.461 -22.812 -14.695 1 96.12 250 HIS B N 1
ATOM 4783 C CA . HIS B 1 250 ? 7.281 -21.531 -15.352 1 96.12 250 HIS B CA 1
ATOM 4784 C C . HIS B 1 250 ? 7.844 -20.391 -14.5 1 96.12 250 HIS B C 1
ATOM 4786 O O . HIS B 1 250 ? 8.219 -19.344 -15.031 1 96.12 250 HIS B O 1
ATOM 4792 N N . PHE B 1 251 ? 7.934 -20.547 -13.211 1 98.38 251 PHE B N 1
ATOM 4793 C CA . PHE B 1 251 ? 8.445 -19.547 -12.281 1 98.38 251 PHE B CA 1
ATOM 4794 C C . PHE B 1 251 ? 9.406 -20.172 -11.281 1 98.38 251 PHE B C 1
ATOM 4796 O O . PHE B 1 251 ? 9.32 -21.359 -10.992 1 98.38 251 PHE B O 1
ATOM 4803 N N . GLN B 1 252 ? 10.328 -19.391 -10.766 1 98.19 252 GLN B N 1
ATOM 4804 C CA . GLN B 1 252 ? 11.328 -19.859 -9.812 1 98.19 252 GLN B CA 1
ATOM 4805 C C . GLN B 1 252 ? 11.078 -19.297 -8.422 1 98.19 252 GLN B C 1
ATOM 4807 O O . GLN B 1 252 ? 11.625 -19.797 -7.43 1 98.19 252 GLN B O 1
ATOM 4812 N N . ARG B 1 253 ? 10.281 -18.234 -8.406 1 98.5 253 ARG B N 1
ATOM 4813 C CA . ARG B 1 253 ? 9.922 -17.609 -7.141 1 98.5 253 ARG B CA 1
ATOM 4814 C C . ARG B 1 253 ? 8.422 -17.328 -7.078 1 98.5 253 ARG B C 1
ATOM 4816 O O . ARG B 1 253 ? 7.836 -16.844 -8.055 1 98.5 253 ARG B O 1
ATOM 4823 N N . TYR B 1 254 ? 7.863 -17.672 -5.941 1 98.81 254 TYR B N 1
ATOM 4824 C CA . TYR B 1 254 ? 6.438 -17.484 -5.707 1 98.81 254 TYR B CA 1
ATOM 4825 C C . TYR B 1 254 ? 6.191 -16.734 -4.402 1 98.81 254 TYR B C 1
ATOM 4827 O O . TYR B 1 254 ? 6.762 -17.078 -3.363 1 98.81 254 TYR B O 1
ATOM 4835 N N . TRP B 1 255 ? 5.477 -15.695 -4.492 1 98.88 255 TRP B N 1
ATOM 4836 C CA . TRP B 1 255 ? 4.969 -15.023 -3.297 1 98.88 255 TRP B CA 1
ATOM 4837 C C . TRP B 1 255 ? 3.449 -15.125 -3.223 1 98.88 255 TRP B C 1
ATOM 4839 O O . TRP B 1 255 ? 2.742 -14.492 -4.008 1 98.88 255 TRP B O 1
ATOM 4849 N N . ALA B 1 256 ? 3.004 -15.898 -2.328 1 98.94 256 ALA B N 1
ATOM 4850 C CA . ALA B 1 256 ? 1.57 -16.062 -2.096 1 98.94 256 ALA B CA 1
ATOM 4851 C C . ALA B 1 256 ? 1.132 -15.336 -0.829 1 98.94 256 ALA B C 1
ATOM 4853 O O . ALA B 1 256 ? 1.34 -15.828 0.281 1 98.94 256 ALA B O 1
ATOM 4854 N N . ALA B 1 257 ? 0.487 -14.211 -1.008 1 98.75 257 ALA B N 1
ATOM 4855 C CA . ALA B 1 257 ? 0.003 -13.406 0.114 1 98.75 257 ALA B CA 1
ATOM 4856 C C . ALA B 1 257 ? -1.444 -13.758 0.451 1 98.75 257 ALA B C 1
ATOM 4858 O O . ALA B 1 257 ? -2.346 -13.547 -0.362 1 98.75 257 ALA B O 1
ATOM 4859 N N . SER B 1 258 ? -1.665 -14.266 1.636 1 98.75 258 SER B N 1
ATOM 4860 C CA . SER B 1 258 ? -2.979 -14.664 2.131 1 98.75 258 SER B CA 1
ATOM 4861 C C . SER B 1 258 ? -3.719 -15.523 1.111 1 98.75 258 SER B C 1
ATOM 4863 O O . SER B 1 258 ? -4.875 -15.242 0.779 1 98.75 258 SER B O 1
ATOM 4865 N N . PRO B 1 259 ? -3.109 -16.562 0.671 1 98.81 259 PRO B N 1
ATOM 4866 C CA . PRO B 1 259 ? -3.748 -17.375 -0.362 1 98.81 259 PRO B CA 1
ATOM 4867 C C . PRO B 1 259 ? -5.07 -17.984 0.102 1 98.81 259 PRO B C 1
ATOM 4869 O O . PRO B 1 259 ? -5.176 -18.438 1.244 1 98.81 259 PRO B O 1
ATOM 4872 N N . SER B 1 260 ? -6.035 -18.016 -0.742 1 98.56 260 SER B N 1
ATOM 4873 C CA . SER B 1 260 ? -7.355 -18.578 -0.466 1 98.56 260 SER B CA 1
ATOM 4874 C C . SER B 1 260 ? -7.34 -20.094 -0.547 1 98.56 260 SER B C 1
ATOM 4876 O O . SER B 1 260 ? -8.055 -20.688 -1.359 1 98.56 260 SER B O 1
ATOM 4878 N N . LEU B 1 261 ? -6.668 -20.75 0.372 1 98.56 261 LEU B N 1
ATOM 4879 C CA . LEU B 1 261 ? -6.496 -22.188 0.34 1 98.56 261 LEU B CA 1
ATOM 4880 C C . LEU B 1 261 ? -7.77 -22.906 0.788 1 98.56 261 LEU B C 1
ATOM 4882 O O . LEU B 1 261 ? -7.887 -24.125 0.646 1 98.56 261 LEU B O 1
ATOM 4886 N N . TRP B 1 262 ? -8.734 -22.094 1.312 1 98 262 TRP B N 1
ATOM 4887 C CA . TRP B 1 262 ? -10.039 -22.625 1.696 1 98 262 TRP B CA 1
ATOM 4888 C C . TRP B 1 262 ? -10.852 -23 0.465 1 98 262 TRP B C 1
ATOM 4890 O O . TRP B 1 262 ? -11.836 -23.75 0.567 1 98 262 TRP B O 1
ATOM 4900 N N . PHE B 1 263 ? -10.539 -22.562 -0.692 1 98.12 263 PHE B N 1
ATOM 4901 C CA . PHE B 1 263 ? -11.297 -22.734 -1.927 1 98.12 263 PHE B CA 1
ATOM 4902 C C . PHE B 1 263 ? -11.5 -24.203 -2.25 1 98.12 263 PHE B C 1
ATOM 4904 O O . PHE B 1 263 ? -10.578 -25.016 -2.1 1 98.12 263 PHE B O 1
ATOM 4911 N N . GLY B 1 264 ? -12.711 -24.547 -2.723 1 97.62 264 GLY B N 1
ATOM 4912 C CA . GLY B 1 264 ? -13 -25.906 -3.154 1 97.62 264 GLY B CA 1
ATOM 4913 C C . GLY B 1 264 ? -12.867 -26.922 -2.041 1 97.62 264 GLY B C 1
ATOM 4914 O O . GLY B 1 264 ? -12.281 -28 -2.238 1 97.62 264 GLY B O 1
ATOM 4915 N N . GLU B 1 265 ? -13.344 -26.438 -0.851 1 96.81 265 GLU B N 1
ATOM 4916 C CA . GLU B 1 265 ? -13.234 -27.297 0.33 1 96.81 265 GLU B CA 1
ATOM 4917 C C . GLU B 1 265 ? -11.797 -27.734 0.569 1 96.81 265 GLU B C 1
ATOM 4919 O O . GLU B 1 265 ? -11.523 -28.922 0.762 1 96.81 265 GLU B O 1
ATOM 4924 N N . ARG B 1 266 ? -10.867 -26.797 0.473 1 97.81 266 ARG B N 1
ATOM 4925 C CA . ARG B 1 266 ? -9.438 -26.984 0.735 1 97.81 266 ARG B CA 1
ATOM 4926 C C . ARG B 1 266 ? -8.836 -27.984 -0.246 1 97.81 266 ARG B C 1
ATOM 4928 O O . ARG B 1 266 ? -8.031 -28.828 0.142 1 97.81 266 ARG B O 1
ATOM 4935 N N . GLN B 1 267 ? -9.234 -27.891 -1.456 1 97.81 267 GLN B N 1
ATOM 4936 C CA . GLN B 1 267 ? -8.906 -28.906 -2.439 1 97.81 267 GLN B CA 1
ATOM 4937 C C . GLN B 1 267 ? -7.395 -29.016 -2.643 1 97.81 267 GLN B C 1
ATOM 4939 O O . GLN B 1 267 ? -6.859 -30.109 -2.826 1 97.81 267 GLN B O 1
ATOM 4944 N N . LEU B 1 268 ? -6.691 -27.891 -2.629 1 97.56 268 LEU B N 1
ATOM 4945 C CA . LEU B 1 268 ? -5.25 -27.953 -2.838 1 97.56 268 LEU B CA 1
ATOM 4946 C C . LEU B 1 268 ? -4.57 -28.719 -1.717 1 97.56 268 LEU B C 1
ATOM 4948 O O . LEU B 1 268 ? -3.674 -29.531 -1.972 1 97.56 268 LEU B O 1
ATOM 4952 N N . LEU B 1 269 ? -4.992 -28.484 -0.523 1 97.56 269 LEU B N 1
ATOM 4953 C CA . LEU B 1 269 ? -4.41 -29.172 0.616 1 97.56 269 LEU B CA 1
ATOM 4954 C C . LEU B 1 269 ? -4.797 -30.656 0.605 1 97.56 269 LEU B C 1
ATOM 4956 O O . LEU B 1 269 ? -3.986 -31.516 0.957 1 97.56 269 LEU B O 1
ATOM 4960 N N . ARG B 1 270 ? -6 -30.906 0.213 1 97.38 270 ARG B N 1
ATOM 4961 C CA . ARG B 1 270 ? -6.445 -32.281 0.121 1 97.38 270 ARG B CA 1
ATOM 4962 C C . ARG B 1 270 ? -5.656 -33.062 -0.937 1 97.38 270 ARG B C 1
ATOM 4964 O O . ARG B 1 270 ? -5.375 -34.25 -0.773 1 97.38 270 ARG B O 1
ATOM 4971 N N . GLN B 1 271 ? -5.219 -32.438 -1.913 1 96.75 271 GLN B N 1
ATOM 4972 C CA . GLN B 1 271 ? -4.52 -33.062 -3.031 1 96.75 271 GLN B CA 1
ATOM 4973 C C . GLN B 1 271 ? -3.012 -33.062 -2.803 1 96.75 271 GLN B C 1
ATOM 4975 O O . GLN B 1 271 ? -2.271 -33.719 -3.547 1 96.75 271 GLN B O 1
ATOM 4980 N N . LEU B 1 272 ? -2.57 -32.375 -1.811 1 97.31 272 LEU B N 1
ATOM 4981 C CA . LEU B 1 272 ? -1.147 -32.125 -1.61 1 97.31 272 LEU B CA 1
ATOM 4982 C C . LEU B 1 272 ? -0.379 -33.438 -1.469 1 97.31 272 LEU B C 1
ATOM 4984 O O . LEU B 1 272 ? 0.69 -33.594 -2.061 1 97.31 272 LEU B O 1
ATOM 4988 N N . PRO B 1 273 ? -0.908 -34.438 -0.725 1 96.38 273 PRO B N 1
ATOM 4989 C CA . PRO B 1 273 ? -0.142 -35.688 -0.597 1 96.38 273 PRO B CA 1
ATOM 4990 C C . PRO B 1 273 ? 0.144 -36.344 -1.945 1 96.38 273 PRO B C 1
ATOM 4992 O O . PRO B 1 273 ? 1.271 -36.781 -2.199 1 96.38 273 PRO B O 1
ATOM 4995 N N . GLU B 1 274 ? -0.792 -36.375 -2.771 1 95.88 274 GLU B N 1
ATOM 4996 C CA . GLU B 1 274 ? -0.6 -36.969 -4.098 1 95.88 274 GLU B CA 1
ATOM 4997 C C . GLU B 1 274 ? 0.348 -36.125 -4.941 1 95.88 274 GLU B C 1
ATOM 4999 O O . GLU B 1 274 ? 1.2 -36.656 -5.652 1 95.88 274 GLU B O 1
ATOM 5004 N N . ARG B 1 275 ? 0.216 -34.875 -4.848 1 95.38 275 ARG B N 1
ATOM 5005 C CA . ARG B 1 275 ? 1.067 -33.969 -5.613 1 95.38 275 ARG B CA 1
ATOM 5006 C C . ARG B 1 275 ? 2.527 -34.094 -5.188 1 95.38 275 ARG B C 1
ATOM 5008 O O . ARG B 1 275 ? 3.43 -34.031 -6.027 1 95.38 275 ARG B O 1
ATOM 5015 N N . LEU B 1 276 ? 2.766 -34.281 -3.926 1 95.81 276 LEU B N 1
ATOM 5016 C CA . LEU B 1 276 ? 4.113 -34.312 -3.371 1 95.81 276 LEU B CA 1
ATOM 5017 C C . LEU B 1 276 ? 4.867 -35.562 -3.875 1 95.81 276 LEU B C 1
ATOM 5019 O O . LEU B 1 276 ? 6.102 -35.562 -3.898 1 95.81 276 LEU B O 1
ATOM 5023 N N . GLU B 1 277 ? 4.156 -36.531 -4.336 1 94.56 277 GLU B N 1
ATOM 5024 C CA . GLU B 1 277 ? 4.785 -37.75 -4.836 1 94.56 277 GLU B CA 1
ATOM 5025 C C . GLU B 1 277 ? 5.449 -37.531 -6.191 1 94.56 277 GLU B C 1
ATOM 5027 O O . GLU B 1 277 ? 6.434 -38.188 -6.527 1 94.56 277 GLU B O 1
ATOM 5032 N N . THR B 1 278 ? 4.953 -36.656 -6.887 1 93.81 278 THR B N 1
ATOM 5033 C CA . THR B 1 278 ? 5.41 -36.5 -8.266 1 93.81 278 THR B CA 1
ATOM 5034 C C . THR B 1 278 ? 6.094 -35.156 -8.477 1 93.81 278 THR B C 1
ATOM 5036 O O . THR B 1 278 ? 6.805 -34.969 -9.461 1 93.81 278 THR B O 1
ATOM 5039 N N . LEU B 1 279 ? 5.918 -34.25 -7.613 1 95.12 279 LEU B N 1
ATOM 5040 C CA . LEU B 1 279 ? 6.398 -32.875 -7.75 1 95.12 279 LEU B CA 1
ATOM 5041 C C . LEU B 1 279 ? 7.922 -32.844 -7.723 1 95.12 279 LEU B C 1
ATOM 5043 O O . LEU B 1 279 ? 8.555 -33.469 -6.863 1 95.12 279 LEU B O 1
ATOM 5047 N N . ARG B 1 280 ? 8.484 -32.281 -8.789 1 95.19 280 ARG B N 1
ATOM 5048 C CA . ARG B 1 280 ? 9.93 -32.094 -8.898 1 95.19 280 ARG B CA 1
ATOM 5049 C C . ARG B 1 280 ? 10.266 -30.672 -9.367 1 95.19 280 ARG B C 1
ATOM 5051 O O . ARG B 1 280 ? 9.578 -30.109 -10.227 1 95.19 280 ARG B O 1
ATOM 5058 N N . PHE B 1 281 ? 11.312 -30.141 -8.789 1 96.5 281 PHE B N 1
ATOM 5059 C CA . PHE B 1 281 ? 11.812 -28.828 -9.18 1 96.5 281 PHE B CA 1
ATOM 5060 C C . PHE B 1 281 ? 13.18 -28.938 -9.844 1 96.5 281 PHE B C 1
ATOM 5062 O O . PHE B 1 281 ? 14.141 -29.375 -9.211 1 96.5 281 PHE B O 1
ATOM 5069 N N . GLU B 1 282 ? 13.25 -28.531 -11.07 1 94 282 GLU B N 1
ATOM 5070 C CA . GLU B 1 282 ? 14.5 -28.625 -11.828 1 94 282 GLU B CA 1
ATOM 5071 C C . GLU B 1 282 ? 15.461 -27.5 -11.453 1 94 282 G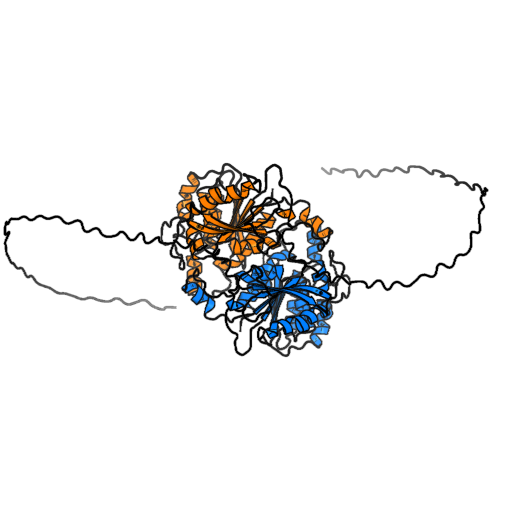LU B C 1
ATOM 5073 O O . GLU B 1 282 ? 16.672 -27.641 -11.602 1 94 282 GLU B O 1
ATOM 5078 N N . GLN B 1 283 ? 14.953 -26.438 -11.016 1 95.25 283 GLN B N 1
ATOM 5079 C CA . GLN B 1 283 ? 15.711 -25.266 -10.609 1 95.25 283 GLN B CA 1
ATOM 5080 C C . GLN B 1 283 ? 15.383 -24.859 -9.172 1 95.25 283 GLN B C 1
ATOM 5082 O O . GLN B 1 283 ? 14.328 -25.219 -8.648 1 95.25 283 GLN B O 1
ATOM 5087 N N . PRO B 1 284 ? 16.422 -24.141 -8.57 1 96.81 284 PRO B N 1
ATOM 5088 C CA . PRO B 1 284 ? 16.078 -23.609 -7.25 1 96.81 284 PRO B CA 1
ATOM 5089 C C . PRO B 1 284 ? 14.781 -22.797 -7.262 1 96.81 284 PRO B C 1
ATOM 5091 O O . PRO B 1 284 ? 14.617 -21.906 -8.102 1 96.81 284 PRO B O 1
ATOM 5094 N N . THR B 1 285 ? 13.867 -23.188 -6.445 1 98 285 THR B N 1
ATOM 5095 C CA . THR B 1 285 ? 12.547 -22.578 -6.363 1 98 285 THR B CA 1
ATOM 5096 C C . THR B 1 285 ? 12.258 -22.125 -4.941 1 98 285 THR B C 1
ATOM 5098 O O . THR B 1 285 ? 12.57 -22.812 -3.977 1 98 285 THR B O 1
ATOM 5101 N N . ARG B 1 286 ? 11.719 -20.875 -4.805 1 98.19 286 ARG B N 1
ATOM 5102 C CA . ARG B 1 286 ? 11.391 -20.297 -3.504 1 98.19 286 ARG B CA 1
ATOM 5103 C C . ARG B 1 286 ? 9.906 -19.984 -3.408 1 98.19 286 ARG B C 1
ATOM 5105 O O . ARG B 1 286 ? 9.336 -19.375 -4.316 1 98.19 286 ARG B O 1
ATOM 5112 N N . LEU B 1 287 ? 9.312 -20.406 -2.346 1 98.62 287 LEU B N 1
ATOM 5113 C CA . LEU B 1 287 ? 7.938 -20.047 -2.021 1 98.62 287 LEU B CA 1
ATOM 5114 C C . LEU B 1 287 ? 7.887 -19.219 -0.739 1 98.62 287 LEU B C 1
ATOM 5116 O O . LEU B 1 287 ? 8.312 -19.688 0.321 1 98.62 287 LEU B O 1
ATOM 5120 N N . MET B 1 288 ? 7.484 -17.984 -0.844 1 98.81 288 MET B N 1
ATOM 5121 C CA . MET B 1 288 ? 7.078 -17.172 0.299 1 98.81 288 MET B CA 1
ATOM 5122 C C . MET B 1 288 ? 5.566 -17.188 0.469 1 98.81 288 MET B C 1
ATOM 5124 O O . MET B 1 288 ? 4.828 -16.781 -0.435 1 98.81 288 MET B O 1
ATOM 5128 N N . ILE B 1 289 ? 5.113 -17.703 1.573 1 98.81 289 ILE B N 1
ATOM 5129 C CA . ILE B 1 289 ? 3.688 -17.719 1.875 1 98.81 289 ILE B CA 1
ATOM 5130 C C . ILE B 1 289 ? 3.414 -16.906 3.137 1 98.81 289 ILE B C 1
ATOM 5132 O O . ILE B 1 289 ? 4.062 -17.109 4.164 1 98.81 289 ILE B O 1
ATOM 5136 N N . THR B 1 290 ? 2.531 -15.883 3.033 1 98.69 290 THR B N 1
ATOM 5137 C CA . THR B 1 290 ? 2.285 -14.977 4.148 1 98.69 290 THR B CA 1
ATOM 5138 C C . THR B 1 290 ? 0.791 -14.867 4.438 1 98.69 290 THR B C 1
ATOM 5140 O O . THR B 1 290 ? -0.037 -15.102 3.555 1 98.69 290 THR B O 1
ATOM 5143 N N . VAL B 1 291 ? 0.45 -14.562 5.688 1 98.75 291 VAL B N 1
ATOM 5144 C CA . VAL B 1 291 ? -0.934 -14.359 6.105 1 98.75 291 VAL B CA 1
ATOM 5145 C C . VAL B 1 291 ? -0.979 -13.438 7.316 1 98.75 291 VAL B C 1
ATOM 5147 O O . VAL B 1 291 ? -0.038 -13.398 8.117 1 98.75 291 VAL B O 1
ATOM 5150 N N . GLY B 1 292 ? -1.976 -12.633 7.367 1 97.94 292 GLY B N 1
ATOM 5151 C CA . GLY B 1 292 ? -2.18 -11.797 8.547 1 97.94 292 GLY B CA 1
ATOM 5152 C C . GLY B 1 292 ? -2.918 -12.516 9.656 1 97.94 292 GLY B C 1
ATOM 5153 O O . GLY B 1 292 ? -3.953 -13.141 9.422 1 97.94 292 GLY B O 1
ATOM 5154 N N . LEU B 1 293 ? -2.422 -12.367 10.852 1 97.88 293 LEU B N 1
ATOM 5155 C CA . LEU B 1 293 ? -3.002 -13.07 11.992 1 97.88 293 LEU B CA 1
ATOM 5156 C C . LEU B 1 293 ? -4.461 -12.68 12.188 1 97.88 293 LEU B C 1
ATOM 5158 O O . LEU B 1 293 ? -5.293 -13.516 12.547 1 97.88 293 LEU B O 1
ATOM 5162 N N . ASP B 1 294 ? -4.828 -11.453 11.891 1 95.94 294 ASP B N 1
ATOM 5163 C CA . ASP B 1 294 ? -6.168 -10.93 12.141 1 95.94 294 ASP B CA 1
ATOM 5164 C C . ASP B 1 294 ? -7.164 -11.469 11.117 1 95.94 294 ASP B C 1
ATOM 5166 O O . ASP B 1 294 ? -8.367 -11.242 11.234 1 95.94 294 ASP B O 1
ATOM 5170 N N . GLU B 1 295 ? -6.691 -12.195 10.156 1 97 295 GLU B N 1
ATOM 5171 C CA . GLU B 1 295 ? -7.598 -12.797 9.18 1 97 295 GLU B CA 1
ATOM 5172 C C . GLU B 1 295 ? -8.414 -13.93 9.797 1 97 295 GLU B C 1
ATOM 5174 O O . GLU B 1 295 ? -9.43 -14.344 9.242 1 97 295 GLU B O 1
ATOM 5179 N N . GLN B 1 296 ? -7.926 -14.469 10.922 1 97 296 GLN B N 1
ATOM 5180 C CA . GLN B 1 296 ? -8.641 -15.539 11.602 1 97 296 GLN B CA 1
ATOM 5181 C C . GLN B 1 296 ? -8.727 -15.281 13.102 1 97 296 GLN B C 1
ATOM 5183 O O . GLN B 1 296 ? -9.688 -15.688 13.758 1 97 296 GLN B O 1
ATOM 5188 N N . TYR B 1 297 ? -7.754 -14.57 13.656 1 95.56 297 TYR B N 1
ATOM 5189 C CA . TYR B 1 297 ? -7.66 -14.352 15.094 1 95.56 297 TYR B CA 1
ATOM 5190 C C . TYR B 1 297 ? -7.535 -12.859 15.406 1 95.56 297 TYR B C 1
ATOM 5192 O O . TYR B 1 297 ? -6.609 -12.445 16.109 1 95.56 297 TYR B O 1
ATOM 5200 N N . PRO B 1 298 ? -8.484 -12.047 14.961 1 93.06 298 PRO B N 1
ATOM 5201 C CA . PRO B 1 298 ? -8.445 -10.633 15.344 1 93.06 298 PRO B CA 1
ATOM 5202 C C . PRO B 1 298 ? -8.688 -10.414 16.828 1 93.06 298 PRO B C 1
ATOM 5204 O O . PRO B 1 298 ? -9.148 -11.328 17.531 1 93.06 298 PRO B O 1
ATOM 5207 N N . ALA B 1 299 ? -8.297 -9.203 17.359 1 89.44 299 ALA B N 1
ATOM 5208 C CA . ALA B 1 299 ? -8.492 -8.867 18.766 1 89.44 299 ALA B CA 1
ATOM 5209 C C . ALA B 1 299 ? -9.969 -8.891 19.141 1 89.44 299 ALA B C 1
ATOM 5211 O O . ALA B 1 299 ? -10.328 -9.219 20.266 1 89.44 299 ALA B O 1
ATOM 5212 N N . SER B 1 300 ? -10.797 -8.461 18.172 1 89.94 300 SER B N 1
ATOM 5213 C CA . SER B 1 300 ? -12.242 -8.484 18.359 1 89.94 300 SER B CA 1
ATOM 5214 C C . SER B 1 300 ? -12.961 -8.797 17.047 1 89.94 300 SER B C 1
ATOM 5216 O O . SER B 1 300 ? -12.438 -8.523 15.969 1 89.94 300 SER B O 1
ATOM 5218 N N . PHE B 1 301 ? -14.117 -9.453 17.25 1 88.81 301 PHE B N 1
ATOM 5219 C CA . PHE B 1 301 ? -14.961 -9.758 16.094 1 88.81 301 PHE B CA 1
ATOM 5220 C C . PHE B 1 301 ? -16.125 -8.781 16 1 88.81 301 PHE B C 1
ATOM 5222 O O . PHE B 1 301 ? -16.766 -8.469 17.016 1 88.81 301 PHE B O 1
ATOM 5229 N N . PRO B 1 302 ? -16.359 -8.219 14.828 1 81.12 302 PRO B N 1
ATOM 5230 C CA . PRO B 1 302 ? -17.469 -7.285 14.703 1 81.12 302 PRO B CA 1
ATOM 5231 C C . PRO B 1 302 ? -18.828 -7.934 15 1 81.12 302 PRO B C 1
ATOM 5233 O O . PRO B 1 302 ? -19.75 -7.258 15.445 1 81.12 302 PRO B O 1
ATOM 5236 N N . SER B 1 303 ? -18.969 -9.242 14.578 1 89.38 303 SER B N 1
ATOM 5237 C CA . SER B 1 303 ? -20.203 -10 14.789 1 89.38 303 SER B CA 1
ATOM 5238 C C . SER B 1 303 ? -19.922 -11.492 14.93 1 89.38 303 SER B C 1
ATOM 5240 O O . SER B 1 303 ? -18.844 -11.961 14.562 1 89.38 303 SER B O 1
ATOM 5242 N N . GLU B 1 304 ? -20.859 -12.078 15.422 1 89.62 304 GLU B N 1
ATOM 5243 C CA . GLU B 1 304 ? -20.75 -13.531 15.539 1 89.62 304 GLU B CA 1
ATOM 5244 C C . GLU B 1 304 ? -20.719 -14.195 14.172 1 89.62 304 GLU B C 1
ATOM 5246 O O . GLU B 1 304 ? -20.016 -15.203 13.977 1 89.62 304 GLU B O 1
ATOM 5251 N N . GLU B 1 305 ? -21.469 -13.617 13.305 1 89.31 305 GLU B N 1
ATOM 5252 C CA . GLU B 1 305 ? -21.5 -14.141 11.945 1 89.31 305 GLU B CA 1
ATOM 5253 C C . GLU B 1 305 ? -20.125 -14.039 11.289 1 89.31 305 GLU B C 1
ATOM 5255 O O . GLU B 1 305 ? -19.656 -14.984 10.641 1 89.31 305 GLU B O 1
ATOM 5260 N N . GLN B 1 306 ? -19.5 -12.977 11.508 1 88.88 306 GLN B N 1
ATOM 5261 C CA . GLN B 1 306 ? -18.156 -12.797 10.953 1 88.88 306 GLN B CA 1
ATOM 5262 C C . GLN B 1 306 ? -17.156 -13.734 11.617 1 88.88 306 GLN B C 1
ATOM 5264 O O . GLN B 1 306 ? -16.25 -14.258 10.961 1 88.88 306 GLN B O 1
ATOM 5269 N N . LYS B 1 307 ? -17.328 -13.852 12.906 1 92.75 307 LYS B N 1
ATOM 5270 C CA . LYS B 1 307 ? -16.484 -14.789 13.625 1 92.75 307 LYS B CA 1
ATOM 5271 C C . LYS B 1 307 ? -16.609 -16.203 13.047 1 92.75 307 LYS B C 1
ATOM 5273 O O . LYS B 1 307 ? -15.594 -16.844 12.75 1 92.75 307 LYS B O 1
ATOM 5278 N N . ARG B 1 308 ? -17.781 -16.672 12.828 1 92.25 308 ARG B N 1
ATOM 5279 C CA . ARG B 1 308 ? -18.031 -18 12.273 1 92.25 308 ARG B CA 1
ATOM 5280 C C . ARG B 1 308 ? -17.438 -18.109 10.867 1 92.25 308 ARG B C 1
ATOM 5282 O O . ARG B 1 308 ? -16.812 -19.125 10.539 1 92.25 308 ARG B O 1
ATOM 5289 N N . HIS B 1 309 ? -17.609 -17.125 10.117 1 91.12 309 HIS B N 1
ATOM 5290 C CA . HIS B 1 309 ? -17.109 -17.125 8.75 1 91.12 309 HIS B CA 1
ATOM 5291 C C . HIS B 1 309 ? -15.586 -17.219 8.727 1 91.12 309 HIS B C 1
ATOM 5293 O O . HIS B 1 309 ? -15.023 -18.031 7.973 1 91.12 309 HIS B O 1
ATOM 5299 N N . MET B 1 310 ? -14.945 -16.438 9.547 1 92.31 310 MET B N 1
ATOM 5300 C CA . MET B 1 310 ? -13.484 -16.438 9.617 1 92.31 310 MET B CA 1
ATOM 5301 C C . MET B 1 310 ? -12.969 -17.797 10.094 1 92.31 310 MET B C 1
ATOM 5303 O O . MET B 1 310 ? -11.953 -18.281 9.602 1 92.31 310 MET B O 1
ATOM 5307 N N . GLN B 1 311 ? -13.688 -18.391 10.961 1 91.81 311 GLN B N 1
ATOM 5308 C CA . GLN B 1 311 ? -13.273 -19.688 11.492 1 91.81 311 GLN B CA 1
ATOM 5309 C C . GLN B 1 311 ? -13.492 -20.781 10.461 1 91.81 311 GLN B C 1
ATOM 5311 O O . GLN B 1 311 ? -12.711 -21.734 10.391 1 91.81 311 GLN B O 1
ATOM 5316 N N . GLU B 1 312 ? -14.531 -20.656 9.727 1 91.56 312 GLU B N 1
ATOM 5317 C CA . GLU B 1 312 ? -14.797 -21.625 8.664 1 91.56 312 GLU B CA 1
ATOM 5318 C C . GLU B 1 312 ? -13.742 -21.547 7.57 1 91.56 312 GLU B C 1
ATOM 5320 O O . GLU B 1 312 ? -13.281 -22.562 7.066 1 91.56 312 GLU B O 1
ATOM 5325 N N . ARG B 1 313 ? -13.375 -20.391 7.211 1 94 313 ARG B N 1
ATOM 5326 C CA . ARG B 1 313 ? -12.352 -20.188 6.191 1 94 313 ARG B CA 1
ATOM 5327 C C . ARG B 1 313 ? -10.984 -20.641 6.691 1 94 313 ARG B C 1
ATOM 5329 O O . ARG B 1 313 ? -10.188 -21.203 5.93 1 94 313 ARG B O 1
ATOM 5336 N N . ALA B 1 314 ? -10.703 -20.359 7.938 1 97.56 314 ALA B N 1
ATOM 5337 C CA . ALA B 1 314 ? -9.516 -20.812 8.672 1 97.56 314 ALA B CA 1
ATOM 5338 C C . ALA B 1 314 ? -8.242 -20.484 7.898 1 97.56 314 ALA B C 1
ATOM 5340 O O . ALA B 1 314 ? -7.355 -21.344 7.77 1 97.56 314 ALA B O 1
ATOM 5341 N N . ILE B 1 315 ? -8.148 -19.266 7.328 1 98.19 315 ILE B N 1
ATOM 5342 C CA . ILE B 1 315 ? -7.109 -18.938 6.363 1 98.19 315 ILE B CA 1
ATOM 5343 C C . ILE B 1 315 ? -5.738 -19.016 7.031 1 98.19 315 ILE B C 1
ATOM 5345 O O . ILE B 1 315 ? -4.781 -19.516 6.43 1 98.19 315 ILE B O 1
ATOM 5349 N N . VAL B 1 316 ? -5.59 -18.578 8.289 1 98.69 316 VAL B N 1
ATOM 5350 C CA . VAL B 1 316 ? -4.305 -18.609 8.984 1 98.69 316 VAL B CA 1
ATOM 5351 C C . VAL B 1 316 ? -3.877 -20.062 9.219 1 98.69 316 VAL B C 1
ATOM 5353 O O . VAL B 1 316 ? -2.746 -20.438 8.906 1 98.69 316 VAL B O 1
ATOM 5356 N N . ASP B 1 317 ? -4.777 -20.875 9.703 1 98.69 317 ASP B N 1
ATOM 5357 C CA . ASP B 1 317 ? -4.477 -22.266 9.992 1 98.69 317 ASP B CA 1
ATOM 5358 C C . ASP B 1 317 ? -4.117 -23.031 8.711 1 98.69 317 ASP B C 1
ATOM 5360 O O . ASP B 1 317 ? -3.229 -23.875 8.719 1 98.69 317 ASP B O 1
ATOM 5364 N N . LEU B 1 318 ? -4.777 -22.734 7.68 1 98.62 318 LEU B N 1
ATOM 5365 C CA . LEU B 1 318 ? -4.531 -23.422 6.418 1 98.62 318 LEU B CA 1
ATOM 5366 C C . LEU B 1 318 ? -3.17 -23.031 5.848 1 98.62 318 LEU B C 1
ATOM 5368 O O . LEU B 1 318 ? -2.465 -23.875 5.285 1 98.62 318 LEU B O 1
ATOM 5372 N N . VAL B 1 319 ? -2.805 -21.75 5.914 1 98.69 319 VAL B N 1
ATOM 5373 C CA . VAL B 1 319 ? -1.489 -21.312 5.457 1 98.69 319 VAL B CA 1
ATOM 5374 C C . VAL B 1 319 ? -0.402 -22 6.285 1 98.69 319 VAL B C 1
ATOM 5376 O O . VAL B 1 319 ? 0.58 -22.5 5.738 1 98.69 319 VAL B O 1
ATOM 5379 N N . ARG B 1 320 ? -0.622 -22.078 7.617 1 98.5 320 ARG B N 1
ATOM 5380 C CA . ARG B 1 320 ? 0.313 -22.781 8.492 1 98.5 320 ARG B CA 1
ATOM 5381 C C . ARG B 1 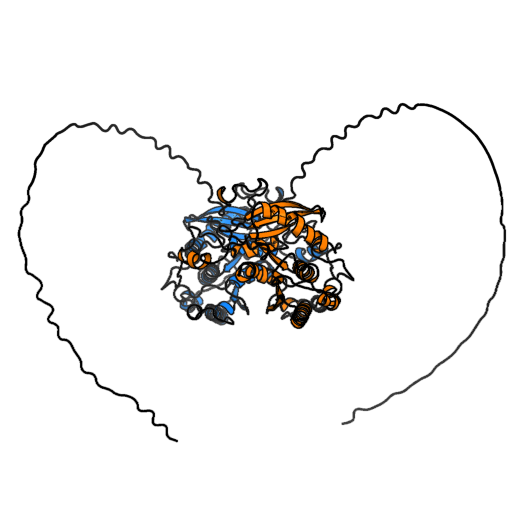320 ? 0.443 -24.25 8.102 1 98.5 320 ARG B C 1
ATOM 5383 O O . ARG B 1 320 ? 1.553 -24.781 8.023 1 98.5 320 ARG B O 1
ATOM 5390 N N . ASP B 1 321 ? -0.661 -24.828 7.879 1 98.44 321 ASP B N 1
ATOM 5391 C CA . ASP B 1 321 ? -0.679 -26.25 7.527 1 98.44 321 ASP B CA 1
ATOM 5392 C C . ASP B 1 321 ? 0.033 -26.5 6.199 1 98.44 321 ASP B C 1
ATOM 5394 O O . ASP B 1 321 ? 0.854 -27.406 6.09 1 98.44 321 ASP B O 1
ATOM 5398 N N . ALA B 1 322 ? -0.26 -25.703 5.188 1 98.5 322 ALA B N 1
ATOM 5399 C CA . ALA B 1 322 ? 0.383 -25.844 3.885 1 98.5 322 ALA B CA 1
ATOM 5400 C C . ALA B 1 322 ? 1.898 -25.703 4.004 1 98.5 322 ALA B C 1
ATOM 5402 O O . ALA B 1 322 ? 2.645 -26.531 3.465 1 98.5 322 ALA B O 1
ATOM 5403 N N . ALA B 1 323 ? 2.312 -24.656 4.68 1 98.25 323 ALA B N 1
ATOM 5404 C CA . ALA B 1 323 ? 3.742 -24.422 4.852 1 98.25 323 ALA B CA 1
ATOM 5405 C C . ALA B 1 323 ? 4.414 -25.578 5.566 1 98.25 323 ALA B C 1
ATOM 5407 O O . ALA B 1 323 ? 5.473 -26.062 5.137 1 98.25 323 ALA B O 1
ATOM 5408 N N . ARG B 1 324 ? 3.785 -26.047 6.66 1 98 324 ARG B N 1
ATOM 5409 C CA . ARG B 1 324 ? 4.328 -27.156 7.434 1 98 324 ARG B CA 1
ATOM 5410 C C . ARG B 1 324 ? 4.484 -28.391 6.562 1 98 324 ARG B C 1
ATOM 5412 O O . ARG B 1 324 ? 5.531 -29.047 6.594 1 98 324 ARG B O 1
ATOM 5419 N N . ARG B 1 325 ? 3.518 -28.734 5.801 1 97.88 325 ARG B N 1
ATOM 5420 C CA . ARG B 1 325 ? 3.531 -29.938 4.973 1 97.88 325 ARG B CA 1
ATOM 5421 C C . ARG B 1 325 ? 4.57 -29.828 3.861 1 97.88 325 ARG B C 1
ATOM 5423 O O . ARG B 1 325 ? 5.281 -30.781 3.568 1 97.88 325 ARG B O 1
ATOM 5430 N N . LEU B 1 326 ? 4.637 -28.672 3.207 1 98.06 326 LEU B N 1
ATOM 5431 C CA . LEU B 1 326 ? 5.613 -28.469 2.143 1 98.06 326 LEU B CA 1
ATOM 5432 C C . LEU B 1 326 ? 7.035 -28.516 2.693 1 98.06 326 LEU B C 1
ATOM 5434 O O . LEU B 1 326 ? 7.922 -29.109 2.076 1 98.06 326 LEU B O 1
ATOM 5438 N N . GLU B 1 327 ? 7.215 -27.922 3.859 1 97 327 GLU B N 1
ATOM 5439 C CA . GLU B 1 327 ? 8.531 -27.953 4.492 1 97 327 GLU B CA 1
ATOM 5440 C C . GLU B 1 327 ? 8.906 -29.375 4.902 1 97 327 GLU B C 1
ATOM 5442 O O . GLU B 1 327 ? 10.055 -29.797 4.711 1 97 327 GLU B O 1
ATOM 5447 N N . ALA B 1 328 ? 7.961 -30.047 5.445 1 96.5 328 ALA B N 1
ATOM 5448 C CA . ALA B 1 328 ? 8.203 -31.391 5.934 1 96.5 328 ALA B CA 1
ATOM 5449 C C . ALA B 1 328 ? 8.555 -32.344 4.785 1 96.5 328 ALA B C 1
ATOM 5451 O O . ALA B 1 328 ? 9.258 -33.344 4.984 1 96.5 328 ALA B O 1
ATOM 5452 N N . ALA B 1 329 ? 8.086 -32.062 3.604 1 96.44 329 ALA B N 1
ATOM 5453 C CA . ALA B 1 329 ? 8.328 -32.906 2.441 1 96.44 329 ALA B CA 1
ATOM 5454 C C . ALA B 1 329 ? 9.789 -32.844 2.01 1 96.44 329 ALA B C 1
ATOM 5456 O O . ALA B 1 329 ? 10.281 -33.719 1.297 1 96.44 329 ALA B O 1
ATOM 5457 N N . ARG B 1 330 ? 10.523 -31.719 2.355 1 95.44 330 ARG B N 1
ATOM 5458 C CA . ARG B 1 330 ? 11.945 -31.547 2.076 1 95.44 330 ARG B CA 1
ATOM 5459 C C . ARG B 1 330 ? 12.25 -31.797 0.606 1 95.44 330 ARG B C 1
ATOM 5461 O O . ARG B 1 330 ? 13.188 -32.531 0.283 1 95.44 330 ARG B O 1
ATOM 5468 N N . LEU B 1 331 ? 11.414 -31.375 -0.258 1 96.88 331 LEU B N 1
ATOM 5469 C CA . LEU B 1 331 ? 11.641 -31.531 -1.69 1 96.88 331 LEU B CA 1
ATOM 5470 C C . LEU B 1 331 ? 12.93 -30.844 -2.119 1 96.88 331 LEU B C 1
ATOM 5472 O O . LEU B 1 331 ? 13.172 -29.688 -1.771 1 96.88 331 LEU B O 1
ATOM 5476 N N . PRO B 1 332 ? 13.711 -31.562 -2.881 1 96.75 332 PRO B N 1
ATOM 5477 C CA . PRO B 1 332 ? 14.93 -30.922 -3.385 1 96.75 332 PRO B CA 1
ATOM 5478 C C . PRO B 1 332 ? 14.641 -29.641 -4.18 1 96.75 332 PRO B C 1
ATOM 5480 O O . PRO B 1 332 ? 13.656 -29.594 -4.922 1 96.75 332 PRO B O 1
ATOM 5483 N N . ASN B 1 333 ? 15.383 -28.578 -3.973 1 97.25 333 ASN B N 1
ATOM 5484 C CA . ASN B 1 333 ? 15.391 -27.328 -4.715 1 97.25 333 ASN B CA 1
ATOM 5485 C C . ASN B 1 333 ? 14.203 -26.453 -4.34 1 97.25 333 ASN B C 1
ATOM 5487 O O . ASN B 1 333 ? 13.969 -25.406 -4.961 1 97.25 333 ASN B O 1
ATOM 5491 N N . LEU B 1 334 ? 13.406 -26.875 -3.361 1 98.06 334 LEU B N 1
ATOM 5492 C CA . LEU B 1 334 ? 12.305 -26.031 -2.918 1 98.06 334 LEU B CA 1
ATOM 5493 C C . LEU B 1 334 ? 12.586 -25.453 -1.532 1 98.06 334 LEU B C 1
ATOM 5495 O O . LEU B 1 334 ? 12.82 -26.203 -0.583 1 98.06 334 LEU B O 1
ATOM 5499 N N . GLN B 1 335 ? 12.641 -24.203 -1.438 1 98 335 GLN B N 1
ATOM 5500 C CA . GLN B 1 335 ? 12.703 -23.5 -0.162 1 98 335 GLN B CA 1
ATOM 5501 C C . GLN B 1 335 ? 11.367 -22.828 0.161 1 98 335 GLN B C 1
ATOM 5503 O O . GLN B 1 335 ? 10.852 -22.047 -0.633 1 98 335 GLN B O 1
ATOM 5508 N N . VAL B 1 336 ? 10.828 -23.188 1.277 1 98.25 336 VAL B N 1
ATOM 5509 C CA . VAL B 1 336 ? 9.555 -22.625 1.709 1 98.25 336 VAL B CA 1
ATOM 5510 C C . VAL B 1 336 ? 9.758 -21.734 2.922 1 98.25 336 VAL B C 1
ATOM 5512 O O . VAL B 1 336 ? 10.445 -22.109 3.875 1 98.25 336 VAL B O 1
ATOM 5515 N N . THR B 1 337 ? 9.305 -20.5 2.895 1 97.88 337 THR B N 1
ATOM 5516 C CA . THR B 1 337 ? 9.25 -19.578 4.02 1 97.88 337 THR B CA 1
ATOM 5517 C C . THR B 1 337 ? 7.816 -19.125 4.27 1 97.88 337 THR B C 1
ATOM 5519 O O . THR B 1 337 ? 7.105 -18.75 3.338 1 97.88 337 THR B O 1
ATOM 5522 N N . ALA B 1 338 ? 7.41 -19.266 5.488 1 98.19 338 ALA B N 1
ATOM 5523 C CA . ALA B 1 338 ? 6.07 -18.844 5.871 1 98.19 338 ALA B CA 1
ATOM 5524 C C . ALA B 1 338 ? 6.125 -17.766 6.945 1 98.19 338 ALA B C 1
ATOM 5526 O O . ALA B 1 338 ? 6.973 -17.812 7.844 1 98.19 338 ALA B O 1
ATOM 5527 N N . ARG B 1 339 ? 5.219 -16.797 6.828 1 97.12 339 ARG B N 1
ATOM 5528 C CA . ARG B 1 339 ? 5.125 -15.734 7.82 1 97.12 339 ARG B CA 1
ATOM 5529 C C . ARG B 1 339 ? 3.674 -15.461 8.195 1 97.12 339 ARG B C 1
ATOM 5531 O O . ARG B 1 339 ? 2.826 -15.273 7.324 1 97.12 339 ARG B O 1
ATOM 5538 N N . VAL B 1 340 ? 3.422 -15.523 9.477 1 98.12 340 VAL B N 1
ATOM 5539 C CA . VAL B 1 340 ? 2.172 -15.031 10.039 1 98.12 340 VAL B CA 1
ATOM 5540 C C . VAL B 1 340 ? 2.398 -13.656 10.672 1 98.12 340 VAL B C 1
ATOM 5542 O O . VAL B 1 340 ? 3.092 -13.547 11.688 1 98.12 340 VAL B O 1
ATOM 5545 N N . VAL B 1 341 ? 1.816 -12.656 10.148 1 96.75 341 VAL B N 1
ATOM 5546 C CA . VAL B 1 341 ? 2.141 -11.289 10.547 1 96.75 341 VAL B CA 1
ATOM 5547 C C . VAL B 1 341 ? 1.105 -10.789 11.555 1 96.75 341 VAL B C 1
ATOM 5549 O O . VAL B 1 341 ? -0.092 -10.766 11.258 1 96.75 341 VAL B O 1
ATOM 5552 N N . PRO B 1 342 ? 1.543 -10.336 12.734 1 95.62 342 PRO B N 1
ATOM 5553 C CA . PRO B 1 342 ? 0.6 -9.891 13.766 1 95.62 342 PRO B CA 1
ATOM 5554 C C . PRO B 1 342 ? -0.118 -8.594 13.391 1 95.62 342 PRO B C 1
ATOM 5556 O O . PRO B 1 342 ? 0.459 -7.738 12.711 1 95.62 342 PRO B O 1
ATOM 5559 N N . GLU B 1 343 ? -1.396 -8.469 13.797 1 93.88 343 GLU B N 1
ATOM 5560 C CA . GLU B 1 343 ? -2.238 -7.277 13.711 1 93.88 343 GLU B CA 1
ATOM 5561 C C . GLU B 1 343 ? -2.418 -6.832 12.258 1 93.88 343 GLU B C 1
ATOM 5563 O O . GLU B 1 343 ? -2.473 -5.633 11.977 1 93.88 343 GLU B O 1
ATOM 5568 N N . GLN B 1 344 ? -2.309 -7.809 11.375 1 95.19 344 GLN B N 1
ATOM 5569 C CA . GLN B 1 344 ? -2.572 -7.551 9.969 1 95.19 344 GLN B CA 1
ATOM 5570 C C . GLN B 1 344 ? -3.795 -8.328 9.484 1 95.19 344 GLN B C 1
ATOM 5572 O O . GLN B 1 344 ? -3.965 -9.5 9.82 1 95.19 344 GLN B O 1
ATOM 5577 N N . ASP B 1 345 ? -4.676 -7.602 8.797 1 93.5 345 ASP B N 1
ATOM 5578 C CA . ASP B 1 345 ? -5.852 -8.25 8.219 1 93.5 345 ASP B CA 1
ATOM 5579 C C . ASP B 1 345 ? -5.617 -8.609 6.754 1 93.5 345 ASP B C 1
ATOM 5581 O O . ASP B 1 345 ? -4.484 -8.562 6.27 1 93.5 345 ASP B O 1
ATOM 5585 N N . HIS B 1 346 ? -6.684 -9.031 6.07 1 93.38 346 HIS B N 1
ATOM 5586 C CA . HIS B 1 346 ? -6.586 -9.602 4.73 1 93.38 346 HIS B CA 1
ATOM 5587 C C . HIS B 1 346 ? -5.977 -8.602 3.754 1 93.38 346 HIS B C 1
ATOM 5589 O O . HIS B 1 346 ? -4.988 -8.906 3.082 1 93.38 346 HIS B O 1
ATOM 5595 N N . LEU B 1 347 ? -6.41 -7.375 3.703 1 90.81 347 LEU B N 1
ATOM 5596 C CA . LEU B 1 347 ? -5.93 -6.379 2.752 1 90.81 347 LEU B CA 1
ATOM 5597 C C . LEU B 1 347 ? -4.527 -5.91 3.121 1 90.81 347 LEU B C 1
ATOM 5599 O O . LEU B 1 347 ? -3.73 -5.574 2.244 1 90.81 347 LEU B O 1
ATOM 5603 N N . ASP B 1 348 ? -4.211 -5.895 4.426 1 93.19 348 ASP B N 1
ATOM 5604 C CA . ASP B 1 348 ? -2.863 -5.539 4.852 1 93.19 348 ASP B CA 1
ATOM 5605 C C . ASP B 1 348 ? -1.819 -6.43 4.184 1 93.19 348 ASP B C 1
ATOM 5607 O O . ASP B 1 348 ? -0.714 -5.977 3.879 1 93.19 348 ASP B O 1
ATOM 5611 N N . MET B 1 349 ? -2.229 -7.602 3.906 1 96.19 349 MET B N 1
ATOM 5612 C CA . MET B 1 349 ? -1.248 -8.562 3.406 1 96.19 349 MET B CA 1
ATOM 5613 C C . MET B 1 349 ? -0.959 -8.328 1.928 1 96.19 349 MET B C 1
ATOM 5615 O O . MET B 1 349 ? 0.089 -8.734 1.423 1 96.19 349 MET B O 1
ATOM 5619 N N . LEU B 1 350 ? -1.913 -7.738 1.201 1 94.56 350 LEU B N 1
ATOM 5620 C CA . LEU B 1 350 ? -1.599 -7.273 -0.145 1 94.56 350 LEU B CA 1
ATOM 5621 C C . LEU B 1 350 ? -0.458 -6.262 -0.117 1 94.56 350 LEU B C 1
ATOM 5623 O O . LEU B 1 350 ? 0.52 -6.398 -0.854 1 94.56 350 LEU B O 1
ATOM 5627 N N . MET B 1 351 ? -0.542 -5.34 0.748 1 91.31 351 MET B N 1
ATOM 5628 C CA . MET B 1 351 ? 0.428 -4.254 0.853 1 91.31 351 MET B CA 1
ATOM 5629 C C . MET B 1 351 ? 1.768 -4.77 1.367 1 91.31 351 MET B C 1
ATOM 5631 O O . MET B 1 351 ? 2.82 -4.426 0.826 1 91.31 351 MET B O 1
ATOM 5635 N N . HIS B 1 352 ? 1.653 -5.598 2.385 1 93.75 352 HIS B N 1
ATOM 5636 C CA . HIS B 1 352 ? 2.84 -6.227 2.953 1 93.75 352 HIS B CA 1
ATOM 5637 C C . HIS B 1 352 ? 3.635 -6.969 1.884 1 93.75 352 HIS B C 1
ATOM 5639 O O . HIS B 1 352 ? 4.848 -6.785 1.765 1 93.75 352 HIS B O 1
ATOM 5645 N N . GLY B 1 353 ? 2.959 -7.711 1.097 1 96.06 353 GLY B N 1
ATOM 5646 C CA . GLY B 1 353 ? 3.607 -8.539 0.092 1 96.06 353 GLY B CA 1
ATOM 5647 C C . GLY B 1 353 ? 4.066 -7.754 -1.122 1 96.06 353 GLY B C 1
ATOM 5648 O O . GLY B 1 353 ? 5.184 -7.949 -1.605 1 96.06 353 GLY B O 1
ATOM 5649 N N . ALA B 1 354 ? 3.199 -6.875 -1.669 1 93.62 354 ALA B N 1
ATOM 5650 C CA . ALA B 1 354 ? 3.486 -6.148 -2.904 1 93.62 354 ALA B CA 1
ATOM 5651 C C . ALA B 1 354 ? 4.754 -5.312 -2.77 1 93.62 354 ALA B C 1
ATOM 5653 O O . ALA B 1 354 ? 5.547 -5.215 -3.709 1 93.62 354 ALA B O 1
ATOM 5654 N N . ARG B 1 355 ? 4.934 -4.762 -1.65 1 90.25 355 ARG B N 1
ATOM 5655 C CA . ARG B 1 355 ? 6.137 -3.969 -1.418 1 90.25 355 ARG B CA 1
ATOM 5656 C C . ARG B 1 355 ? 7.363 -4.863 -1.295 1 90.25 355 ARG B C 1
ATOM 5658 O O . ARG B 1 355 ? 8.367 -4.645 -1.973 1 90.25 355 ARG B O 1
ATOM 5665 N N . ARG B 1 356 ? 7.285 -5.891 -0.511 1 93.75 356 ARG B N 1
ATOM 5666 C CA . ARG B 1 356 ? 8.438 -6.695 -0.119 1 93.75 356 ARG B CA 1
ATOM 5667 C C . ARG B 1 356 ? 8.891 -7.602 -1.261 1 93.75 356 ARG B C 1
ATOM 5669 O O . ARG B 1 356 ? 10.07 -7.941 -1.363 1 93.75 356 ARG B O 1
ATOM 5676 N N . VAL B 1 357 ? 7.938 -7.988 -2.092 1 96.12 357 VAL B N 1
ATOM 5677 C CA . VAL B 1 357 ? 8.336 -8.836 -3.209 1 96.12 357 VAL B CA 1
ATOM 5678 C C . VAL B 1 357 ? 9.297 -8.07 -4.125 1 96.12 357 VAL B C 1
ATOM 5680 O O . VAL B 1 357 ? 10.211 -8.656 -4.707 1 96.12 357 VAL B O 1
ATOM 5683 N N . VAL B 1 358 ? 9.102 -6.793 -4.246 1 91.19 358 VAL B N 1
ATOM 5684 C CA . VAL B 1 358 ? 9.953 -5.949 -5.082 1 91.19 358 VAL B CA 1
ATOM 5685 C C . VAL B 1 358 ? 11.242 -5.625 -4.336 1 91.19 358 VAL B C 1
ATOM 5687 O O . VAL B 1 358 ? 12.336 -5.766 -4.887 1 91.19 358 VAL B O 1
ATOM 5690 N N . GLU B 1 359 ? 11.195 -5.34 -3.133 1 86.69 359 GLU B N 1
ATOM 5691 C CA . GLU B 1 359 ? 12.336 -4.824 -2.381 1 86.69 359 GLU B CA 1
ATOM 5692 C C . GLU B 1 359 ? 13.297 -5.945 -1.989 1 86.69 359 GLU B C 1
ATOM 5694 O O . GLU B 1 359 ? 14.508 -5.734 -1.915 1 86.69 359 GLU B O 1
ATOM 5699 N N . LYS B 1 360 ? 12.703 -7.145 -1.756 1 88.06 360 LYS B N 1
ATOM 5700 C CA . LYS B 1 360 ? 13.531 -8.094 -1.014 1 88.06 360 LYS B CA 1
ATOM 5701 C C . LYS B 1 360 ? 13.43 -9.492 -1.607 1 88.06 360 LYS B C 1
ATOM 5703 O O . LYS B 1 360 ? 14.016 -10.445 -1.084 1 88.06 360 LYS B O 1
ATOM 5708 N N . PHE B 1 361 ? 12.742 -9.664 -2.691 1 94.44 361 PHE B N 1
ATOM 5709 C CA . PHE B 1 361 ? 12.461 -11.055 -3.041 1 94.44 361 PHE B CA 1
ATOM 5710 C C . PHE B 1 361 ? 12.68 -11.289 -4.531 1 94.44 361 PHE B C 1
ATOM 5712 O O . PHE B 1 361 ? 13.57 -12.039 -4.922 1 94.44 361 PHE B O 1
ATOM 5719 N N . ALA B 1 362 ? 12.023 -10.508 -5.371 1 94.62 362 ALA B N 1
ATOM 5720 C CA . ALA B 1 362 ? 11.945 -10.828 -6.797 1 94.62 362 ALA B CA 1
ATOM 5721 C C . ALA B 1 362 ? 13.289 -10.586 -7.48 1 94.62 362 ALA B C 1
ATOM 5723 O O . ALA B 1 362 ? 13.641 -11.289 -8.438 1 94.62 362 ALA B O 1
ATOM 5724 N N . PHE B 1 363 ? 14.078 -9.641 -7.008 1 90.62 363 PHE B N 1
ATOM 5725 C CA . PHE B 1 363 ? 15.242 -9.203 -7.773 1 90.62 363 PHE B CA 1
ATOM 5726 C C . PHE B 1 363 ? 16.531 -9.477 -7.008 1 90.62 363 PHE B C 1
ATOM 5728 O O . PHE B 1 363 ? 17.609 -9.078 -7.441 1 90.62 363 PHE B O 1
ATOM 5735 N N . THR B 1 364 ? 16.359 -10.07 -5.836 1 85.94 364 THR B N 1
ATOM 5736 C CA . THR B 1 364 ? 17.547 -10.477 -5.09 1 85.94 364 THR B CA 1
ATOM 5737 C C . THR B 1 364 ? 18.297 -11.594 -5.816 1 85.94 364 THR B C 1
ATOM 5739 O O . THR B 1 364 ? 17.672 -12.406 -6.504 1 85.94 364 THR B O 1
ATOM 5742 N N . PRO B 1 365 ? 19.625 -11.547 -5.699 1 78.12 365 PRO B N 1
ATOM 5743 C CA . PRO B 1 365 ? 20.375 -12.633 -6.344 1 78.12 365 PRO B CA 1
ATOM 5744 C C . PRO B 1 365 ? 20.031 -14.008 -5.781 1 78.12 365 PRO B C 1
ATOM 5746 O O . PRO B 1 365 ? 19.625 -14.117 -4.617 1 78.12 365 PRO B O 1
#